Protein AF-A0AAN6XQW2-F1 (afdb_monomer)

Structure (mmCIF, N/CA/C/O backbone):
data_AF-A0AAN6XQW2-F1
#
_entry.id   AF-A0AAN6XQW2-F1
#
loop_
_atom_site.group_PDB
_atom_site.id
_atom_site.type_symbol
_atom_site.label_atom_id
_atom_site.label_alt_id
_atom_site.label_comp_id
_atom_site.label_asym_id
_atom_site.label_entity_id
_atom_site.label_seq_id
_atom_site.pdbx_PDB_ins_code
_atom_site.Cartn_x
_atom_site.Cartn_y
_atom_site.Cartn_z
_atom_site.occupancy
_atom_site.B_iso_or_equiv
_atom_site.auth_seq_id
_atom_site.auth_comp_id
_atom_site.auth_asym_id
_atom_site.auth_atom_id
_atom_site.pdbx_PDB_model_num
ATOM 1 N N . MET A 1 1 ? -15.073 -29.158 8.941 1.00 34.78 1 MET A N 1
ATOM 2 C CA . MET A 1 1 ? -14.786 -29.219 10.394 1.00 34.78 1 MET A CA 1
ATOM 3 C C . MET A 1 1 ? -13.312 -29.558 10.638 1.00 34.78 1 MET A C 1
ATOM 5 O O . MET A 1 1 ? -13.005 -30.690 10.985 1.00 34.78 1 MET A O 1
ATOM 9 N N . ALA A 1 2 ? -12.400 -28.601 10.442 1.00 32.28 2 ALA A N 1
ATOM 10 C CA . ALA A 1 2 ? -10.979 -28.755 10.787 1.00 32.28 2 ALA A CA 1
ATOM 11 C C . ALA A 1 2 ? -10.274 -27.379 10.848 1.00 32.28 2 ALA A C 1
ATOM 13 O O . ALA A 1 2 ? -9.354 -27.121 10.090 1.00 32.28 2 ALA A O 1
ATOM 14 N N . PHE A 1 3 ? -10.740 -26.474 11.717 1.00 32.59 3 PHE A N 1
ATOM 15 C CA . PHE A 1 3 ? -10.042 -25.214 12.055 1.00 32.59 3 PHE A CA 1
ATOM 16 C C . PHE A 1 3 ? -10.128 -24.921 13.562 1.00 32.59 3 PHE A C 1
ATOM 18 O O . PHE A 1 3 ? -10.366 -23.808 14.008 1.00 32.59 3 PHE A O 1
ATOM 25 N N . LEU A 1 4 ? -9.946 -25.961 14.374 1.00 45.00 4 LEU A N 1
ATOM 26 C CA . LEU A 1 4 ? -9.804 -25.845 15.822 1.00 45.00 4 LEU A CA 1
ATOM 27 C C . LEU A 1 4 ? -8.702 -26.806 16.245 1.00 45.00 4 LEU A C 1
ATOM 29 O O . LEU A 1 4 ? -8.979 -27.995 16.379 1.00 45.00 4 LEU A O 1
ATOM 33 N N . ARG A 1 5 ? -7.469 -26.300 16.402 1.00 43.62 5 ARG A N 1
ATOM 34 C CA . ARG A 1 5 ? -6.430 -26.773 17.346 1.00 43.62 5 ARG A CA 1
ATOM 35 C C . ARG A 1 5 ? -5.057 -26.208 16.978 1.00 43.62 5 ARG A C 1
ATOM 37 O O . ARG A 1 5 ? -4.222 -26.901 16.412 1.00 43.62 5 ARG A O 1
ATOM 44 N N . GLN A 1 6 ? -4.799 -24.976 17.407 1.00 38.69 6 GLN A N 1
ATOM 45 C CA . GLN A 1 6 ? -3.446 -24.603 17.832 1.00 38.69 6 GLN A CA 1
ATOM 46 C C . GLN A 1 6 ? -3.437 -23.492 18.893 1.00 38.69 6 GLN A C 1
ATOM 48 O O . GLN A 1 6 ? -2.586 -22.624 18.884 1.00 38.69 6 GLN A O 1
ATOM 53 N N . TRP A 1 7 ? -4.364 -23.547 19.854 1.00 43.41 7 TRP A N 1
ATOM 54 C CA . TRP A 1 7 ? -4.278 -22.787 21.108 1.00 43.41 7 TRP A CA 1
ATOM 55 C C . TRP A 1 7 ? -4.861 -23.632 22.238 1.00 43.41 7 TRP A C 1
ATOM 57 O O . TRP A 1 7 ? -6.001 -23.471 22.656 1.00 43.41 7 TRP A O 1
ATOM 67 N N . ALA A 1 8 ? -4.091 -24.617 22.686 1.00 42.59 8 ALA A N 1
ATOM 68 C CA . ALA A 1 8 ? -4.411 -25.384 23.881 1.00 42.59 8 ALA A CA 1
ATOM 69 C C . ALA A 1 8 ? -3.118 -25.688 24.633 1.00 42.59 8 ALA A C 1
ATOM 71 O O . ALA A 1 8 ? -2.631 -26.812 24.594 1.00 42.59 8 ALA A O 1
ATOM 72 N N . ARG A 1 9 ? -2.551 -24.667 25.287 1.00 39.62 9 ARG A N 1
ATOM 73 C CA . ARG A 1 9 ? -1.617 -24.806 26.414 1.00 39.62 9 ARG A CA 1
ATOM 74 C C . ARG A 1 9 ? -1.717 -23.550 27.294 1.00 39.62 9 ARG A C 1
ATOM 76 O O . ARG A 1 9 ? -1.423 -22.455 26.838 1.00 39.62 9 ARG A O 1
ATOM 83 N N . SER A 1 10 ? -2.125 -23.773 28.550 1.00 41.12 10 SER A N 1
ATOM 84 C CA . SER A 1 10 ? -2.346 -22.822 29.659 1.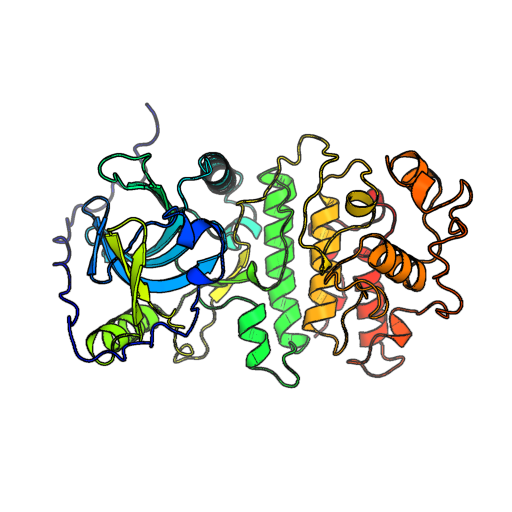00 41.12 10 SER A CA 1
ATOM 85 C C . SER A 1 10 ? -3.706 -22.099 29.702 1.00 41.12 10 SER A C 1
ATOM 87 O O . SER A 1 10 ? -3.847 -20.950 29.297 1.00 41.12 10 SER A O 1
ATOM 89 N N . LEU A 1 11 ? -4.714 -22.767 30.281 1.00 44.28 11 LEU A N 1
ATOM 90 C CA . LEU A 1 11 ? -5.921 -22.126 30.818 1.00 44.28 11 LEU A CA 1
ATOM 91 C C . LEU A 1 11 ? -5.572 -21.415 32.137 1.00 44.28 11 LEU A C 1
ATOM 93 O O . LEU A 1 11 ? -5.848 -21.908 33.225 1.00 44.28 11 LEU A O 1
ATOM 97 N N . SER A 1 12 ? -4.966 -20.238 32.026 1.00 51.72 12 SER A N 1
ATOM 98 C CA . SER A 1 12 ? -5.290 -19.137 32.929 1.00 51.72 12 SER A CA 1
ATOM 99 C C . SER A 1 12 ? -6.232 -18.245 32.136 1.00 51.72 12 SER A C 1
ATOM 101 O O . SER A 1 12 ? -5.792 -17.462 31.295 1.00 51.72 12 SER A O 1
ATOM 103 N N . THR A 1 13 ? -7.543 -18.439 32.295 1.00 62.22 13 THR A N 1
ATOM 104 C CA . THR A 1 13 ? -8.536 -17.569 31.659 1.00 62.22 13 THR A CA 1
ATOM 105 C C . THR A 1 13 ? -8.439 -16.208 32.334 1.00 62.22 13 THR A C 1
ATOM 107 O O . THR A 1 13 ? -9.073 -15.968 33.362 1.00 62.22 13 THR A O 1
ATOM 110 N N . ARG A 1 14 ? -7.579 -15.334 31.804 1.00 79.06 14 ARG A N 1
ATOM 111 C CA . ARG A 1 14 ? -7.539 -13.929 32.203 1.00 79.06 14 ARG A CA 1
ATOM 112 C C . ARG A 1 14 ? -8.953 -13.370 32.095 1.00 79.06 14 ARG A C 1
ATOM 114 O O . ARG A 1 14 ? -9.616 -13.553 31.077 1.00 79.06 14 ARG A O 1
ATOM 121 N N . THR A 1 15 ? -9.411 -12.701 33.148 1.00 90.44 15 THR A N 1
ATOM 122 C CA . THR A 1 15 ? -10.706 -12.022 33.137 1.00 90.44 15 THR A CA 1
ATOM 123 C C . THR A 1 15 ? -10.757 -11.040 31.961 1.00 90.44 15 THR A C 1
ATOM 125 O O . THR A 1 15 ? -9.770 -10.324 31.743 1.00 90.44 15 THR A O 1
ATOM 128 N N . PRO A 1 16 ? -11.873 -10.980 31.210 1.00 93.56 16 PRO A N 1
ATOM 129 C CA . PRO A 1 16 ? -12.051 -9.977 30.172 1.00 93.56 16 PRO A CA 1
ATOM 130 C C . PRO A 1 16 ? -11.813 -8.561 30.703 1.00 93.56 16 PRO A C 1
ATOM 132 O O . PRO A 1 16 ? -12.198 -8.233 31.831 1.00 93.56 16 PRO A O 1
ATOM 135 N N . LEU A 1 17 ? -11.182 -7.713 29.893 1.00 94.88 17 LEU A N 1
ATOM 136 C CA . LEU A 1 17 ? -11.028 -6.299 30.213 1.00 94.88 17 LEU A CA 1
ATOM 137 C C . LEU A 1 17 ? -12.406 -5.644 30.299 1.00 94.88 17 LEU A C 1
ATOM 139 O O . LEU A 1 17 ? -13.274 -5.864 29.455 1.00 94.88 17 LEU A O 1
ATOM 143 N N . LYS A 1 18 ? -12.588 -4.780 31.299 1.00 96.25 18 LYS A N 1
ATOM 144 C CA . LYS A 1 18 ? -13.760 -3.905 31.341 1.00 96.25 18 LYS A CA 1
ATOM 145 C C . LYS A 1 18 ? -13.644 -2.862 30.224 1.00 96.25 18 LYS A C 1
ATOM 147 O O . LYS A 1 18 ? -12.567 -2.262 30.108 1.00 96.25 18 LYS A O 1
ATOM 152 N N . PRO A 1 19 ? -14.707 -2.623 29.435 1.00 97.50 19 PRO A N 1
ATOM 153 C CA . PRO A 1 19 ? -14.743 -1.523 28.480 1.00 97.50 19 PRO A CA 1
ATOM 154 C C . PRO A 1 19 ? -14.381 -0.191 29.151 1.00 97.50 19 PRO A C 1
ATOM 156 O O . PRO A 1 19 ? -14.807 0.078 30.274 1.00 97.50 19 PRO A O 1
ATOM 159 N N . LEU A 1 20 ? -13.555 0.616 28.484 1.00 97.56 20 LEU A N 1
ATOM 160 C CA . LEU A 1 20 ? -13.248 1.982 28.908 1.00 97.56 20 LEU A CA 1
ATOM 161 C C . LEU A 1 20 ? -14.440 2.889 28.608 1.00 97.56 20 LEU A C 1
ATOM 163 O O . LEU A 1 20 ? -15.118 2.696 27.601 1.00 97.56 20 LEU A O 1
ATOM 167 N N . THR A 1 21 ? -14.642 3.903 29.440 1.00 97.25 21 THR A N 1
ATOM 168 C CA . THR A 1 21 ? -15.614 4.968 29.182 1.00 97.25 21 THR A CA 1
ATOM 169 C C . THR A 1 21 ? -14.868 6.184 28.656 1.00 97.25 21 THR A C 1
ATOM 171 O O . THR A 1 21 ? -14.010 6.722 29.355 1.00 97.25 21 THR A O 1
ATOM 174 N N . PHE A 1 22 ? -15.185 6.605 27.433 1.00 97.00 22 PHE A N 1
ATOM 175 C CA . PHE A 1 22 ? -14.580 7.780 26.807 1.00 97.00 22 PHE A CA 1
ATOM 176 C C . PHE A 1 22 ? -15.386 9.053 27.106 1.00 97.00 22 PHE A C 1
ATOM 178 O O . PHE A 1 22 ? -16.598 8.963 27.327 1.00 97.00 22 PHE A O 1
ATOM 185 N N . PRO A 1 23 ? -14.749 10.239 27.121 1.00 95.19 23 PRO A N 1
ATOM 186 C CA . PRO A 1 23 ? -15.453 11.499 27.325 1.00 95.19 23 PRO A CA 1
ATOM 187 C C . PRO A 1 23 ? -16.497 11.766 26.238 1.00 95.19 23 PRO A C 1
ATOM 189 O O . PRO A 1 23 ? -16.240 11.605 25.045 1.00 95.19 23 PRO A O 1
ATOM 192 N N . THR A 1 24 ? -17.667 12.248 26.655 1.00 92.75 24 THR A N 1
ATOM 193 C CA . THR A 1 24 ? -18.743 12.704 25.759 1.00 92.75 24 THR A CA 1
ATOM 194 C C . THR A 1 24 ? -18.716 14.216 25.520 1.00 92.75 24 THR A C 1
ATOM 196 O O . THR A 1 24 ? -19.550 14.732 24.785 1.00 92.75 24 THR A O 1
ATOM 199 N N . THR A 1 25 ? -17.772 14.931 26.136 1.00 92.69 25 THR A N 1
ATOM 200 C CA . THR A 1 25 ? -17.561 16.385 26.031 1.00 92.69 25 THR A CA 1
ATOM 201 C C . THR A 1 25 ? -16.063 16.701 26.086 1.00 92.69 25 THR A C 1
ATOM 203 O O . THR A 1 25 ? -15.275 15.843 26.481 1.00 92.69 25 THR A O 1
ATOM 206 N N . GLY A 1 26 ? -15.668 17.939 25.769 1.00 93.69 26 GLY A N 1
ATOM 207 C CA . GLY A 1 26 ? -14.268 18.386 25.859 1.00 93.69 26 GLY A CA 1
ATOM 208 C C . GLY A 1 26 ? -13.432 18.122 24.603 1.00 93.69 26 GLY A C 1
ATOM 209 O O . GLY A 1 26 ? -12.209 18.167 24.672 1.00 93.69 26 GLY A O 1
ATOM 210 N N . PHE A 1 27 ? -14.091 17.837 23.480 1.00 96.00 27 PHE A N 1
ATOM 211 C CA . PHE A 1 27 ? -13.501 17.815 22.143 1.00 96.00 27 PHE A CA 1
ATOM 212 C C . PHE A 1 27 ? -13.879 19.076 21.370 1.00 96.00 27 PHE A C 1
ATOM 214 O O . PHE A 1 27 ? -14.938 19.663 21.608 1.00 96.00 27 PHE A O 1
ATOM 221 N N . ASP A 1 28 ? -13.048 19.429 20.396 1.00 97.00 28 ASP A N 1
ATOM 222 C CA . ASP A 1 28 ? -13.345 20.502 19.456 1.00 97.00 28 ASP A CA 1
ATOM 223 C C . ASP A 1 28 ? -14.383 20.035 18.428 1.00 97.00 28 ASP A C 1
ATOM 225 O O . ASP A 1 28 ? -14.239 18.979 17.800 1.00 97.00 28 ASP A O 1
ATOM 229 N N . LEU A 1 29 ? -15.446 20.827 18.269 1.00 97.50 29 LEU A N 1
ATOM 230 C CA . LEU A 1 29 ? -16.455 20.617 17.237 1.00 97.50 29 LEU A CA 1
ATOM 231 C C . LEU A 1 29 ? -16.028 21.309 15.949 1.00 97.50 29 LEU A C 1
ATOM 233 O O . LEU A 1 29 ? -15.775 22.514 15.931 1.00 97.50 29 LEU A O 1
ATOM 237 N N . ILE A 1 30 ? -15.992 20.538 14.869 1.00 97.38 30 ILE A N 1
ATOM 238 C CA . ILE A 1 30 ? -15.672 21.050 13.541 1.00 97.38 30 ILE A CA 1
ATOM 239 C C . ILE A 1 30 ? -16.944 21.656 12.932 1.00 97.38 30 ILE A C 1
ATOM 241 O O . ILE A 1 30 ? -17.980 20.983 12.926 1.00 97.38 30 ILE A O 1
ATOM 245 N N . PRO A 1 31 ? -16.897 22.907 12.439 1.00 95.94 31 PRO A N 1
ATOM 246 C CA . PRO A 1 31 ? -18.055 23.552 11.830 1.00 95.94 31 PRO A CA 1
ATOM 247 C C . PRO A 1 31 ? -18.546 22.838 10.558 1.00 95.94 31 PRO A C 1
ATOM 249 O O . PRO A 1 31 ? -17.779 22.195 9.843 1.00 95.94 31 PRO A O 1
ATOM 252 N N . ASN A 1 32 ? -19.846 22.952 10.267 1.00 90.50 32 ASN A N 1
ATOM 253 C CA . ASN A 1 32 ? -20.494 22.174 9.203 1.00 90.50 32 ASN A CA 1
ATOM 254 C C . ASN A 1 32 ? -20.086 22.556 7.774 1.00 90.50 32 ASN A C 1
ATOM 256 O O . ASN A 1 32 ? -20.266 21.749 6.864 1.00 90.50 32 ASN A O 1
ATOM 260 N N . ASP A 1 33 ? -19.561 23.762 7.583 1.00 92.62 33 ASP A N 1
ATOM 261 C CA . ASP A 1 33 ? -19.049 24.294 6.319 1.00 92.62 33 ASP A CA 1
ATOM 262 C C . ASP A 1 33 ? -17.710 23.673 5.896 1.00 92.62 33 ASP A C 1
ATOM 264 O O . ASP A 1 33 ? -17.336 23.776 4.729 1.00 92.62 33 ASP A O 1
ATOM 268 N N . TYR A 1 34 ? -17.020 22.976 6.801 1.00 94.25 34 TYR A N 1
ATOM 269 C CA . TYR A 1 34 ? -15.814 22.222 6.475 1.00 94.25 34 TYR A CA 1
ATOM 270 C C . TYR A 1 34 ? -16.180 20.787 6.108 1.00 94.25 34 TYR A C 1
ATOM 272 O O . TYR A 1 34 ? -16.893 20.105 6.848 1.00 94.25 34 TYR A O 1
ATOM 280 N N . THR A 1 35 ? -15.673 20.334 4.965 1.00 94.06 35 THR A N 1
ATOM 281 C CA . THR A 1 35 ? -15.662 18.913 4.598 1.00 94.06 35 THR A CA 1
ATOM 282 C C . THR A 1 35 ? -14.447 18.275 5.253 1.00 94.06 35 THR A C 1
ATOM 284 O O . THR A 1 35 ? -13.354 18.836 5.164 1.00 94.06 35 THR A O 1
ATOM 287 N N . VAL A 1 36 ? -14.635 17.148 5.939 1.00 96.06 36 VAL A N 1
ATOM 288 C CA . VAL A 1 36 ? -13.536 16.427 6.587 1.00 96.06 36 VAL A CA 1
ATOM 289 C C . VAL A 1 36 ? -13.554 14.937 6.277 1.00 96.06 36 VAL A C 1
ATOM 291 O O . VAL A 1 36 ? -14.578 14.268 6.379 1.00 96.06 36 VAL A O 1
ATOM 294 N N . GLU A 1 37 ? -12.377 14.403 5.983 1.00 95.38 37 GLU A N 1
ATOM 295 C CA . GLU A 1 37 ? -12.116 12.970 5.879 1.00 95.38 37 GLU A CA 1
ATOM 296 C C . GLU A 1 37 ? -13.075 12.218 4.939 1.00 95.38 37 GLU A C 1
ATOM 298 O O . GLU A 1 37 ? -13.154 12.536 3.758 1.00 95.38 37 GLU A O 1
ATOM 303 N N . GLU A 1 38 ? -13.813 11.212 5.416 1.00 95.44 38 GLU A N 1
ATOM 304 C CA . GLU A 1 38 ? -14.727 10.427 4.584 1.00 95.44 38 GLU A CA 1
ATOM 305 C C . GLU A 1 38 ? -15.832 11.263 3.931 1.00 95.44 38 GLU A C 1
ATOM 307 O O . GLU A 1 38 ? -16.383 10.820 2.924 1.00 95.44 38 GLU A O 1
ATOM 312 N N . GLU A 1 39 ? -16.119 12.472 4.430 1.00 95.19 39 GLU A N 1
ATOM 313 C CA . GLU A 1 39 ? -17.057 13.397 3.785 1.00 95.19 39 GLU A CA 1
ATOM 314 C C . GLU A 1 39 ? -16.616 13.813 2.376 1.00 95.19 39 GLU A C 1
ATOM 316 O O . GLU A 1 39 ? -17.458 14.204 1.568 1.00 95.19 39 GLU A O 1
ATOM 321 N N . GLU A 1 40 ? -15.323 13.707 2.062 1.00 94.38 40 GLU A N 1
ATOM 322 C CA . GLU A 1 40 ? -14.776 14.004 0.735 1.00 94.38 40 GLU A CA 1
ATOM 323 C C . GLU A 1 40 ? -15.260 13.009 -0.331 1.00 94.38 40 GLU A C 1
ATOM 325 O O . GLU A 1 40 ? -15.236 13.305 -1.528 1.00 94.38 40 GLU A O 1
ATOM 330 N N . PHE A 1 41 ? -15.734 11.829 0.080 1.00 94.44 41 PHE A N 1
ATOM 331 C CA . PHE A 1 41 ? -16.139 10.776 -0.840 1.00 94.44 41 PHE A CA 1
ATOM 332 C C . PHE A 1 41 ? -17.657 10.695 -0.987 1.00 94.44 41 PHE A C 1
ATOM 334 O O . PHE A 1 41 ? -18.407 10.594 -0.016 1.00 94.44 41 PHE A O 1
ATOM 341 N N . SER A 1 42 ? -18.114 10.602 -2.240 1.00 93.44 42 SER A N 1
ATOM 342 C CA . SER A 1 42 ? -19.529 10.408 -2.591 1.00 93.44 42 SER A CA 1
ATOM 343 C C . SER A 1 42 ? -20.243 9.319 -1.764 1.00 93.44 42 SER A C 1
ATOM 345 O O . SER A 1 42 ? -21.366 9.565 -1.323 1.00 93.44 42 SER A O 1
ATOM 347 N N . PRO A 1 43 ? -19.648 8.146 -1.446 1.00 93.75 43 PRO A N 1
ATOM 348 C CA . PRO A 1 43 ? -20.327 7.144 -0.625 1.00 93.75 43 PRO A CA 1
ATOM 349 C C . PRO A 1 43 ? -20.754 7.621 0.776 1.00 93.75 43 PRO A C 1
ATOM 351 O O . PRO A 1 43 ? -21.716 7.083 1.331 1.00 93.75 43 PRO A O 1
ATOM 354 N N . PHE A 1 44 ? -20.104 8.640 1.348 1.00 93.94 44 PHE A N 1
ATOM 355 C CA . PHE A 1 44 ? -20.488 9.193 2.648 1.00 93.94 44 PHE A CA 1
ATOM 356 C C . PHE A 1 44 ? -21.845 9.882 2.608 1.00 93.94 44 PHE A C 1
ATOM 358 O O . PHE A 1 44 ? -22.710 9.550 3.417 1.00 93.94 44 PHE A O 1
ATOM 365 N N . SER A 1 45 ? -22.084 10.764 1.635 1.00 91.81 45 SER A N 1
ATOM 366 C CA . SER A 1 45 ? -23.367 11.471 1.510 1.00 91.81 45 SER A CA 1
ATOM 367 C C . SER A 1 45 ? -24.540 10.529 1.213 1.00 91.81 45 SER A C 1
ATOM 369 O O . SER A 1 45 ? -25.679 10.831 1.557 1.00 91.81 45 SER A O 1
ATOM 371 N N . HIS A 1 46 ? -24.261 9.345 0.660 1.00 91.81 46 HIS A N 1
ATOM 372 C CA . HIS A 1 46 ? -25.236 8.273 0.447 1.00 91.81 46 HIS A CA 1
ATOM 373 C C . HIS A 1 46 ? -25.449 7.374 1.683 1.00 91.81 46 HIS A C 1
ATOM 375 O O . HIS A 1 46 ? -26.228 6.415 1.633 1.00 91.81 46 HIS A O 1
ATOM 381 N N . GLY A 1 47 ? -24.773 7.650 2.804 1.00 91.75 47 GLY A N 1
ATOM 382 C CA . GLY A 1 47 ? -24.859 6.861 4.035 1.00 91.75 47 GLY A CA 1
ATOM 383 C C . GLY A 1 47 ? -24.345 5.434 3.864 1.00 91.75 47 GLY A C 1
ATOM 384 O O . GLY A 1 47 ? -24.948 4.494 4.383 1.00 91.75 47 GLY A O 1
ATOM 385 N N . LEU A 1 48 ? -23.286 5.250 3.069 1.00 92.69 48 LEU A N 1
ATOM 386 C CA . LEU A 1 48 ? -22.680 3.938 2.829 1.00 92.69 48 LEU A CA 1
ATOM 387 C C . LEU A 1 48 ? -21.586 3.581 3.839 1.00 92.69 48 LEU A C 1
ATOM 389 O O . LEU A 1 48 ? -21.227 2.409 3.921 1.00 92.69 48 LEU A O 1
ATOM 393 N N . PHE A 1 49 ? -21.075 4.548 4.603 1.00 94.31 49 PHE A N 1
ATOM 394 C CA . PHE A 1 49 ? -20.133 4.324 5.703 1.00 94.31 49 PHE A CA 1
ATOM 395 C C . PHE A 1 49 ? -20.862 3.926 6.991 1.00 94.31 49 PHE A C 1
ATOM 397 O O . PHE A 1 49 ? -21.974 4.381 7.255 1.00 94.31 49 PHE A O 1
ATOM 404 N N . TYR A 1 50 ? -20.220 3.094 7.814 1.00 94.06 50 TYR A N 1
ATOM 405 C CA . TYR A 1 50 ? -20.751 2.747 9.131 1.00 94.06 50 TYR A CA 1
ATOM 406 C C . TYR A 1 50 ? -20.432 3.860 10.151 1.00 94.06 50 TYR A C 1
ATOM 408 O O . TYR A 1 50 ? -19.263 4.238 10.269 1.00 94.06 50 TYR A O 1
ATOM 416 N N . PRO A 1 51 ? -21.414 4.364 10.924 1.00 93.31 51 PRO A N 1
ATOM 417 C CA . PRO A 1 51 ? -21.214 5.451 11.885 1.00 93.31 51 PRO A CA 1
ATOM 418 C C . PRO A 1 51 ? -20.581 4.938 13.191 1.00 93.31 51 PRO A C 1
ATOM 420 O O . PRO A 1 51 ? -21.244 4.811 14.222 1.00 93.31 51 PRO A O 1
ATOM 423 N N . VAL A 1 52 ? -19.289 4.610 13.147 1.00 95.88 52 VAL A N 1
ATOM 424 C CA . VAL A 1 52 ? -18.524 4.117 14.307 1.00 95.88 52 VAL A CA 1
ATOM 425 C C . VAL A 1 52 ? -18.482 5.170 15.415 1.00 95.88 52 VAL A C 1
ATOM 427 O O . VAL A 1 52 ? -18.211 6.337 15.142 1.00 95.88 52 VAL A O 1
ATOM 430 N N . ARG A 1 53 ? -18.665 4.765 16.679 1.00 96.44 53 ARG A N 1
ATOM 431 C CA . ARG A 1 53 ? -18.431 5.636 17.841 1.00 96.44 53 ARG A CA 1
ATOM 432 C C . ARG A 1 53 ? -17.236 5.149 18.659 1.00 96.44 53 ARG A C 1
ATOM 434 O O . ARG A 1 53 ? -17.095 3.965 18.961 1.00 96.44 53 ARG A O 1
ATOM 441 N N . ILE A 1 54 ? -16.365 6.081 19.049 1.00 98.12 54 ILE A N 1
ATOM 442 C CA . ILE A 1 54 ? -15.264 5.778 19.975 1.00 98.12 54 ILE A CA 1
ATOM 443 C C . ILE A 1 54 ? -15.846 5.282 21.305 1.00 98.12 54 ILE A C 1
ATOM 445 O O . ILE A 1 54 ? -16.720 5.926 21.883 1.00 98.12 54 ILE A O 1
ATOM 449 N N . GLY A 1 55 ? -15.343 4.145 21.791 1.00 97.75 55 GLY A N 1
ATOM 450 C CA . GLY A 1 55 ? -15.832 3.463 22.989 1.00 97.75 55 GLY A CA 1
ATOM 451 C C . GLY A 1 55 ? -16.778 2.290 22.722 1.00 97.75 55 GLY A C 1
ATOM 452 O O . GLY A 1 55 ? -16.896 1.439 23.610 1.00 97.75 55 GLY A O 1
ATOM 453 N N . ASP A 1 56 ? -17.377 2.193 21.528 1.00 97.50 56 ASP A N 1
ATOM 454 C CA . ASP A 1 56 ? -18.243 1.073 21.140 1.00 97.50 56 ASP A CA 1
ATOM 455 C C . ASP A 1 56 ? -17.504 -0.265 21.191 1.00 97.50 56 ASP A C 1
ATOM 457 O O . ASP A 1 56 ? -16.294 -0.339 20.958 1.00 97.50 56 ASP A O 1
ATOM 461 N N . VAL A 1 57 ? -18.252 -1.339 21.463 1.00 97.94 57 VAL A N 1
ATOM 462 C CA . VAL A 1 57 ? -17.745 -2.715 21.466 1.00 97.94 57 VAL A CA 1
ATOM 463 C C . VAL A 1 57 ? -18.417 -3.519 20.358 1.00 97.94 57 VAL A C 1
ATOM 465 O O . VAL A 1 57 ? -19.623 -3.750 20.399 1.00 97.94 57 VAL A O 1
ATOM 468 N N . TYR A 1 58 ? -17.624 -4.010 19.407 1.00 97.06 58 TYR A N 1
ATOM 469 C CA . TYR A 1 58 ? -18.082 -4.868 18.316 1.00 97.06 58 TYR A CA 1
ATOM 470 C C . TYR A 1 58 ? -17.727 -6.335 18.548 1.00 97.06 58 TYR A C 1
ATOM 472 O O . TYR A 1 58 ? -16.728 -6.667 19.195 1.00 97.06 58 TYR A O 1
ATOM 480 N N . ASN A 1 59 ? -18.575 -7.226 18.023 1.00 95.38 59 ASN A N 1
ATOM 481 C CA . ASN A 1 59 ? -18.449 -8.681 18.157 1.00 95.38 59 ASN A CA 1
ATOM 482 C C . ASN A 1 59 ? -18.223 -9.144 19.617 1.00 95.38 59 ASN A C 1
ATOM 484 O O . ASN A 1 59 ? -17.501 -10.100 19.884 1.00 95.38 59 ASN A O 1
ATOM 488 N N . SER A 1 60 ? -18.778 -8.405 20.588 1.00 95.12 60 SER A N 1
ATOM 489 C CA . SER A 1 60 ? -18.611 -8.619 22.037 1.00 95.12 60 SER A CA 1
ATOM 490 C C . SER A 1 60 ? -17.164 -8.620 22.562 1.00 95.12 60 SER A C 1
ATOM 492 O O . SER A 1 60 ? -16.941 -8.964 23.723 1.00 95.12 60 SER A O 1
ATOM 494 N N . GLN A 1 61 ? -16.173 -8.238 21.750 1.00 96.56 61 GLN A N 1
ATOM 495 C CA . GLN A 1 61 ? -14.764 -8.343 22.132 1.00 96.56 61 GLN A CA 1
ATOM 496 C C . GLN A 1 61 ? -13.887 -7.181 21.671 1.00 96.56 61 GLN A C 1
ATOM 498 O O . GLN A 1 61 ? -12.849 -6.972 22.283 1.00 96.56 61 GLN A O 1
ATOM 503 N N . TYR A 1 62 ? -14.255 -6.414 20.646 1.00 98.25 62 TYR A N 1
ATOM 504 C CA . TYR A 1 62 ? -13.396 -5.361 20.104 1.00 98.25 62 TYR A CA 1
ATOM 505 C C . TYR A 1 62 ? -13.906 -3.983 20.497 1.00 98.25 62 TYR A C 1
ATOM 507 O O . TYR A 1 62 ? -14.897 -3.520 19.945 1.00 98.25 62 TYR A O 1
ATOM 515 N N . GLN A 1 63 ? -13.229 -3.320 21.435 1.00 98.56 63 GLN A N 1
ATOM 516 C CA . GLN A 1 63 ? -13.575 -1.953 21.814 1.00 98.56 63 GLN A CA 1
ATOM 517 C C . GLN A 1 63 ? -12.806 -0.928 20.977 1.00 98.56 63 GLN A C 1
ATOM 519 O O . GLN A 1 63 ? -11.574 -0.960 20.991 1.00 98.56 63 GLN A O 1
ATOM 524 N N . ILE A 1 64 ? -13.511 0.005 20.332 1.00 98.56 64 ILE A N 1
ATOM 525 C CA . ILE A 1 64 ? -12.922 1.124 19.583 1.00 98.56 64 ILE A CA 1
ATOM 526 C C . ILE A 1 64 ? -12.221 2.093 20.536 1.00 98.56 64 ILE A C 1
ATOM 528 O O . ILE A 1 64 ? -12.812 2.562 21.509 1.00 98.56 64 ILE A O 1
ATOM 532 N N . LEU A 1 65 ? -10.967 2.413 20.224 1.00 98.31 65 LEU A N 1
ATOM 533 C CA . LEU A 1 65 ? -10.129 3.346 20.977 1.00 98.31 65 LEU A CA 1
ATOM 534 C C . LEU A 1 65 ? -9.949 4.687 20.271 1.00 98.31 65 LEU A C 1
ATOM 536 O O . LEU A 1 65 ? -9.754 5.689 20.942 1.00 98.31 65 LEU A O 1
ATOM 540 N N . GLY A 1 66 ? -10.004 4.712 18.940 1.00 98.06 66 GLY A N 1
ATOM 541 C CA . GLY A 1 66 ? -9.905 5.935 18.149 1.00 98.06 66 GLY A CA 1
ATOM 542 C C . GLY A 1 66 ? -9.666 5.647 16.675 1.00 98.06 66 GLY A C 1
ATOM 543 O O . GLY A 1 66 ? -9.367 4.513 16.289 1.00 98.06 66 GLY A O 1
ATOM 544 N N . LYS A 1 67 ? -9.827 6.674 15.846 1.00 98.38 67 LYS A N 1
ATOM 545 C CA . LYS A 1 67 ? -9.683 6.567 14.395 1.00 98.38 67 LYS A CA 1
ATOM 546 C C . LYS A 1 67 ? -8.222 6.707 13.976 1.00 98.38 67 LYS A C 1
ATOM 548 O O . LYS A 1 67 ? -7.514 7.567 14.498 1.00 98.38 67 LYS A O 1
ATOM 553 N N . LEU A 1 68 ? -7.787 5.859 13.049 1.00 96.50 68 LEU A N 1
ATOM 554 C CA . LEU A 1 68 ? -6.428 5.846 12.496 1.00 96.50 68 LEU A CA 1
ATOM 555 C C . LEU A 1 68 ? -6.367 6.384 11.065 1.00 96.50 68 LEU A C 1
ATOM 557 O O . LEU A 1 68 ? -5.325 6.886 10.657 1.00 96.50 68 LEU A O 1
ATOM 561 N N . GLY A 1 69 ? -7.450 6.246 10.302 1.00 95.38 69 GLY A N 1
ATOM 562 C CA . GLY A 1 69 ? -7.496 6.668 8.909 1.00 95.38 69 GLY A CA 1
ATOM 563 C C . GLY A 1 69 ? -8.812 6.306 8.234 1.00 95.38 69 GLY A C 1
ATOM 564 O O . GLY A 1 69 ? -9.733 5.768 8.857 1.00 95.38 69 GLY A O 1
ATOM 565 N N . TYR A 1 70 ? -8.886 6.594 6.944 1.00 95.38 70 TYR A N 1
ATOM 566 C CA . TYR A 1 70 ? -10.067 6.408 6.114 1.00 95.38 70 TYR A CA 1
ATOM 567 C C . TYR A 1 70 ? -9.653 6.318 4.640 1.00 95.38 70 TYR A C 1
ATOM 569 O O . TYR A 1 70 ? -8.524 6.641 4.275 1.00 95.38 70 TYR A O 1
ATOM 577 N N . GLY A 1 71 ? -10.572 5.855 3.804 1.00 92.19 71 GLY A N 1
ATOM 578 C CA . GLY A 1 71 ? -10.444 5.854 2.355 1.00 92.19 71 GLY A CA 1
ATOM 579 C C . GLY A 1 71 ? -11.819 5.735 1.713 1.00 92.19 71 GLY A C 1
ATOM 580 O O . GLY A 1 71 ? -12.834 5.638 2.404 1.00 92.19 71 GLY A O 1
ATOM 581 N N . THR A 1 72 ? -11.866 5.689 0.386 1.00 90.62 72 THR A N 1
ATOM 582 C CA . THR A 1 72 ? -13.127 5.705 -0.372 1.00 90.62 72 THR A CA 1
ATOM 583 C C . THR A 1 72 ? -14.078 4.563 -0.003 1.00 90.62 72 THR A C 1
ATOM 585 O O . THR A 1 72 ? -15.292 4.726 -0.084 1.00 90.62 72 THR A O 1
ATOM 588 N N . THR A 1 73 ? -13.541 3.411 0.408 1.00 92.19 73 THR A N 1
ATOM 589 C CA . THR A 1 73 ? -14.323 2.192 0.660 1.00 92.19 73 THR A CA 1
ATOM 590 C C . THR A 1 73 ? -14.339 1.744 2.119 1.00 92.19 73 THR A C 1
ATOM 592 O O . THR A 1 73 ? -15.026 0.768 2.421 1.00 92.19 73 THR A O 1
ATOM 595 N N . SER A 1 74 ? -13.615 2.393 3.038 1.00 95.19 74 SER A N 1
ATOM 596 C CA . SER A 1 74 ? -13.540 1.941 4.437 1.00 95.19 74 SER A CA 1
ATOM 597 C C . SER A 1 74 ? -13.038 3.011 5.411 1.00 95.19 74 SER A C 1
ATOM 599 O O . SER A 1 74 ? -12.435 4.006 5.019 1.00 95.19 74 SER A O 1
ATOM 601 N N . THR A 1 75 ? -13.259 2.778 6.705 1.00 97.56 75 THR A N 1
ATOM 602 C CA . THR A 1 75 ? -12.622 3.522 7.804 1.00 97.56 75 THR A CA 1
ATOM 603 C C . THR A 1 75 ? -11.765 2.591 8.656 1.00 97.56 75 THR A C 1
ATOM 605 O O . THR A 1 75 ? -12.079 1.408 8.816 1.00 97.56 75 THR A O 1
ATOM 608 N N . ILE A 1 76 ? -10.667 3.120 9.196 1.00 97.69 76 ILE A N 1
ATOM 609 C CA . ILE A 1 76 ? -9.636 2.363 9.907 1.00 97.69 76 ILE A CA 1
ATOM 610 C C . ILE A 1 76 ? -9.578 2.817 11.364 1.00 97.69 76 ILE A C 1
ATOM 612 O O . ILE A 1 76 ? -9.373 3.996 11.655 1.00 97.69 76 ILE A O 1
ATOM 616 N N . TRP A 1 77 ? -9.706 1.873 12.293 1.00 98.50 77 TRP A N 1
ATOM 617 C CA . TRP A 1 77 ? -9.843 2.158 13.722 1.00 98.50 77 TRP A CA 1
ATOM 618 C C . TRP A 1 77 ? -8.859 1.354 14.553 1.00 98.50 77 TRP A C 1
ATOM 620 O O . TRP A 1 77 ? -8.680 0.157 14.336 1.00 98.50 77 TRP A O 1
ATOM 630 N N . LEU A 1 78 ? -8.258 1.991 15.554 1.00 98.25 78 LEU A N 1
ATOM 631 C CA . LEU A 1 78 ? -7.575 1.271 16.616 1.00 98.25 78 LEU A CA 1
ATOM 632 C C . LEU A 1 78 ? -8.629 0.702 17.562 1.00 98.25 78 LEU A C 1
ATOM 634 O O . LEU A 1 78 ? -9.513 1.422 18.029 1.00 98.25 78 LEU A O 1
ATOM 638 N N . ALA A 1 79 ? -8.500 -0.576 17.890 1.00 98.38 79 ALA A N 1
ATOM 639 C CA . ALA A 1 79 ? -9.325 -1.235 18.883 1.00 98.38 79 ALA A CA 1
ATOM 640 C C . ALA A 1 79 ? -8.472 -2.088 19.823 1.00 98.38 79 ALA A C 1
ATOM 642 O O . ALA A 1 79 ? -7.322 -2.427 19.537 1.00 98.38 79 ALA A O 1
ATOM 643 N N . ARG A 1 80 ? -9.052 -2.476 20.955 1.00 97.25 80 ARG A N 1
ATOM 644 C CA . ARG A 1 80 ? -8.491 -3.513 21.829 1.00 97.25 80 ARG A CA 1
ATOM 645 C C . ARG A 1 80 ? -9.441 -4.688 21.937 1.00 97.25 80 ARG A C 1
ATOM 647 O O . ARG A 1 80 ? -10.648 -4.509 22.094 1.00 97.25 80 ARG A O 1
ATOM 654 N N . ASN A 1 81 ? -8.881 -5.887 21.889 1.00 97.50 81 ASN A N 1
ATOM 655 C CA . ASN A 1 81 ? -9.594 -7.114 22.174 1.00 97.50 81 ASN A CA 1
ATOM 656 C C . ASN A 1 81 ? -9.688 -7.303 23.698 1.00 97.50 81 ASN A C 1
ATOM 658 O O . ASN A 1 81 ? -8.681 -7.449 24.396 1.00 97.50 81 ASN A O 1
ATOM 662 N N . LEU A 1 82 ? -10.911 -7.301 24.221 1.00 97.38 82 LEU A N 1
ATOM 663 C CA . LEU A 1 82 ? -11.212 -7.418 25.644 1.00 97.38 82 LEU A CA 1
ATOM 664 C C . LEU A 1 82 ? -10.883 -8.810 26.202 1.00 97.38 82 LEU A C 1
ATOM 666 O O . LEU A 1 82 ? -10.641 -8.935 27.400 1.00 97.38 82 LEU A O 1
ATOM 670 N N . LEU A 1 83 ? -10.854 -9.842 25.358 1.00 95.44 83 LEU A N 1
ATOM 671 C CA . LEU A 1 83 ? -10.597 -11.230 25.743 1.00 95.44 83 LEU A CA 1
ATOM 672 C C . LEU A 1 83 ? -9.100 -11.560 25.700 1.00 95.44 83 LEU A C 1
ATOM 674 O O . LEU A 1 83 ? -8.555 -12.061 26.680 1.00 95.44 83 LEU A O 1
ATOM 678 N N . SER A 1 84 ? -8.419 -11.250 24.592 1.00 94.25 84 SER A N 1
ATOM 679 C CA . SER A 1 84 ? -6.989 -11.549 24.409 1.00 94.25 84 SER A CA 1
ATOM 680 C C . SER A 1 84 ? -6.054 -10.493 25.003 1.00 94.25 84 SER A C 1
ATOM 682 O O . SER A 1 84 ? -4.861 -10.752 25.156 1.00 94.25 84 SER A O 1
ATOM 684 N N . HIS A 1 85 ? -6.586 -9.316 25.356 1.00 94.00 85 HIS A N 1
ATOM 685 C CA . HIS A 1 85 ? -5.847 -8.153 25.872 1.00 94.00 85 HIS A CA 1
ATOM 686 C C . HIS A 1 85 ? -4.856 -7.559 24.856 1.00 94.00 85 HIS A C 1
ATOM 688 O O . HIS A 1 85 ? -3.922 -6.856 25.235 1.00 94.00 85 HIS A O 1
ATOM 694 N N . GLN A 1 86 ? -5.047 -7.838 23.565 1.00 93.94 86 GLN A N 1
ATOM 695 C CA . GLN A 1 86 ? -4.221 -7.307 22.480 1.00 93.94 86 GLN A CA 1
ATOM 696 C C . GLN A 1 86 ? -4.892 -6.119 21.790 1.00 93.94 86 GLN A C 1
ATOM 698 O O . GLN A 1 86 ? -6.116 -6.011 21.765 1.00 93.94 86 GLN A O 1
ATOM 703 N N . HIS A 1 87 ? -4.086 -5.253 21.182 1.00 96.31 87 HIS A N 1
ATOM 704 C CA . HIS A 1 87 ? -4.572 -4.212 20.281 1.00 96.31 87 HIS A CA 1
ATOM 705 C C . HIS A 1 87 ? -4.695 -4.762 18.859 1.00 96.31 87 HIS A C 1
ATOM 707 O O . HIS A 1 87 ? -3.903 -5.607 18.444 1.00 96.31 87 HIS A O 1
ATOM 713 N N . VAL A 1 88 ? -5.695 -4.283 18.127 1.00 97.00 88 VAL A N 1
ATOM 714 C CA . VAL A 1 88 ? -5.987 -4.660 16.741 1.00 97.00 88 VAL A CA 1
ATOM 715 C C . VAL A 1 88 ? -6.383 -3.425 15.938 1.00 97.00 88 VAL A C 1
ATOM 717 O O . VAL A 1 88 ? -6.776 -2.406 16.507 1.00 97.00 88 VAL A O 1
ATOM 720 N N . THR A 1 89 ? -6.306 -3.519 14.617 1.00 97.69 89 THR A N 1
ATOM 721 C CA . THR A 1 89 ? -6.889 -2.525 13.715 1.00 97.69 89 THR A CA 1
ATOM 722 C C . THR A 1 89 ? -8.162 -3.088 13.102 1.00 97.69 89 THR A C 1
ATOM 724 O O . THR A 1 89 ? -8.144 -4.198 12.583 1.00 97.69 89 THR A O 1
ATOM 727 N N . LEU A 1 90 ? -9.254 -2.331 13.145 1.00 98.06 90 LEU A N 1
ATOM 728 C CA . LEU A 1 90 ? -10.499 -2.664 12.462 1.00 98.06 90 LEU A CA 1
ATOM 729 C C . LEU A 1 90 ? -10.607 -1.843 11.177 1.00 98.06 90 LEU A C 1
ATOM 731 O O . LEU A 1 90 ? -10.630 -0.615 11.242 1.00 98.06 90 LEU A O 1
ATOM 735 N N . LYS A 1 91 ? -10.672 -2.519 10.029 1.00 97.12 91 LYS A N 1
ATOM 736 C CA . LYS A 1 91 ? -11.032 -1.937 8.730 1.00 97.12 91 LYS A CA 1
ATOM 737 C C . LYS A 1 91 ? -12.515 -2.219 8.508 1.00 97.12 91 LYS A C 1
ATOM 739 O O . LYS A 1 91 ? -12.898 -3.364 8.273 1.00 97.12 91 LYS A O 1
ATOM 744 N N . ILE A 1 92 ? -13.346 -1.191 8.673 1.00 96.50 92 ILE A N 1
ATOM 745 C CA . ILE A 1 92 ? -14.805 -1.285 8.548 1.00 96.50 92 ILE A CA 1
ATOM 746 C C . ILE A 1 92 ? -15.192 -0.744 7.181 1.00 96.50 92 ILE A C 1
ATOM 748 O O . ILE A 1 92 ? -14.982 0.436 6.889 1.00 96.50 92 ILE A O 1
ATOM 752 N N . TYR A 1 93 ? -15.737 -1.618 6.345 1.00 94.75 93 TYR A N 1
ATOM 753 C CA . TYR A 1 93 ? -16.021 -1.306 4.955 1.00 94.75 93 TYR A CA 1
ATOM 754 C C . TYR A 1 93 ? -17.354 -0.591 4.768 1.00 94.75 93 TYR A C 1
ATOM 756 O O . TYR A 1 93 ? -18.290 -0.726 5.556 1.00 94.75 93 TYR A O 1
ATOM 764 N N . THR A 1 94 ? -17.437 0.145 3.671 1.00 93.06 94 THR A N 1
ATOM 765 C CA . THR A 1 94 ? -18.680 0.631 3.073 1.00 93.06 94 THR A CA 1
ATOM 766 C C . THR A 1 94 ? -19.527 -0.534 2.550 1.00 93.06 94 THR A C 1
ATOM 768 O O . THR A 1 94 ? -19.012 -1.607 2.230 1.00 93.06 94 THR A O 1
ATOM 771 N N . ARG A 1 95 ? -20.849 -0.345 2.496 1.00 89.38 95 ARG A N 1
ATOM 772 C CA . ARG A 1 95 ? -21.820 -1.420 2.198 1.00 89.38 95 ARG A CA 1
ATOM 773 C C . ARG A 1 95 ? -22.169 -1.610 0.715 1.00 89.38 95 ARG A C 1
ATOM 775 O O . ARG A 1 95 ? -22.957 -2.498 0.389 1.00 89.38 95 ARG A O 1
ATOM 782 N N . ASP A 1 96 ? -21.646 -0.773 -0.175 1.00 85.38 96 ASP A N 1
ATOM 783 C CA . ASP A 1 96 ? -21.923 -0.791 -1.621 1.00 85.38 96 ASP A CA 1
ATOM 784 C C . ASP A 1 96 ? -21.176 -1.891 -2.380 1.00 85.38 96 ASP A C 1
ATOM 786 O O . ASP A 1 96 ? -21.535 -2.200 -3.516 1.00 85.38 96 ASP A O 1
ATOM 790 N N . ARG A 1 97 ? -20.179 -2.522 -1.754 1.00 81.31 97 ARG A N 1
ATOM 791 C CA . ARG A 1 97 ? -19.376 -3.589 -2.361 1.00 81.31 97 ARG A CA 1
ATOM 792 C C . ARG A 1 97 ? -19.335 -4.825 -1.473 1.00 81.31 97 ARG A C 1
ATOM 794 O O . ARG A 1 97 ? -19.605 -4.761 -0.275 1.00 81.31 97 ARG A O 1
ATOM 801 N N . ASP A 1 98 ? -19.056 -5.966 -2.090 1.00 80.12 98 ASP A N 1
ATOM 802 C CA . ASP A 1 98 ? -18.680 -7.175 -1.365 1.00 80.12 98 ASP A CA 1
ATOM 803 C C . ASP A 1 98 ? -17.156 -7.212 -1.257 1.00 80.12 98 ASP A C 1
ATOM 805 O O . ASP A 1 98 ? -16.464 -7.202 -2.269 1.00 80.12 98 ASP A O 1
ATOM 809 N N . HIS A 1 99 ? -16.647 -7.222 -0.029 1.00 80.56 99 HIS A N 1
ATOM 810 C CA . HIS A 1 99 ? -15.217 -7.249 0.285 1.00 80.56 99 HIS A CA 1
ATOM 811 C C . HIS A 1 99 ? -14.779 -8.628 0.799 1.00 80.56 99 HIS A C 1
ATOM 813 O O . HIS A 1 99 ? -13.699 -8.773 1.373 1.00 80.56 99 HIS A O 1
ATOM 819 N N . SER A 1 100 ? -15.609 -9.665 0.619 1.00 76.69 100 SER A N 1
ATOM 820 C CA . SER A 1 100 ? -15.267 -11.042 1.004 1.00 76.69 100 SER A CA 1
ATOM 821 C C . SER A 1 100 ? -14.066 -11.594 0.229 1.00 76.69 100 SER A C 1
ATOM 823 O O . SER A 1 100 ? -13.309 -12.401 0.777 1.00 76.69 100 SER A O 1
ATOM 825 N N . ASP A 1 101 ? -13.838 -11.108 -0.992 1.00 82.12 101 ASP A N 1
ATOM 826 C CA . ASP A 1 101 ? -12.667 -11.453 -1.796 1.00 82.12 101 ASP A CA 1
ATOM 827 C C . ASP A 1 101 ? -11.363 -11.034 -1.105 1.00 82.12 101 ASP A C 1
ATOM 829 O O . ASP A 1 101 ? -10.480 -11.874 -0.937 1.00 82.12 101 ASP A O 1
ATOM 833 N N . GLU A 1 102 ? -11.266 -9.806 -0.576 1.00 86.56 102 GLU A N 1
ATOM 834 C CA . GLU A 1 102 ? -10.070 -9.337 0.149 1.00 86.56 102 GLU A CA 1
ATOM 835 C C . GLU A 1 102 ? -9.752 -10.235 1.355 1.00 86.56 102 GLU A C 1
ATOM 837 O O . GLU A 1 102 ? -8.598 -10.590 1.606 1.00 86.56 102 GLU A O 1
ATOM 842 N N . PHE A 1 103 ? -10.774 -10.686 2.086 1.00 82.00 103 PHE A N 1
ATOM 843 C CA . PHE A 1 103 ? -10.562 -11.620 3.190 1.00 82.00 103 PHE A CA 1
ATOM 844 C C . PHE A 1 103 ? -10.018 -12.974 2.724 1.00 82.00 103 PHE A C 1
ATOM 846 O O . PHE A 1 103 ? -9.115 -13.533 3.356 1.00 82.00 103 PHE A O 1
ATOM 853 N N . ASN A 1 104 ? -10.555 -13.520 1.632 1.00 88.38 104 ASN A N 1
ATOM 854 C CA . ASN A 1 104 ? -10.071 -14.781 1.078 1.00 88.38 104 ASN A CA 1
ATOM 855 C C . ASN A 1 104 ? -8.594 -14.670 0.673 1.00 88.38 104 ASN A C 1
ATOM 857 O O . ASN A 1 104 ? -7.824 -15.597 0.945 1.00 88.38 104 ASN A O 1
ATOM 861 N N . LEU A 1 105 ? -8.182 -13.515 0.140 1.00 92.06 105 LEU A N 1
ATOM 862 C CA . LEU A 1 105 ? -6.785 -13.209 -0.175 1.00 92.06 105 LEU A CA 1
ATOM 863 C C . LEU A 1 105 ? -5.913 -13.198 1.087 1.00 92.06 105 LEU A C 1
ATOM 865 O O . LEU A 1 105 ? -4.897 -13.890 1.135 1.00 92.06 105 LEU A O 1
ATOM 869 N N . TYR A 1 106 ? -6.338 -12.532 2.164 1.00 91.69 106 TYR A N 1
ATOM 870 C CA . TYR A 1 106 ? -5.629 -12.604 3.449 1.00 91.69 106 TYR A CA 1
ATOM 871 C C . TYR A 1 106 ? -5.549 -14.033 4.011 1.00 91.69 106 TYR A C 1
ATOM 873 O O . TYR A 1 106 ? -4.527 -14.428 4.577 1.00 91.69 106 TYR A O 1
ATOM 881 N N . SER A 1 107 ? -6.605 -14.838 3.852 1.00 89.81 107 SER A N 1
ATOM 882 C CA . SER A 1 107 ? -6.599 -16.248 4.259 1.00 89.81 107 SER A CA 1
ATOM 883 C C . SER A 1 107 ? -5.564 -17.055 3.475 1.00 89.81 107 SER A C 1
ATOM 885 O O . SER A 1 107 ? -4.875 -17.888 4.062 1.00 89.81 107 SER A O 1
ATOM 887 N N . GLN A 1 108 ? -5.443 -16.802 2.171 1.00 92.75 108 GLN A N 1
ATOM 888 C CA . GLN A 1 108 ? -4.450 -17.416 1.291 1.00 92.75 108 GLN A CA 1
ATOM 889 C C . GLN A 1 108 ? -3.027 -17.006 1.685 1.00 92.75 108 GLN A C 1
ATOM 891 O O . GLN A 1 108 ? -2.183 -17.880 1.879 1.00 92.75 108 GLN A O 1
ATO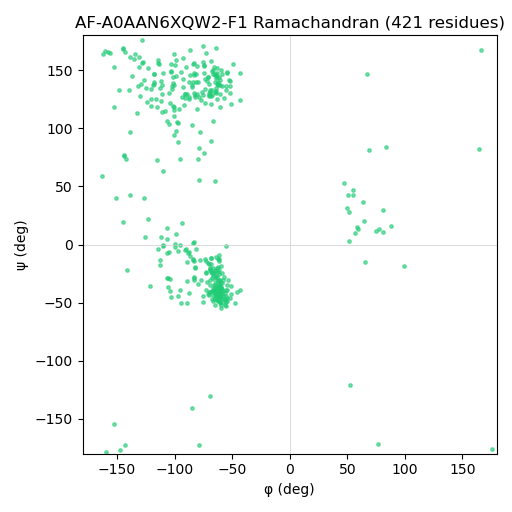M 896 N N . ILE A 1 109 ? -2.791 -15.712 1.925 1.00 94.44 109 ILE A N 1
ATOM 897 C CA . ILE A 1 109 ? -1.498 -15.178 2.384 1.00 94.44 109 ILE A CA 1
ATOM 898 C C . ILE A 1 109 ? -1.070 -15.824 3.708 1.00 94.44 109 ILE A C 1
ATOM 900 O O . ILE A 1 109 ? 0.074 -16.254 3.849 1.00 94.44 109 ILE A O 1
ATOM 904 N N . ASN A 1 110 ? -1.989 -15.957 4.667 1.00 91.25 110 ASN A N 1
ATOM 905 C CA . ASN A 1 110 ? -1.708 -16.567 5.970 1.00 91.25 110 ASN A CA 1
ATOM 906 C C . ASN A 1 110 ? -1.454 -18.091 5.900 1.00 91.25 110 ASN A C 1
ATOM 908 O O . ASN A 1 110 ? -0.876 -18.648 6.834 1.00 91.25 110 ASN A O 1
ATOM 912 N N . LYS A 1 111 ? -1.926 -18.783 4.851 1.00 91.50 111 LYS A N 1
ATOM 913 C CA . LYS A 1 111 ? -1.894 -20.256 4.719 1.00 91.50 111 LYS A CA 1
ATOM 914 C C . LYS A 1 111 ? -0.842 -20.797 3.755 1.00 91.50 111 LYS A C 1
ATOM 916 O O . LYS A 1 111 ? -0.742 -22.018 3.669 1.00 91.50 111 LYS A O 1
ATOM 921 N N . ALA A 1 112 ? -0.139 -19.939 3.015 1.00 93.25 112 ALA A N 1
ATOM 922 C CA . ALA A 1 112 ? 0.879 -20.360 2.055 1.00 93.25 112 ALA A CA 1
ATOM 923 C C . ALA A 1 112 ? 2.117 -20.941 2.779 1.00 93.25 112 ALA A C 1
ATOM 925 O O . ALA A 1 112 ? 1.984 -21.821 3.628 1.00 93.25 112 ALA A O 1
ATOM 926 N N . ASN A 1 113 ? 3.336 -20.509 2.464 1.00 95.12 113 ASN A N 1
ATOM 927 C CA . ASN A 1 113 ? 4.541 -21.051 3.095 1.00 95.12 113 ASN A CA 1
ATOM 928 C C . ASN A 1 113 ? 5.062 -20.150 4.237 1.00 95.12 113 ASN A C 1
ATOM 930 O O . ASN A 1 113 ? 5.832 -19.223 3.981 1.00 95.12 113 ASN A O 1
ATOM 934 N N . PRO A 1 114 ? 4.747 -20.428 5.517 1.00 93.44 114 PRO A N 1
ATOM 935 C CA . PRO A 1 114 ? 5.222 -19.605 6.632 1.00 93.44 114 PRO A CA 1
ATOM 936 C C . PRO A 1 114 ? 6.739 -19.701 6.865 1.00 93.44 114 PRO A C 1
ATOM 938 O O . PRO A 1 114 ? 7.283 -18.933 7.654 1.00 93.44 114 PRO A O 1
ATOM 941 N N . SER A 1 115 ? 7.436 -20.656 6.238 1.00 96.50 115 SER A N 1
ATOM 942 C CA . SER A 1 115 ? 8.899 -20.755 6.311 1.00 96.50 115 SER A CA 1
ATOM 943 C C . SER A 1 115 ? 9.607 -19.833 5.319 1.00 96.50 115 SER A C 1
ATOM 945 O O . SER A 1 115 ? 10.806 -19.602 5.474 1.00 96.50 115 SER A O 1
ATOM 947 N N . HIS A 1 116 ? 8.889 -19.279 4.339 1.00 97.44 116 HIS A N 1
ATOM 948 C CA . HIS A 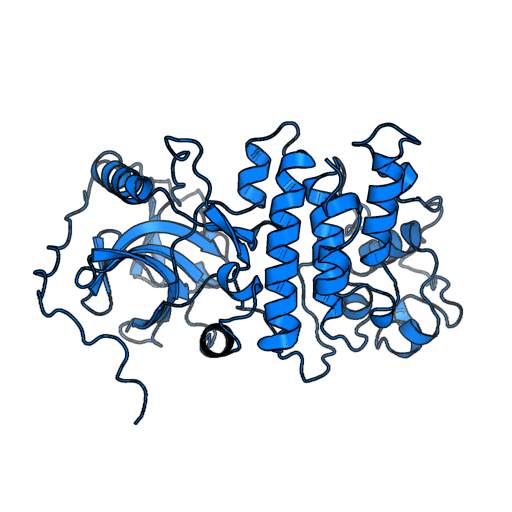1 116 ? 9.444 -18.293 3.425 1.00 97.44 116 HIS A CA 1
ATOM 949 C C . HIS A 1 116 ? 9.837 -17.017 4.194 1.00 97.44 116 HIS A C 1
ATOM 951 O O . HIS A 1 116 ? 9.020 -16.507 4.976 1.00 97.44 116 HIS A O 1
ATOM 957 N N . PRO A 1 117 ? 11.045 -16.455 3.988 1.00 96.19 117 PRO A N 1
ATOM 958 C CA . PRO A 1 117 ? 11.535 -15.307 4.759 1.00 96.19 117 PRO A CA 1
ATOM 959 C C . PRO A 1 117 ? 10.651 -14.062 4.616 1.00 96.19 117 PRO A C 1
ATOM 961 O O . PRO A 1 117 ? 10.516 -13.300 5.573 1.00 96.19 117 PRO A O 1
ATOM 964 N N . GLY A 1 118 ? 10.004 -13.906 3.459 1.00 97.25 118 GLY A N 1
ATOM 965 C CA . GLY A 1 118 ? 9.061 -12.827 3.165 1.00 97.25 118 GLY A CA 1
ATOM 966 C C . GLY A 1 118 ? 7.752 -12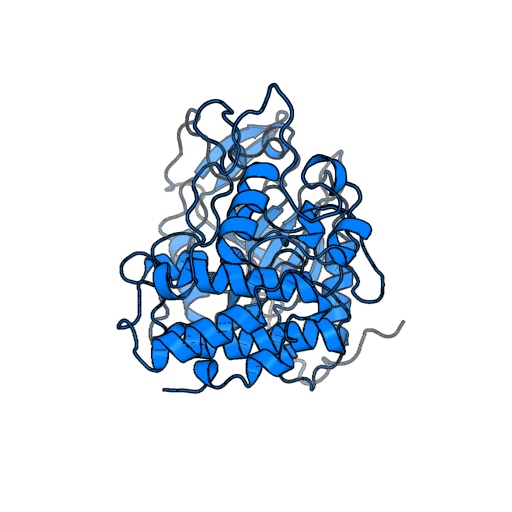.841 3.947 1.00 97.25 118 GLY A C 1
ATOM 967 O O . GLY A 1 118 ? 7.148 -11.790 4.140 1.00 97.25 118 GLY A O 1
ATOM 968 N N . SER A 1 119 ? 7.322 -13.999 4.459 1.00 96.62 119 SER A N 1
ATOM 969 C CA . SER A 1 119 ? 6.015 -14.140 5.121 1.00 96.62 119 SER A CA 1
ATOM 970 C C . SER A 1 119 ? 5.847 -13.208 6.332 1.00 96.62 119 SER A C 1
ATOM 972 O O . SER A 1 119 ? 4.762 -12.685 6.579 1.00 96.62 119 SER A O 1
ATOM 974 N N . LYS A 1 120 ? 6.934 -12.928 7.063 1.00 95.69 120 LYS A N 1
ATOM 975 C CA . LYS A 1 120 ? 6.944 -12.034 8.238 1.00 95.69 120 LYS A CA 1
ATOM 976 C C . LYS A 1 120 ? 6.826 -10.542 7.895 1.00 95.69 120 LYS A C 1
ATOM 978 O O . LYS A 1 120 ? 6.629 -9.738 8.805 1.00 95.69 120 LYS A O 1
ATOM 983 N N . PHE A 1 121 ? 6.985 -10.186 6.620 1.00 97.50 121 PHE A N 1
ATOM 984 C CA . PHE A 1 121 ? 6.850 -8.826 6.091 1.00 97.50 121 PHE A CA 1
ATOM 985 C C . PHE A 1 121 ? 5.484 -8.589 5.441 1.00 97.50 121 PHE A C 1
ATOM 987 O O . PHE A 1 121 ? 5.246 -7.547 4.839 1.00 97.50 121 PHE A O 1
ATOM 994 N N . MET A 1 122 ? 4.559 -9.536 5.588 1.00 96.62 122 MET A N 1
ATOM 995 C CA . MET A 1 122 ? 3.163 -9.355 5.218 1.00 96.62 122 MET A CA 1
ATOM 996 C C . MET A 1 122 ? 2.373 -8.873 6.426 1.00 96.62 122 MET A C 1
ATOM 998 O O . MET A 1 122 ? 2.487 -9.423 7.528 1.00 96.62 122 MET A O 1
ATOM 1002 N N . ARG A 1 123 ? 1.509 -7.875 6.235 1.00 95.00 123 ARG A N 1
ATOM 1003 C CA . ARG A 1 123 ? 0.502 -7.565 7.247 1.00 95.00 123 ARG A CA 1
ATOM 1004 C C . ARG A 1 123 ? -0.530 -8.689 7.283 1.00 95.00 123 ARG A C 1
ATOM 1006 O O . ARG A 1 123 ? -1.073 -9.069 6.252 1.00 95.00 123 ARG A O 1
ATOM 1013 N N . THR A 1 124 ? -0.833 -9.199 8.471 1.00 88.50 124 THR A N 1
ATOM 1014 C CA . THR A 1 124 ? -1.735 -10.345 8.637 1.00 88.50 124 THR A CA 1
ATOM 1015 C C . THR A 1 124 ? -3.137 -9.929 9.079 1.00 88.50 124 THR A C 1
ATOM 1017 O O . THR A 1 124 ? -3.315 -9.009 9.890 1.00 88.50 124 THR A O 1
ATOM 1020 N N . ALA A 1 125 ? -4.138 -10.653 8.571 1.00 92.00 125 ALA A N 1
ATOM 1021 C CA . ALA A 1 125 ? -5.494 -10.634 9.111 1.00 92.00 125 ALA A CA 1
ATOM 1022 C C . ALA A 1 125 ? -5.620 -11.602 10.291 1.00 92.00 125 ALA A C 1
ATOM 1024 O O . ALA A 1 125 ? -5.077 -12.709 10.264 1.00 92.00 125 ALA A O 1
ATOM 1025 N N . ILE A 1 126 ? -6.341 -11.163 11.318 1.00 91.06 126 ILE A N 1
ATOM 1026 C CA . ILE A 1 126 ? -6.551 -11.856 12.590 1.00 91.06 126 ILE A CA 1
ATOM 1027 C C . ILE A 1 126 ? -7.943 -12.490 12.632 1.00 91.06 126 ILE A C 1
ATOM 1029 O O . ILE A 1 126 ? -8.078 -13.632 13.063 1.00 91.06 126 ILE A O 1
ATOM 1033 N N . ASP A 1 127 ? -8.970 -11.747 12.220 1.00 90.81 127 ASP A N 1
ATOM 1034 C CA . ASP A 1 127 ? -10.376 -12.148 12.317 1.00 90.81 127 ASP A CA 1
ATOM 1035 C C . ASP A 1 127 ? -11.226 -11.399 11.273 1.00 90.81 127 ASP A C 1
ATOM 1037 O O . ASP A 1 127 ? -10.786 -10.397 10.701 1.00 90.81 127 ASP A O 1
ATOM 1041 N N . LEU A 1 128 ? -12.444 -11.882 11.037 1.00 92.12 128 LEU A N 1
ATOM 1042 C CA . LEU A 1 128 ? -13.455 -11.260 10.186 1.00 92.12 128 LEU A CA 1
ATOM 1043 C C . LEU A 1 128 ? -14.820 -11.402 10.853 1.00 92.12 128 LEU A C 1
ATOM 1045 O O . LEU A 1 128 ? -15.219 -12.493 11.256 1.00 92.12 128 LEU A O 1
ATOM 1049 N N . PHE A 1 129 ? -15.574 -10.310 10.895 1.00 93.38 129 PHE A N 1
ATOM 1050 C CA . PHE A 1 129 ? -16.967 -10.340 11.322 1.00 93.38 129 PHE A CA 1
ATOM 1051 C C . PHE A 1 129 ? -17.803 -9.328 10.544 1.00 93.38 129 PHE A C 1
ATOM 1053 O O . PHE A 1 129 ? -17.276 -8.476 9.828 1.00 93.38 129 PHE A O 1
ATOM 1060 N N . THR A 1 130 ? -19.120 -9.421 10.690 1.00 93.38 130 THR A N 1
ATOM 1061 C CA . THR A 1 130 ? -20.058 -8.443 10.149 1.00 93.38 130 THR A CA 1
ATOM 1062 C C . THR A 1 130 ? -20.696 -7.631 11.270 1.00 93.38 130 THR A C 1
ATOM 1064 O O . THR A 1 130 ? -20.864 -8.101 12.398 1.00 93.38 130 THR A O 1
ATOM 1067 N N . ILE A 1 131 ? -21.008 -6.372 10.972 1.00 93.44 131 ILE A N 1
ATOM 1068 C CA . ILE A 1 131 ? -21.701 -5.457 11.872 1.00 93.44 131 ILE A CA 1
ATOM 1069 C C . ILE A 1 131 ? -23.119 -5.260 11.328 1.00 93.44 131 ILE A C 1
ATOM 1071 O O . ILE A 1 131 ? -23.275 -4.720 10.226 1.00 93.44 131 ILE A O 1
ATOM 1075 N N . PRO A 1 132 ? -24.158 -5.695 12.063 1.00 88.56 132 PRO A N 1
ATOM 1076 C CA . PRO A 1 132 ? -25.533 -5.533 11.622 1.00 88.56 132 PRO A CA 1
ATOM 1077 C C . PRO A 1 132 ? -25.956 -4.065 11.719 1.00 88.56 132 PRO A C 1
ATOM 1079 O O . PRO A 1 132 ? -25.647 -3.381 12.695 1.00 88.56 132 PRO A O 1
ATOM 1082 N N . GLN A 1 133 ? -26.720 -3.595 10.733 1.00 79.88 133 GLN A N 1
ATOM 1083 C CA . GLN A 1 133 ? -27.349 -2.275 10.756 1.00 79.88 133 GLN A CA 1
ATOM 1084 C C . GLN A 1 133 ? -28.865 -2.424 10.551 1.00 79.88 133 GLN A C 1
ATOM 1086 O O . GLN A 1 133 ? -29.288 -3.172 9.664 1.00 79.88 133 GLN A O 1
ATOM 1091 N N . PRO A 1 134 ? -29.708 -1.732 11.339 1.00 70.06 134 PRO A N 1
ATOM 1092 C CA . PRO A 1 134 ? -31.153 -1.776 11.146 1.00 70.06 134 PRO A CA 1
ATOM 1093 C C . PRO A 1 134 ? -31.554 -1.343 9.727 1.00 70.06 134 PRO A C 1
ATOM 1095 O O . PRO A 1 134 ? -31.194 -0.258 9.281 1.00 70.06 134 PRO A O 1
ATOM 1098 N N . GLY A 1 135 ? -32.320 -2.185 9.025 1.00 65.19 135 GLY A N 1
ATOM 1099 C CA . GLY A 1 135 ? -32.918 -1.844 7.727 1.00 65.19 135 GLY A CA 1
ATOM 1100 C C . GLY A 1 135 ? -31.979 -1.886 6.514 1.00 65.19 135 GLY A C 1
ATOM 1101 O O . GLY A 1 135 ? -32.366 -1.393 5.457 1.00 65.19 135 GLY A O 1
ATOM 1102 N N . GLY A 1 136 ? -30.778 -2.467 6.627 1.00 69.62 136 GLY A N 1
ATOM 1103 C CA . GLY A 1 136 ? -29.803 -2.510 5.533 1.00 69.62 136 GLY A CA 1
ATOM 1104 C C . GLY A 1 136 ? -28.920 -3.760 5.505 1.00 69.62 136 GLY A C 1
ATOM 1105 O O . GLY A 1 136 ? -29.082 -4.682 6.303 1.00 69.62 136 GLY A O 1
ATOM 1106 N N . LYS A 1 137 ? -27.987 -3.783 4.546 1.00 79.38 137 LYS A N 1
ATOM 1107 C CA . LYS A 1 137 ? -26.938 -4.806 4.426 1.00 79.38 137 LYS A CA 1
ATOM 1108 C C . LYS A 1 137 ? -25.912 -4.620 5.550 1.00 79.38 137 LYS A C 1
ATOM 1110 O O . LYS A 1 137 ? -25.623 -3.490 5.936 1.00 79.38 137 LYS A O 1
ATOM 1115 N N . GLU A 1 138 ? -25.377 -5.720 6.069 1.00 89.88 138 GLU A N 1
ATOM 1116 C CA . GLU A 1 138 ? -24.345 -5.684 7.108 1.00 89.88 138 GLU A CA 1
ATOM 1117 C C . GLU A 1 138 ? -23.038 -5.084 6.572 1.00 89.88 138 GLU A C 1
ATOM 1119 O O . GLU A 1 138 ? -22.707 -5.240 5.395 1.00 89.88 138 GLU A O 1
ATOM 1124 N N . HIS A 1 139 ? -22.271 -4.440 7.450 1.00 92.75 139 HIS A N 1
ATOM 1125 C CA . HIS A 1 139 ? -20.925 -3.976 7.126 1.00 92.75 139 HIS A CA 1
ATOM 1126 C C . HIS A 1 139 ? -19.909 -5.068 7.436 1.00 92.75 139 HIS A C 1
ATOM 1128 O O . HIS A 1 139 ? -19.889 -5.601 8.545 1.00 92.75 139 HIS A O 1
ATOM 1134 N N . GLN A 1 140 ? -19.036 -5.388 6.487 1.00 93.25 140 GLN A N 1
ATOM 1135 C CA . GLN A 1 140 ? -17.897 -6.264 6.752 1.00 93.25 140 GLN A CA 1
ATOM 1136 C C . GLN A 1 140 ? -16.845 -5.511 7.578 1.00 93.25 140 GLN A C 1
ATOM 1138 O O . GLN A 1 140 ? -16.619 -4.313 7.390 1.00 93.25 140 GLN A O 1
ATOM 1143 N N . CYS A 1 141 ? -16.206 -6.217 8.507 1.00 95.38 141 CYS A N 1
ATOM 1144 C CA . CYS A 1 141 ? -15.143 -5.692 9.349 1.00 95.38 141 CYS A CA 1
ATOM 1145 C C . CYS A 1 141 ? -13.969 -6.669 9.380 1.00 95.38 141 CYS A C 1
ATOM 1147 O O . CYS A 1 141 ? -14.076 -7.774 9.921 1.00 95.38 141 CYS A O 1
ATOM 1149 N N . LEU A 1 142 ? -12.845 -6.240 8.811 1.00 95.19 142 LEU A N 1
ATOM 1150 C CA . LEU A 1 142 ? -11.601 -6.995 8.806 1.00 95.19 142 LEU A CA 1
ATOM 1151 C C . LEU A 1 142 ? -10.730 -6.576 9.991 1.00 95.19 142 LEU A C 1
ATOM 1153 O O . LEU A 1 142 ? -10.429 -5.395 10.179 1.00 95.19 142 LEU A O 1
ATOM 1157 N N . VAL A 1 143 ? -10.301 -7.557 10.782 1.00 96.19 143 VAL A N 1
ATOM 1158 C CA . VAL A 1 143 ? -9.414 -7.346 11.926 1.00 96.19 143 VAL A CA 1
ATOM 1159 C C . VAL A 1 143 ? -7.983 -7.614 11.491 1.00 96.19 143 VAL A C 1
ATOM 1161 O O . VAL A 1 143 ? -7.633 -8.735 11.134 1.00 96.19 143 VAL A O 1
ATOM 1164 N N . LEU A 1 144 ? -7.140 -6.593 11.544 1.00 95.56 144 LEU A N 1
ATOM 1165 C CA . LEU A 1 144 ? -5.749 -6.630 11.109 1.00 95.56 144 LEU A CA 1
ATOM 1166 C C . LEU A 1 144 ? -4.803 -6.462 12.297 1.00 95.56 144 LEU A C 1
ATOM 1168 O O . LEU A 1 144 ? -5.132 -5.817 13.301 1.00 95.56 144 LEU A O 1
ATOM 1172 N N . LYS A 1 145 ? -3.577 -6.973 12.148 1.00 93.81 145 LYS A N 1
ATOM 1173 C CA . LYS A 1 145 ? -2.469 -6.580 13.025 1.00 93.81 145 LYS A CA 1
ATOM 1174 C C . LYS A 1 145 ? -2.308 -5.047 12.986 1.00 93.81 145 LYS A C 1
ATOM 1176 O O . LYS A 1 145 ? -2.327 -4.473 11.886 1.00 93.81 145 LYS A O 1
ATOM 1181 N N . PRO A 1 146 ? -2.168 -4.364 14.139 1.00 93.75 146 PRO A N 1
ATOM 1182 C CA . PRO A 1 146 ? -1.866 -2.942 14.144 1.00 93.75 146 PRO A CA 1
ATOM 1183 C C . PRO A 1 146 ? -0.531 -2.668 13.472 1.00 93.75 146 PRO A C 1
ATOM 1185 O O . PRO A 1 146 ? 0.419 -3.433 13.625 1.00 93.75 146 PRO A O 1
ATOM 1188 N N . ALA A 1 147 ? -0.471 -1.552 12.768 1.00 94.12 147 ALA A N 1
ATOM 1189 C CA . ALA A 1 147 ? 0.756 -1.029 12.209 1.00 94.12 147 ALA A CA 1
ATOM 1190 C C . ALA A 1 147 ? 0.864 0.454 12.564 1.00 94.12 147 ALA A C 1
ATOM 1192 O O . ALA A 1 147 ? -0.119 1.089 12.961 1.00 94.12 147 ALA A O 1
ATOM 1193 N N . TRP A 1 148 ? 2.077 0.972 12.470 1.00 93.12 148 TRP A N 1
ATOM 1194 C CA . TRP A 1 148 ? 2.378 2.376 12.650 1.00 93.12 148 TRP A CA 1
ATOM 1195 C C . TRP A 1 148 ? 2.155 3.134 11.329 1.00 93.12 148 TRP A C 1
ATOM 1197 O O . TRP A 1 148 ? 1.174 2.890 10.630 1.00 93.12 148 TRP A O 1
ATOM 1207 N N . ARG A 1 149 ? 3.027 4.090 11.010 1.00 91.50 149 ARG A N 1
ATOM 1208 C CA . ARG A 1 149 ? 2.940 4.935 9.817 1.00 91.50 149 ARG A CA 1
ATOM 1209 C C . ARG A 1 149 ? 3.320 4.185 8.548 1.00 91.50 149 ARG A C 1
ATOM 1211 O O . ARG A 1 149 ? 4.112 3.240 8.597 1.00 91.50 149 ARG A O 1
ATOM 1218 N N . ASN A 1 150 ? 2.775 4.650 7.427 1.00 94.06 150 ASN A N 1
ATOM 1219 C CA . ASN A 1 150 ? 3.198 4.219 6.098 1.00 94.06 150 ASN A CA 1
ATOM 1220 C C . ASN A 1 150 ? 4.387 5.043 5.582 1.00 94.06 150 ASN A C 1
ATOM 1222 O O . ASN A 1 150 ? 4.730 6.080 6.154 1.00 94.06 150 ASN A O 1
ATOM 1226 N N . TRP A 1 151 ? 5.030 4.591 4.507 1.00 94.44 151 TRP A N 1
ATOM 1227 C CA . TRP A 1 151 ? 6.188 5.275 3.927 1.00 94.44 151 TRP A CA 1
ATOM 1228 C C . TRP A 1 151 ? 5.874 6.695 3.468 1.00 94.44 151 TRP A C 1
ATOM 1230 O O . TRP A 1 151 ? 6.701 7.580 3.682 1.00 94.44 151 TRP A O 1
ATOM 1240 N N . ASN A 1 152 ? 4.673 6.937 2.935 1.00 91.62 152 ASN A N 1
ATOM 1241 C CA . ASN A 1 152 ? 4.227 8.281 2.567 1.00 91.62 152 ASN A CA 1
ATOM 1242 C C . ASN A 1 152 ? 4.318 9.241 3.769 1.00 91.62 152 ASN A C 1
ATOM 1244 O O . ASN A 1 152 ? 5.012 10.252 3.731 1.00 91.62 152 ASN A O 1
ATOM 1248 N N . GLN A 1 153 ? 3.720 8.866 4.900 1.00 91.56 153 GLN A N 1
ATOM 1249 C CA . GLN A 1 153 ? 3.767 9.639 6.145 1.00 91.56 153 GLN A CA 1
ATOM 1250 C C . GLN A 1 153 ? 5.176 9.750 6.741 1.00 91.56 153 GLN A C 1
ATOM 1252 O O . GLN A 1 153 ? 5.475 10.727 7.429 1.00 91.56 153 GLN A O 1
ATOM 1257 N N . LEU A 1 154 ? 6.036 8.750 6.533 1.00 90.31 154 LEU A N 1
ATOM 1258 C CA . LEU A 1 154 ? 7.410 8.772 7.035 1.00 90.31 154 LEU A CA 1
ATOM 1259 C C . LEU A 1 154 ? 8.293 9.757 6.281 1.00 90.31 154 LEU A C 1
ATOM 1261 O O . LEU A 1 154 ? 9.176 10.350 6.898 1.00 90.31 154 LEU A O 1
ATOM 1265 N N . THR A 1 155 ? 8.041 9.968 4.987 1.00 89.81 155 THR A N 1
ATOM 1266 C CA . THR A 1 155 ? 8.816 10.922 4.184 1.00 89.81 155 THR A CA 1
ATOM 1267 C C . THR A 1 155 ? 8.839 12.317 4.809 1.00 89.81 155 THR A C 1
ATOM 1269 O O . THR A 1 155 ? 9.887 12.954 4.817 1.00 89.81 155 THR A O 1
ATOM 1272 N N . ALA A 1 156 ? 7.742 12.734 5.451 1.00 88.62 156 ALA A N 1
ATOM 1273 C CA . ALA A 1 156 ? 7.605 14.027 6.121 1.00 88.62 156 ALA A CA 1
ATOM 1274 C C . ALA A 1 156 ? 8.575 14.257 7.301 1.00 88.62 156 ALA A C 1
ATOM 1276 O O . ALA A 1 156 ? 8.691 15.379 7.790 1.00 88.62 156 ALA A O 1
ATOM 1277 N N . PHE A 1 157 ? 9.266 13.217 7.788 1.00 86.19 157 PHE A N 1
ATOM 1278 C CA . PHE A 1 157 ? 10.297 13.342 8.830 1.00 86.19 157 PHE A CA 1
ATOM 1279 C C . PHE A 1 157 ? 11.690 13.641 8.277 1.00 86.19 157 PHE A C 1
ATOM 1281 O O . PHE A 1 157 ? 12.617 13.878 9.054 1.00 86.19 157 PHE A O 1
ATOM 1288 N N . PHE A 1 158 ? 11.852 13.624 6.957 1.00 86.88 158 PHE A N 1
ATOM 1289 C CA . PHE A 1 158 ? 13.136 13.785 6.298 1.00 86.88 158 PHE A CA 1
ATOM 1290 C C . PHE A 1 158 ? 13.192 15.082 5.484 1.00 86.88 158 PHE A C 1
ATOM 1292 O O . PHE A 1 158 ? 12.152 15.600 5.068 1.00 86.88 158 PHE A O 1
ATOM 1299 N N . PRO A 1 159 ? 14.402 15.621 5.234 1.00 85.19 159 PRO A N 1
ATOM 1300 C CA . PRO A 1 159 ? 14.575 16.769 4.351 1.00 85.19 159 PRO A CA 1
ATOM 1301 C C . PRO A 1 159 ? 13.898 16.548 2.995 1.00 85.19 159 PRO A C 1
ATOM 1303 O O . PRO A 1 159 ? 13.922 15.441 2.455 1.00 85.19 159 PRO A O 1
ATOM 1306 N N . ASP A 1 160 ? 13.285 17.609 2.468 1.00 85.19 160 ASP A N 1
ATOM 1307 C CA . ASP A 1 160 ? 12.579 17.631 1.179 1.00 85.19 160 ASP A CA 1
ATOM 1308 C C . ASP A 1 160 ? 11.415 16.630 1.058 1.00 85.19 160 ASP A C 1
ATOM 1310 O O . ASP A 1 160 ? 10.913 16.382 -0.038 1.00 85.19 160 ASP A O 1
ATOM 1314 N N . ASN A 1 161 ? 10.956 16.066 2.181 1.00 86.88 161 ASN A N 1
ATOM 1315 C CA . ASN A 1 161 ? 9.994 14.969 2.231 1.00 86.88 161 ASN A CA 1
ATOM 1316 C C . ASN A 1 161 ? 10.459 13.757 1.403 1.00 86.88 161 ASN A C 1
ATOM 1318 O O . ASN A 1 161 ? 9.698 13.233 0.587 1.00 86.88 161 ASN A O 1
ATOM 1322 N N . ARG A 1 162 ? 11.726 13.344 1.548 1.00 87.94 162 ARG A N 1
ATOM 1323 C CA . ARG A 1 162 ? 12.325 12.211 0.814 1.00 87.94 162 ARG A CA 1
ATOM 1324 C C . ARG A 1 162 ? 13.181 11.336 1.714 1.00 87.94 162 ARG A C 1
ATOM 1326 O O . ARG A 1 162 ? 13.878 11.829 2.596 1.00 87.94 162 ARG A O 1
ATOM 1333 N N . PHE A 1 163 ? 13.177 10.030 1.465 1.00 87.69 163 PHE A N 1
ATOM 1334 C CA . PHE A 1 163 ? 14.031 9.110 2.208 1.00 87.69 163 PHE A CA 1
ATOM 1335 C C . PHE A 1 163 ? 15.512 9.357 1.915 1.00 87.69 163 PHE A C 1
ATOM 1337 O O . PHE A 1 163 ? 15.923 9.687 0.802 1.00 87.69 163 PHE A O 1
ATOM 1344 N N . ALA A 1 164 ? 16.343 9.137 2.931 1.00 86.94 164 ALA A N 1
ATOM 1345 C CA . ALA A 1 164 ? 17.765 8.944 2.707 1.00 86.94 164 ALA A CA 1
ATOM 1346 C C . ALA A 1 164 ? 18.023 7.495 2.242 1.00 86.94 164 ALA A C 1
ATOM 1348 O O . ALA A 1 164 ? 17.426 6.577 2.816 1.00 86.94 164 ALA A O 1
ATOM 1349 N N . PRO A 1 165 ? 18.925 7.261 1.268 1.00 86.50 165 PRO A N 1
ATOM 1350 C CA . PRO A 1 165 ? 19.204 5.923 0.738 1.00 86.50 165 PRO A CA 1
ATOM 1351 C C . PRO A 1 165 ? 19.501 4.874 1.820 1.00 86.50 165 PRO A C 1
ATOM 1353 O O . PRO A 1 165 ? 18.919 3.791 1.795 1.00 86.50 165 PRO A O 1
ATOM 1356 N N . TYR A 1 166 ? 20.301 5.228 2.833 1.00 86.19 166 TYR A N 1
ATOM 1357 C CA . TYR A 1 166 ? 20.670 4.326 3.934 1.00 86.19 166 TYR A CA 1
ATOM 1358 C C . TYR A 1 166 ? 19.478 3.840 4.784 1.00 86.19 166 TYR A C 1
ATOM 1360 O O . TYR A 1 166 ? 19.562 2.791 5.418 1.00 86.19 166 TYR A O 1
ATOM 1368 N N . LEU A 1 167 ? 18.358 4.574 4.805 1.00 87.06 167 LEU A N 1
ATOM 1369 C CA . LEU A 1 167 ? 17.120 4.140 5.469 1.00 87.06 167 LEU A CA 1
ATOM 1370 C C . LEU A 1 167 ? 16.212 3.347 4.533 1.00 87.06 167 LEU A C 1
ATOM 1372 O O . LEU A 1 167 ? 15.481 2.468 4.987 1.00 87.06 167 LEU A O 1
ATOM 1376 N N . LEU A 1 168 ? 16.254 3.659 3.238 1.00 91.75 168 LEU A N 1
ATOM 1377 C CA . LEU A 1 168 ? 15.403 3.023 2.246 1.00 91.75 168 LEU A CA 1
ATOM 1378 C C . LEU A 1 168 ? 15.870 1.603 1.910 1.00 91.75 168 LEU A C 1
ATOM 1380 O O . LEU A 1 168 ? 15.041 0.696 1.863 1.00 91.75 168 LEU A O 1
ATOM 1384 N N . LYS A 1 169 ? 17.178 1.387 1.708 1.00 94.44 169 LYS A N 1
ATOM 1385 C CA . LYS A 1 169 ? 17.726 0.092 1.262 1.00 94.44 169 LYS A CA 1
ATOM 1386 C C . LYS A 1 169 ? 17.302 -1.087 2.162 1.00 94.44 169 LYS A C 1
ATOM 1388 O O . LYS A 1 169 ? 16.754 -2.049 1.620 1.00 94.44 169 LYS A O 1
ATOM 1393 N N . PRO A 1 170 ? 17.408 -1.028 3.511 1.00 93.62 170 PRO A N 1
ATOM 1394 C CA . PRO A 1 170 ? 16.918 -2.111 4.370 1.00 93.62 170 PRO A CA 1
ATOM 1395 C C . PRO A 1 170 ? 15.405 -2.330 4.257 1.00 93.62 170 PRO A C 1
ATOM 1397 O O . PRO A 1 170 ? 14.928 -3.458 4.356 1.00 93.62 170 PRO A O 1
ATOM 1400 N N . GLY A 1 171 ? 14.633 -1.262 4.036 1.00 95.12 171 GLY A N 1
ATOM 1401 C CA . GLY A 1 171 ? 13.194 -1.363 3.809 1.00 95.12 171 GLY A CA 1
ATOM 1402 C C . GLY A 1 171 ? 12.852 -2.055 2.493 1.00 95.12 171 GLY A C 1
ATOM 1403 O O . GLY A 1 171 ? 11.962 -2.904 2.463 1.00 95.12 171 GLY A O 1
ATOM 1404 N N . LEU A 1 172 ? 13.606 -1.767 1.431 1.00 97.12 172 LEU A N 1
ATOM 1405 C CA . LEU A 1 172 ? 13.458 -2.426 0.135 1.00 97.12 172 LEU A CA 1
ATOM 1406 C C . LEU A 1 172 ? 13.817 -3.909 0.192 1.00 97.12 172 LEU A C 1
ATOM 1408 O O . LEU A 1 172 ? 13.089 -4.713 -0.376 1.00 97.12 172 LEU A O 1
ATOM 1412 N N . GLN A 1 173 ? 14.854 -4.303 0.938 1.00 96.94 173 GLN A N 1
ATOM 1413 C CA . GLN A 1 173 ? 15.161 -5.725 1.162 1.00 96.94 173 GLN A CA 1
ATOM 1414 C C . GLN A 1 173 ? 13.958 -6.482 1.737 1.00 96.94 173 GLN A C 1
ATOM 1416 O O . GLN A 1 173 ? 13.632 -7.585 1.298 1.00 96.94 173 GLN A O 1
ATOM 1421 N N . GLN A 1 174 ? 13.280 -5.881 2.718 1.00 97.44 174 GLN A N 1
ATOM 1422 C CA . GLN A 1 174 ? 12.098 -6.472 3.344 1.00 97.44 174 GLN A CA 1
ATOM 1423 C C . GLN A 1 174 ? 10.912 -6.505 2.377 1.00 97.44 174 GLN A C 1
ATOM 1425 O O . GLN A 1 174 ? 10.212 -7.514 2.307 1.00 97.44 174 GLN A O 1
ATOM 1430 N N . LEU A 1 175 ? 10.721 -5.437 1.596 1.00 98.19 175 LEU A N 1
ATOM 1431 C CA . LEU A 1 175 ? 9.670 -5.354 0.588 1.00 98.19 175 LEU A CA 1
ATOM 1432 C C . LEU A 1 175 ? 9.853 -6.385 -0.532 1.00 98.19 175 LEU A C 1
ATOM 1434 O O . LEU A 1 175 ? 8.888 -7.052 -0.890 1.00 98.19 175 LEU A O 1
ATOM 1438 N N . PHE A 1 176 ? 11.068 -6.568 -1.050 1.00 98.62 176 PHE A N 1
ATOM 1439 C CA . PHE A 1 176 ? 11.342 -7.574 -2.077 1.00 98.62 176 PHE A CA 1
ATOM 1440 C C . PHE A 1 176 ? 11.116 -8.990 -1.558 1.00 98.62 176 PHE A C 1
ATOM 1442 O O . PHE A 1 176 ? 10.485 -9.786 -2.241 1.00 98.62 176 PHE A O 1
ATOM 1449 N N . GLN A 1 177 ? 11.513 -9.290 -0.318 1.00 98.44 177 GLN A N 1
ATOM 1450 C CA . GLN A 1 177 ? 11.181 -10.578 0.297 1.00 98.44 177 GLN A CA 1
ATOM 1451 C C . GLN A 1 177 ? 9.661 -10.760 0.445 1.00 98.44 177 GLN A C 1
ATOM 1453 O O . GLN A 1 177 ? 9.149 -11.847 0.178 1.00 98.44 177 GLN A O 1
ATOM 1458 N N . ALA A 1 178 ? 8.931 -9.718 0.858 1.00 98.50 178 ALA A N 1
ATOM 1459 C CA . ALA A 1 178 ? 7.470 -9.748 0.968 1.00 98.50 178 ALA A CA 1
ATOM 1460 C C . ALA A 1 178 ? 6.794 -9.996 -0.390 1.00 98.50 178 ALA A C 1
ATOM 1462 O O . ALA A 1 178 ? 5.877 -10.810 -0.486 1.00 98.50 178 ALA A O 1
ATOM 1463 N N . LEU A 1 179 ? 7.257 -9.308 -1.436 1.00 98.62 179 LEU A N 1
ATOM 1464 C CA . LEU A 1 179 ? 6.693 -9.422 -2.774 1.00 98.62 179 LEU A CA 1
ATOM 1465 C C . LEU A 1 179 ? 7.010 -10.775 -3.406 1.00 98.62 179 LEU A C 1
ATOM 1467 O O . LEU A 1 179 ? 6.121 -11.394 -3.978 1.00 98.62 179 LEU A O 1
ATOM 1471 N N . ASP A 1 180 ? 8.235 -11.267 -3.231 1.00 98.62 180 ASP A N 1
ATOM 1472 C CA . ASP A 1 180 ? 8.624 -12.609 -3.652 1.00 98.62 180 ASP A CA 1
ATOM 1473 C C . ASP A 1 180 ? 7.711 -13.664 -3.012 1.00 98.62 180 ASP A C 1
ATOM 1475 O O . ASP A 1 180 ? 7.095 -14.454 -3.719 1.00 98.62 180 ASP A O 1
ATOM 1479 N N . TYR A 1 181 ? 7.475 -13.585 -1.697 1.00 98.56 181 TYR A N 1
ATOM 1480 C CA . TYR A 1 181 ? 6.500 -14.446 -1.018 1.00 98.56 181 TYR A CA 1
ATOM 1481 C C . TYR A 1 181 ? 5.093 -14.357 -1.631 1.00 98.56 181 TYR A C 1
ATOM 1483 O O . TYR A 1 181 ? 4.445 -15.379 -1.876 1.00 98.56 181 TYR A O 1
ATOM 1491 N N . LEU A 1 182 ? 4.605 -13.139 -1.881 1.00 98.31 182 LEU A N 1
ATOM 1492 C CA . LEU A 1 182 ? 3.282 -12.913 -2.459 1.00 98.31 182 LEU A CA 1
ATOM 1493 C C . LEU A 1 182 ? 3.171 -13.533 -3.865 1.00 98.31 182 LEU A C 1
ATOM 1495 O O . LEU A 1 182 ? 2.169 -14.177 -4.191 1.00 98.31 182 LEU A O 1
ATOM 1499 N N . HIS A 1 183 ? 4.215 -13.387 -4.678 1.00 98.25 183 HIS A N 1
ATOM 1500 C CA . HIS A 1 183 ? 4.259 -13.861 -6.058 1.00 98.25 183 HIS A CA 1
ATOM 1501 C C . HIS A 1 183 ? 4.443 -15.379 -6.141 1.00 98.25 183 HIS A C 1
ATOM 1503 O O . HIS A 1 183 ? 3.678 -16.064 -6.827 1.00 98.25 183 HIS A O 1
ATOM 1509 N N . THR A 1 184 ? 5.422 -15.930 -5.423 1.00 97.56 184 THR A N 1
ATOM 1510 C CA . THR A 1 184 ? 5.855 -17.326 -5.571 1.00 97.56 184 THR A CA 1
ATOM 1511 C C . THR A 1 184 ? 5.057 -18.292 -4.705 1.00 97.56 184 THR A C 1
ATOM 1513 O O . THR A 1 184 ? 4.653 -19.342 -5.211 1.00 97.56 184 THR A O 1
ATOM 1516 N N . GLU A 1 185 ? 4.760 -17.934 -3.457 1.00 97.38 185 GLU A N 1
ATOM 1517 C CA . GLU A 1 185 ? 4.081 -18.810 -2.495 1.00 97.38 185 GLU A CA 1
ATOM 1518 C C . GLU A 1 185 ? 2.579 -18.531 -2.439 1.00 97.38 185 GLU A C 1
ATOM 1520 O O . GLU A 1 185 ? 1.768 -19.459 -2.447 1.00 97.38 185 GLU A O 1
ATOM 1525 N N . CYS A 1 186 ? 2.178 -17.255 -2.411 1.00 96.94 186 CYS A N 1
ATOM 1526 C CA . CYS A 1 186 ? 0.758 -16.905 -2.375 1.00 96.94 186 CYS A CA 1
ATOM 1527 C C . CYS A 1 186 ? 0.104 -16.930 -3.755 1.00 96.94 186 CYS A C 1
ATOM 1529 O O . CYS A 1 186 ? -1.111 -17.058 -3.810 1.00 96.94 186 CYS A O 1
ATOM 1531 N N . LYS A 1 187 ? 0.861 -16.841 -4.855 1.00 97.38 187 LYS A N 1
ATOM 1532 C CA . LYS A 1 187 ? 0.328 -16.729 -6.226 1.00 97.38 187 LYS A CA 1
ATOM 1533 C C . LYS A 1 187 ? -0.637 -15.551 -6.399 1.00 97.38 187 LYS A C 1
ATOM 1535 O O . LYS A 1 187 ? -1.683 -15.686 -7.033 1.00 97.38 187 LYS A O 1
ATOM 1540 N N . LEU A 1 188 ? -0.288 -14.402 -5.832 1.00 97.62 188 LEU A N 1
ATOM 1541 C CA . LEU A 1 188 ? -1.070 -13.169 -5.915 1.00 97.62 188 LEU A CA 1
ATOM 1542 C C . LEU A 1 188 ? -0.232 -12.037 -6.510 1.00 97.62 188 LEU A C 1
ATOM 1544 O O . LEU A 1 188 ? 0.985 -12.018 -6.358 1.00 97.62 188 LEU A O 1
ATOM 1548 N N . ILE A 1 189 ? -0.907 -11.100 -7.163 1.00 98.25 189 ILE A N 1
ATOM 1549 C CA . ILE A 1 189 ? -0.361 -9.838 -7.666 1.00 98.25 189 ILE A CA 1
ATOM 1550 C C . ILE A 1 189 ? -0.984 -8.738 -6.807 1.00 98.25 189 ILE A C 1
ATOM 1552 O O . ILE A 1 189 ? -2.200 -8.730 -6.624 1.00 98.25 189 ILE A O 1
ATOM 1556 N N . HIS A 1 190 ? -0.189 -7.833 -6.248 1.00 98.06 190 HIS A N 1
ATOM 1557 C CA . HIS A 1 190 ? -0.681 -6.794 -5.348 1.00 98.06 190 HIS A CA 1
ATOM 1558 C C . HIS A 1 190 ? -1.522 -5.746 -6.089 1.00 98.06 190 HIS A C 1
ATOM 1560 O O . HIS A 1 190 ? -2.581 -5.347 -5.610 1.00 98.06 190 HIS A O 1
ATOM 1566 N N . THR A 1 191 ? -1.064 -5.314 -7.265 1.00 97.69 191 THR A N 1
ATOM 1567 C CA . THR A 1 191 ? -1.670 -4.314 -8.165 1.00 97.69 191 THR A CA 1
ATOM 1568 C C . THR A 1 191 ? -1.753 -2.882 -7.626 1.00 97.69 191 THR A C 1
ATOM 1570 O O . THR A 1 191 ? -1.986 -1.971 -8.405 1.00 97.69 191 THR A O 1
ATOM 1573 N N . ASP A 1 192 ? -1.573 -2.656 -6.323 1.00 96.75 192 ASP A N 1
ATOM 1574 C CA . ASP A 1 192 ? -1.655 -1.324 -5.696 1.00 96.75 192 ASP A CA 1
ATOM 1575 C C . ASP A 1 192 ? -0.405 -0.976 -4.862 1.00 96.75 192 ASP A C 1
ATOM 1577 O O . ASP A 1 192 ? -0.511 -0.476 -3.745 1.00 96.75 192 ASP A O 1
ATOM 1581 N N . ILE A 1 193 ? 0.805 -1.318 -5.324 1.00 97.44 193 ILE A N 1
ATOM 1582 C CA . ILE A 1 193 ? 2.022 -0.985 -4.560 1.00 97.44 193 ILE A CA 1
ATOM 1583 C C . ILE A 1 193 ? 2.313 0.514 -4.678 1.00 97.44 193 ILE A C 1
ATOM 1585 O O . ILE A 1 193 ? 2.498 1.045 -5.770 1.00 97.44 193 ILE A O 1
ATOM 1589 N N . LYS A 1 194 ? 2.364 1.186 -3.528 1.00 95.31 194 LYS A N 1
ATOM 1590 C CA . LYS A 1 194 ? 2.660 2.616 -3.370 1.00 95.31 194 LYS A CA 1
ATOM 1591 C C . LYS A 1 194 ? 3.105 2.901 -1.929 1.00 95.31 194 LYS A C 1
ATOM 1593 O O . LYS A 1 194 ? 2.869 2.054 -1.057 1.00 95.31 194 LYS A O 1
ATOM 1598 N N . PRO A 1 195 ? 3.676 4.084 -1.629 1.00 94.88 195 PRO A N 1
ATOM 1599 C CA . PRO A 1 195 ? 4.171 4.398 -0.288 1.00 94.88 195 PRO A CA 1
ATOM 1600 C C . PRO A 1 195 ? 3.110 4.284 0.817 1.00 94.88 195 PRO A C 1
ATOM 1602 O O . PRO A 1 195 ? 3.446 3.989 1.962 1.00 94.88 195 PRO A O 1
ATOM 1605 N N . ASP A 1 196 ? 1.829 4.485 0.499 1.00 94.00 196 ASP A N 1
ATOM 1606 C CA . ASP A 1 196 ? 0.728 4.379 1.463 1.00 94.00 196 ASP A CA 1
ATOM 1607 C C . ASP A 1 196 ? 0.480 2.953 1.974 1.00 94.00 196 ASP A C 1
ATOM 1609 O O . ASP A 1 196 ? -0.021 2.780 3.089 1.00 94.00 196 ASP A O 1
ATOM 1613 N N . ASN A 1 197 ? 0.882 1.951 1.188 1.00 96.56 197 ASN A N 1
ATOM 1614 C CA . ASN A 1 197 ? 0.622 0.532 1.434 1.00 96.56 197 ASN A CA 1
ATOM 1615 C C . ASN A 1 197 ? 1.820 -0.206 2.056 1.00 96.56 197 ASN A C 1
ATOM 1617 O O . ASN A 1 197 ? 1.725 -1.398 2.357 1.00 96.56 197 ASN A O 1
ATOM 1621 N N . ILE A 1 198 ? 2.930 0.500 2.314 1.00 97.31 198 ILE A N 1
ATOM 1622 C CA . ILE A 1 198 ? 4.087 -0.027 3.050 1.00 97.31 198 ILE A CA 1
ATOM 1623 C C . ILE A 1 198 ? 4.096 0.566 4.458 1.00 97.31 198 ILE A C 1
ATOM 1625 O O . ILE A 1 198 ? 4.436 1.731 4.651 1.00 97.31 198 ILE A O 1
ATOM 1629 N N . LEU A 1 199 ? 3.699 -0.231 5.449 1.00 96.12 199 LEU A N 1
ATOM 1630 C CA . LEU A 1 199 ? 3.531 0.192 6.842 1.00 96.12 199 LEU A CA 1
ATOM 1631 C C . LEU A 1 199 ? 4.687 -0.286 7.719 1.00 96.12 199 LEU A C 1
ATOM 1633 O O . LEU A 1 199 ? 5.204 -1.375 7.514 1.00 96.12 199 LEU A O 1
ATOM 1637 N N . LEU A 1 200 ? 5.047 0.460 8.760 1.00 94.69 200 LEU A N 1
ATOM 1638 C CA . LEU A 1 200 ? 5.964 -0.047 9.785 1.00 94.69 200 LEU A CA 1
ATOM 1639 C C . LEU A 1 200 ? 5.223 -0.849 10.858 1.00 94.69 200 LEU A C 1
ATOM 1641 O O . LEU A 1 200 ? 4.190 -0.425 11.372 1.00 94.69 200 LEU A O 1
ATOM 1645 N N . ASP A 1 201 ? 5.776 -1.993 11.244 1.00 92.81 201 ASP A N 1
ATOM 1646 C CA . ASP A 1 201 ? 5.278 -2.796 12.353 1.00 92.81 201 ASP A CA 1
ATOM 1647 C C . ASP A 1 201 ? 5.417 -2.038 13.680 1.00 92.81 201 ASP A C 1
ATOM 1649 O O . ASP A 1 201 ? 6.420 -1.369 13.952 1.00 92.81 201 ASP A O 1
ATOM 1653 N N . LEU A 1 202 ? 4.399 -2.158 14.530 1.00 89.38 202 LEU A N 1
ATOM 1654 C CA . LEU A 1 202 ? 4.323 -1.439 15.793 1.00 89.38 202 LEU A CA 1
ATOM 1655 C C . LEU A 1 202 ? 4.817 -2.336 16.932 1.00 89.38 202 LEU A C 1
ATOM 1657 O O . LEU A 1 202 ? 4.047 -3.046 17.581 1.00 89.38 202 LEU A O 1
ATOM 1661 N N . VAL A 1 203 ? 6.130 -2.295 17.166 1.00 87.44 203 VAL A N 1
ATOM 1662 C CA . VAL A 1 203 ? 6.802 -3.077 18.220 1.00 87.44 203 VAL A CA 1
ATOM 1663 C C . VAL A 1 203 ? 6.736 -2.405 19.597 1.00 87.44 203 VAL A C 1
ATOM 1665 O O . VAL A 1 203 ? 6.650 -3.092 20.616 1.00 87.44 203 VAL A O 1
ATOM 1668 N N . ASP A 1 204 ? 6.707 -1.068 19.644 1.00 88.25 204 ASP A N 1
ATOM 1669 C CA . ASP A 1 204 ? 6.552 -0.301 20.884 1.00 88.25 204 ASP A CA 1
ATOM 1670 C C . ASP A 1 204 ? 5.082 -0.270 21.324 1.00 88.25 204 ASP A C 1
ATOM 1672 O O . ASP A 1 204 ? 4.331 0.672 21.070 1.00 88.25 204 ASP A O 1
ATOM 1676 N N . THR A 1 205 ? 4.659 -1.326 22.018 1.00 87.56 205 THR A N 1
ATOM 1677 C CA . THR A 1 205 ? 3.274 -1.460 22.500 1.00 87.56 205 THR A CA 1
ATOM 1678 C C . THR A 1 205 ? 2.845 -0.360 23.481 1.00 87.56 205 THR A C 1
ATOM 1680 O O . THR A 1 205 ? 1.643 -0.190 23.706 1.00 87.56 205 THR A O 1
ATOM 1683 N N . SER A 1 206 ? 3.779 0.424 24.041 1.00 91.25 206 SER A N 1
ATOM 1684 C CA . SER A 1 206 ? 3.439 1.563 24.903 1.00 91.25 206 SER A CA 1
ATOM 1685 C C . SER A 1 206 ? 2.685 2.657 24.142 1.00 91.25 206 SER A C 1
ATOM 1687 O O . SER A 1 206 ? 1.839 3.335 24.729 1.00 91.25 206 SER A O 1
ATOM 1689 N N . LEU A 1 207 ? 2.886 2.757 22.822 1.00 93.06 207 LEU A N 1
ATOM 1690 C CA . LEU A 1 207 ? 2.201 3.723 21.963 1.00 93.06 207 LEU A CA 1
ATOM 1691 C C . LEU A 1 207 ? 0.684 3.522 21.946 1.00 93.06 207 LEU A C 1
ATOM 1693 O O . LEU A 1 207 ? -0.051 4.502 21.841 1.00 93.06 207 LEU A O 1
ATOM 1697 N N . PHE A 1 208 ? 0.191 2.290 22.109 1.00 94.88 208 PHE A N 1
ATOM 1698 C CA . PHE A 1 208 ? -1.248 2.044 22.233 1.00 94.88 208 PHE A CA 1
ATOM 1699 C C . PHE A 1 208 ? -1.825 2.658 23.510 1.00 94.88 208 PHE A C 1
ATOM 1701 O O . PHE A 1 208 ? -2.917 3.231 23.493 1.00 94.88 208 PHE A O 1
ATOM 1708 N N . ASN A 1 209 ? -1.079 2.574 24.616 1.00 93.19 209 ASN A N 1
ATOM 1709 C CA . ASN A 1 209 ? -1.483 3.180 25.880 1.00 93.19 209 ASN A CA 1
ATOM 1710 C C . ASN A 1 209 ? -1.459 4.703 25.764 1.00 93.19 209 ASN A C 1
ATOM 1712 O O . ASN A 1 209 ? -2.443 5.338 26.129 1.00 93.19 209 ASN A O 1
ATOM 1716 N N . THR A 1 210 ? -0.391 5.277 25.203 1.00 94.88 210 THR A N 1
ATOM 1717 C CA . THR A 1 210 ? -0.289 6.724 24.964 1.00 94.88 210 THR A CA 1
ATOM 1718 C C . THR A 1 210 ? -1.435 7.218 24.087 1.00 94.88 210 THR A C 1
ATOM 1720 O O . THR A 1 210 ? -2.135 8.142 24.485 1.00 94.88 210 THR A O 1
ATOM 1723 N N . PHE A 1 211 ? -1.703 6.551 22.959 1.00 96.44 211 PHE A N 1
ATOM 1724 C CA . PHE A 1 211 ? -2.826 6.872 22.075 1.00 96.44 211 PHE A CA 1
ATOM 1725 C C . PHE A 1 211 ? -4.160 6.861 22.832 1.00 96.44 211 PHE A C 1
ATOM 1727 O O . PHE A 1 211 ? -4.927 7.819 22.763 1.00 96.44 211 PHE A O 1
ATOM 1734 N N . THR A 1 212 ? -4.418 5.796 23.597 1.00 96.69 212 THR A N 1
ATOM 1735 C CA . THR A 1 212 ? -5.660 5.646 24.368 1.00 96.69 212 THR A CA 1
ATOM 1736 C C . THR A 1 212 ? -5.798 6.737 25.428 1.00 96.69 212 THR A C 1
ATOM 1738 O O . THR A 1 212 ? -6.869 7.316 25.582 1.00 96.69 212 THR A O 1
ATOM 1741 N N . GLN A 1 213 ? -4.720 7.043 26.157 1.00 96.69 213 GLN A N 1
ATOM 1742 C CA . GLN A 1 213 ? -4.725 8.099 27.170 1.00 96.69 213 GLN A CA 1
ATOM 1743 C C . GLN A 1 213 ? -4.928 9.478 26.548 1.00 96.69 213 GLN A C 1
ATOM 1745 O O . GLN A 1 213 ? -5.667 10.287 27.106 1.00 96.69 213 GLN A O 1
ATOM 1750 N N . SER A 1 214 ? -4.332 9.749 25.386 1.00 96.50 214 SER A N 1
ATOM 1751 C CA . SER A 1 214 ? -4.590 10.984 24.651 1.00 96.50 214 SER A CA 1
ATOM 1752 C C . SER A 1 214 ? -6.061 11.102 24.270 1.00 96.50 214 SER A C 1
ATOM 1754 O O . SER A 1 214 ? -6.645 12.149 24.504 1.00 96.50 214 SER A O 1
ATOM 1756 N N . GLU A 1 215 ? -6.692 10.036 23.777 1.00 96.81 215 GLU A N 1
ATOM 1757 C CA . GLU A 1 215 ? -8.116 10.086 23.427 1.00 96.81 215 GLU A CA 1
ATOM 1758 C C . GLU A 1 215 ? -9.034 10.244 24.656 1.00 96.81 215 GLU A C 1
ATOM 1760 O O . GLU A 1 215 ? -10.095 10.855 24.565 1.00 96.81 215 GLU A O 1
ATOM 1765 N N . LEU A 1 216 ? -8.617 9.751 25.827 1.00 97.00 216 LEU A N 1
ATOM 1766 C CA . LEU A 1 216 ? -9.345 9.935 27.089 1.00 97.00 216 LEU A CA 1
ATOM 1767 C C . LEU A 1 216 ? -9.180 11.335 27.702 1.00 97.00 216 LEU A C 1
ATOM 1769 O O . LEU A 1 216 ? -10.069 11.788 28.417 1.00 97.00 216 LEU A O 1
ATOM 1773 N N . THR A 1 217 ? -8.042 11.995 27.486 1.00 97.00 217 THR A N 1
ATOM 1774 C CA . THR A 1 217 ? -7.695 13.263 28.161 1.00 97.00 217 THR A CA 1
ATOM 1775 C C . THR A 1 217 ? -7.847 14.487 27.264 1.00 97.00 217 THR A C 1
ATOM 1777 O O . THR A 1 217 ? -8.148 15.572 27.751 1.00 97.00 217 THR A O 1
ATOM 1780 N N . SER A 1 218 ? -7.668 14.312 25.958 1.00 96.62 218 SER A N 1
ATOM 1781 C CA . SER A 1 218 ? -7.788 15.333 24.921 1.00 96.62 218 SER A CA 1
ATOM 1782 C C . SER A 1 218 ? -8.382 14.669 23.672 1.00 96.62 218 SER A C 1
ATOM 1784 O O . SER A 1 218 ? -7.639 14.307 22.751 1.00 96.62 218 SER A O 1
ATOM 1786 N N . PRO A 1 219 ? -9.705 14.410 23.665 1.00 96.88 219 PRO A N 1
ATOM 1787 C CA . PRO A 1 219 ? -10.341 13.622 22.615 1.00 96.88 219 PRO A CA 1
ATOM 1788 C C . PRO A 1 219 ? -10.220 14.300 21.248 1.00 96.88 219 PRO A C 1
ATOM 1790 O O . PRO A 1 219 ? -10.216 15.528 21.156 1.00 96.88 219 PRO A O 1
ATOM 1793 N N . ALA A 1 220 ? -10.126 13.500 20.184 1.00 96.62 220 ALA A N 1
ATOM 1794 C CA . ALA A 1 220 ? -9.915 14.016 18.837 1.00 96.62 220 ALA A CA 1
ATOM 1795 C C . ALA A 1 220 ? -11.064 14.952 18.409 1.00 96.62 220 ALA A C 1
ATOM 1797 O O . ALA A 1 220 ? -12.233 14.639 18.713 1.00 96.62 220 ALA A O 1
ATOM 1798 N N . PRO A 1 221 ? -10.760 16.052 17.686 1.00 97.56 221 PRO A N 1
ATOM 1799 C CA . PRO A 1 221 ? -11.776 16.894 17.074 1.00 97.56 221 PRO A CA 1
ATOM 1800 C C . PRO A 1 221 ? -12.708 16.072 16.189 1.00 97.56 221 PRO A C 1
ATOM 1802 O O . PRO A 1 221 ? -12.308 15.062 15.601 1.00 97.56 221 PRO A O 1
ATOM 1805 N N . ARG A 1 222 ? -13.967 16.489 16.112 1.00 97.56 222 ARG A N 1
ATOM 1806 C CA . ARG A 1 222 ? -14.982 15.761 15.349 1.00 97.56 222 ARG A CA 1
ATOM 1807 C C . ARG A 1 222 ? -16.087 16.673 14.854 1.00 97.56 222 ARG A C 1
ATOM 1809 O O . ARG A 1 222 ? -16.411 17.678 15.484 1.00 97.56 222 ARG A O 1
ATOM 1816 N N . LYS A 1 223 ? -16.703 16.274 13.753 1.00 96.94 223 LYS A N 1
ATOM 1817 C CA . LYS A 1 223 ? -17.920 16.872 13.217 1.00 96.94 223 LYS A CA 1
ATOM 1818 C C . LYS A 1 223 ? -19.114 16.000 13.578 1.00 96.94 223 LYS A C 1
ATOM 1820 O O . LYS A 1 223 ? -19.027 14.777 13.501 1.00 96.94 223 LYS A O 1
ATOM 1825 N N . ILE A 1 224 ? -20.221 16.627 13.957 1.00 95.75 224 ILE A N 1
ATOM 1826 C CA . ILE A 1 224 ? -21.507 15.951 14.146 1.00 95.75 224 ILE A CA 1
ATOM 1827 C C . ILE A 1 224 ? -22.421 16.433 13.026 1.00 95.75 224 ILE A C 1
ATOM 1829 O O . ILE A 1 224 ? -22.751 17.614 12.955 1.00 95.75 224 ILE A O 1
ATOM 1833 N N . THR A 1 225 ? -22.798 15.518 12.143 1.00 93.81 225 THR A N 1
ATOM 1834 C CA . THR A 1 225 ? -23.624 15.793 10.966 1.00 93.81 225 THR A CA 1
ATOM 1835 C C . THR A 1 225 ? -24.808 14.833 10.910 1.00 93.81 225 THR A C 1
ATOM 1837 O O . THR A 1 225 ? -24.954 13.949 11.752 1.00 93.81 225 THR A O 1
ATOM 1840 N N . THR A 1 226 ? -25.699 15.019 9.943 1.00 93.12 226 THR A N 1
ATOM 1841 C CA . THR A 1 226 ? -26.825 14.116 9.696 1.00 93.12 226 THR A CA 1
ATOM 1842 C C . THR A 1 226 ? -26.725 13.575 8.280 1.00 93.12 226 THR A C 1
ATOM 1844 O O . THR A 1 226 ? -26.663 14.343 7.325 1.00 93.12 226 THR A O 1
ATOM 1847 N N . VAL A 1 227 ? -26.725 12.251 8.152 1.00 90.50 227 VAL A N 1
ATOM 1848 C CA . VAL A 1 227 ? -26.720 11.542 6.870 1.00 90.50 227 VAL A CA 1
ATOM 1849 C C . VAL A 1 227 ? -27.918 10.605 6.866 1.00 90.50 227 VAL A C 1
ATOM 1851 O O . VAL A 1 227 ? -28.043 9.779 7.767 1.00 90.50 227 VAL A O 1
ATOM 1854 N N . ASN A 1 228 ? -28.814 10.741 5.883 1.00 87.69 228 ASN A N 1
ATOM 1855 C CA . ASN A 1 228 ? -30.060 9.964 5.797 1.00 87.69 228 ASN A CA 1
ATOM 1856 C C . ASN A 1 228 ? -30.832 9.930 7.135 1.00 87.69 228 ASN A C 1
ATOM 1858 O O . ASN A 1 228 ? -31.103 8.859 7.679 1.00 87.69 228 ASN A O 1
ATOM 1862 N N . ASP A 1 229 ? -31.096 11.110 7.707 1.00 87.50 229 ASP A N 1
ATOM 1863 C CA . ASP A 1 229 ? -31.793 11.298 8.992 1.00 87.50 229 ASP A CA 1
ATOM 1864 C C . ASP A 1 229 ? -31.122 10.638 10.214 1.00 87.50 229 ASP A C 1
ATOM 1866 O O . ASP A 1 229 ? -31.711 10.550 11.292 1.00 87.50 229 ASP A O 1
ATOM 1870 N N . THR A 1 230 ? -29.868 10.199 10.075 1.00 87.06 230 THR A N 1
ATOM 1871 C CA . THR A 1 230 ? -29.082 9.586 11.148 1.00 87.06 230 THR A CA 1
ATOM 1872 C C . THR A 1 230 ? -27.935 10.504 11.557 1.00 87.06 230 THR A C 1
ATOM 1874 O O . THR A 1 230 ? -27.089 10.865 10.734 1.00 87.06 230 THR A O 1
ATOM 1877 N N . GLU A 1 231 ? -27.878 10.858 12.843 1.00 92.56 231 GLU A N 1
ATOM 1878 C CA . GLU A 1 231 ? -26.737 11.578 13.414 1.00 92.56 231 GLU A CA 1
ATOM 1879 C C . GLU A 1 231 ? -25.464 10.735 13.257 1.00 92.56 231 GLU A C 1
ATOM 1881 O O . GLU A 1 231 ? -25.352 9.628 13.793 1.00 92.56 231 GLU A O 1
ATOM 1886 N N . THR A 1 232 ? -24.503 11.279 12.522 1.00 93.81 232 THR A N 1
ATOM 1887 C CA . THR A 1 232 ? -23.221 10.651 12.216 1.00 93.81 232 THR A CA 1
ATOM 1888 C C . THR A 1 232 ? -22.098 11.534 12.735 1.00 93.81 232 THR A C 1
ATOM 1890 O O . THR A 1 232 ? -22.092 12.746 12.517 1.00 93.81 232 THR A O 1
ATOM 1893 N N . THR A 1 233 ? -21.129 10.920 13.409 1.00 96.44 233 THR A N 1
ATOM 1894 C CA . THR A 1 233 ? -19.937 11.614 13.898 1.00 96.44 233 THR A CA 1
ATOM 1895 C C . THR A 1 233 ? -18.751 11.272 13.011 1.00 96.44 233 THR A C 1
ATOM 1897 O O . THR A 1 233 ? -18.382 10.104 12.913 1.00 96.44 233 THR A O 1
ATOM 1900 N N . VAL A 1 234 ? -18.125 12.287 12.420 1.00 97.62 234 VAL A N 1
ATOM 1901 C CA . VAL A 1 234 ? -16.869 12.151 11.675 1.00 97.62 234 VAL A CA 1
ATOM 1902 C C . VAL A 1 234 ? -15.734 12.610 12.577 1.00 97.62 234 VAL A C 1
ATOM 1904 O O . VAL A 1 234 ? -15.635 13.784 12.930 1.00 97.62 234 VAL A O 1
ATOM 1907 N N . TYR A 1 235 ? -14.907 11.666 13.011 1.00 97.88 235 TYR A N 1
ATOM 1908 C CA . TYR A 1 235 ? -13.746 11.931 13.859 1.00 97.88 235 TYR A CA 1
ATOM 1909 C C . TYR A 1 235 ? -12.545 12.255 12.983 1.00 97.88 235 TYR A C 1
ATOM 1911 O O . TYR A 1 235 ? -12.347 11.549 11.999 1.00 97.88 235 TYR A O 1
ATOM 1919 N N . LEU A 1 236 ? -11.716 13.230 13.368 1.00 97.75 236 LEU A N 1
ATOM 1920 C CA . LEU A 1 236 ? -10.395 13.359 12.757 1.00 97.75 236 LEU A CA 1
ATOM 1921 C C . LEU A 1 236 ? -9.490 12.211 13.202 1.00 97.75 236 LEU A C 1
ATOM 1923 O O . LEU A 1 236 ? -9.453 11.828 14.377 1.00 97.75 236 LEU A O 1
ATOM 1927 N N . SER A 1 237 ? -8.744 11.680 12.247 1.00 96.69 237 SER A N 1
ATOM 1928 C CA . SER A 1 237 ? -7.805 10.588 12.421 1.00 96.69 237 SER A CA 1
ATOM 1929 C C . SER A 1 237 ? -6.626 11.033 13.280 1.00 96.69 237 SER A C 1
ATOM 1931 O O . SER A 1 237 ? -6.018 12.085 13.071 1.00 96.69 237 SER A O 1
ATOM 1933 N N . ARG A 1 238 ? -6.276 10.209 14.267 1.00 94.25 238 ARG A N 1
ATOM 1934 C CA . ARG A 1 238 ? -5.141 10.457 15.154 1.00 94.25 238 ARG A CA 1
ATOM 1935 C C . ARG A 1 238 ? -3.951 9.623 14.703 1.00 94.25 238 ARG A C 1
ATOM 1937 O O . ARG A 1 238 ? -4.075 8.430 14.435 1.00 94.25 238 ARG A O 1
ATOM 1944 N N . THR A 1 239 ? -2.768 10.233 14.699 1.00 90.62 239 THR A N 1
ATOM 1945 C CA . THR A 1 239 ? -1.513 9.508 14.472 1.00 90.62 239 THR A CA 1
ATOM 1946 C C . THR A 1 239 ? -0.869 9.105 15.794 1.00 90.62 239 THR A C 1
ATOM 1948 O O . THR A 1 239 ? -0.992 9.790 16.811 1.00 90.62 239 THR A O 1
ATOM 1951 N N . PHE A 1 240 ? -0.164 7.977 15.790 1.00 91.50 240 PHE A N 1
ATOM 1952 C CA . PHE A 1 240 ? 0.698 7.604 16.906 1.00 91.50 240 PHE A CA 1
ATOM 1953 C C . PHE A 1 240 ? 1.860 8.596 17.046 1.00 91.50 240 PHE A C 1
ATOM 1955 O O . PHE A 1 240 ? 2.395 9.093 16.051 1.00 91.50 240 PHE A O 1
ATOM 1962 N N . SER A 1 241 ? 2.294 8.827 18.286 1.00 89.81 241 SER A N 1
ATOM 1963 C CA . SER A 1 241 ? 3.548 9.525 18.569 1.00 89.81 241 SER A CA 1
ATOM 1964 C C . SER A 1 241 ? 4.757 8.734 18.052 1.00 89.81 241 SER A C 1
ATOM 1966 O O . SER A 1 241 ? 4.641 7.569 17.661 1.00 89.81 241 SER A O 1
ATOM 1968 N N . LEU A 1 242 ? 5.931 9.370 18.053 1.00 87.62 242 LEU A N 1
ATOM 1969 C CA . LEU A 1 242 ? 7.185 8.679 17.757 1.00 87.62 242 LEU A CA 1
ATOM 1970 C C . LEU A 1 242 ? 7.468 7.594 18.819 1.00 87.62 242 LEU A C 1
ATOM 1972 O O . LEU A 1 242 ? 7.164 7.823 19.995 1.00 87.62 242 LEU A O 1
ATOM 1976 N N . PRO A 1 243 ? 8.047 6.440 18.435 1.00 85.31 243 PRO A N 1
ATOM 1977 C CA . PRO A 1 243 ? 8.502 5.424 19.383 1.00 85.31 243 PRO A CA 1
ATOM 1978 C C . PRO A 1 243 ? 9.544 5.986 20.354 1.00 85.31 243 PRO A C 1
ATOM 1980 O O . PRO A 1 243 ? 10.486 6.661 19.941 1.00 85.31 243 PRO A O 1
ATOM 1983 N N . SER A 1 244 ? 9.420 5.666 21.643 1.00 77.62 244 SER A N 1
ATOM 1984 C CA . SER A 1 244 ? 10.201 6.335 22.704 1.00 77.62 244 SER A CA 1
ATOM 1985 C C . SER A 1 244 ? 11.702 5.998 22.677 1.00 77.62 244 SER A C 1
ATOM 1987 O O . SER A 1 244 ? 12.512 6.740 23.224 1.00 77.62 244 SER A O 1
ATOM 1989 N N . ASN A 1 245 ? 12.074 4.888 22.029 1.00 75.94 245 ASN A N 1
ATOM 1990 C CA . ASN A 1 245 ? 13.435 4.339 22.007 1.00 75.94 245 ASN A CA 1
ATOM 1991 C C . ASN A 1 245 ? 14.003 4.172 20.585 1.00 75.94 245 ASN A C 1
ATOM 1993 O O . ASN A 1 245 ? 14.867 3.321 20.383 1.00 75.94 245 ASN A O 1
ATOM 1997 N N . ASN A 1 246 ? 13.480 4.896 19.584 1.00 75.50 246 ASN A N 1
ATOM 1998 C CA . ASN A 1 246 ? 13.813 4.679 18.163 1.00 75.50 246 ASN A CA 1
ATOM 1999 C C . ASN A 1 246 ? 13.668 3.207 17.719 1.00 75.50 246 ASN A C 1
ATOM 2001 O O . ASN A 1 246 ? 14.363 2.740 16.819 1.00 75.50 246 ASN A O 1
ATOM 2005 N N . GLN A 1 247 ? 12.777 2.457 18.374 1.00 78.69 247 GLN A N 1
ATOM 2006 C CA . GLN A 1 247 ? 12.470 1.080 18.010 1.00 78.69 247 GLN A CA 1
ATOM 2007 C C . GLN A 1 247 ? 11.410 1.089 16.918 1.00 78.69 247 GLN A C 1
ATOM 2009 O O . GLN A 1 247 ? 10.227 1.305 17.183 1.00 78.69 247 GLN A O 1
ATOM 2014 N N . TYR A 1 248 ? 11.857 0.851 15.693 1.00 84.75 248 TYR A N 1
ATOM 2015 C CA . TYR A 1 248 ? 10.998 0.667 14.534 1.00 84.75 248 TYR A CA 1
ATOM 2016 C C . TYR A 1 248 ? 10.905 -0.823 14.222 1.00 84.75 248 TYR A C 1
ATOM 2018 O O . TYR A 1 248 ? 11.897 -1.549 14.310 1.00 84.75 248 TYR A O 1
ATOM 2026 N N . GLY A 1 249 ? 9.695 -1.291 13.924 1.00 90.44 249 GLY A N 1
ATOM 2027 C CA . GLY A 1 249 ? 9.482 -2.662 13.491 1.00 90.44 249 GLY A CA 1
ATOM 2028 C C . GLY A 1 249 ? 9.835 -2.866 12.018 1.00 90.44 249 GLY A C 1
ATOM 2029 O O . GLY A 1 249 ? 10.366 -1.980 11.352 1.00 90.44 249 GLY A O 1
ATOM 2030 N N . ASN A 1 250 ? 9.518 -4.052 11.507 1.00 94.69 250 ASN A N 1
ATOM 2031 C CA . ASN A 1 250 ? 9.705 -4.366 10.094 1.00 94.69 250 ASN A CA 1
ATOM 2032 C C . ASN A 1 250 ? 8.752 -3.562 9.201 1.00 94.69 250 ASN A C 1
ATOM 2034 O O . ASN A 1 250 ? 7.672 -3.171 9.631 1.00 94.69 250 ASN A O 1
ATOM 2038 N N . ASN A 1 251 ? 9.110 -3.408 7.934 1.00 96.00 251 ASN A N 1
ATOM 2039 C CA . ASN A 1 251 ? 8.212 -2.951 6.887 1.00 96.00 251 ASN A CA 1
ATOM 2040 C C . ASN A 1 251 ? 7.242 -4.079 6.530 1.00 96.00 251 ASN A C 1
ATOM 2042 O O . ASN A 1 251 ? 7.634 -5.239 6.390 1.00 96.00 251 ASN A O 1
ATOM 2046 N N . LEU A 1 252 ? 5.968 -3.727 6.431 1.00 97.38 252 LEU A N 1
ATOM 2047 C CA . LEU A 1 252 ? 4.851 -4.617 6.188 1.00 97.38 252 LEU A CA 1
ATOM 2048 C C . LEU A 1 252 ? 4.146 -4.186 4.905 1.00 97.38 252 LEU A C 1
ATOM 2050 O O . LEU A 1 252 ? 3.594 -3.085 4.849 1.00 97.38 252 LEU A O 1
ATOM 2054 N N . LEU A 1 253 ? 4.112 -5.070 3.911 1.00 97.94 253 LEU A N 1
ATOM 2055 C CA . LEU A 1 253 ? 3.228 -4.918 2.760 1.00 97.94 253 LEU A CA 1
ATOM 2056 C C . LEU A 1 253 ? 1.777 -5.134 3.215 1.00 97.94 253 LEU A C 1
ATOM 2058 O O . LEU A 1 253 ? 1.473 -6.088 3.942 1.00 97.94 253 LEU A O 1
ATOM 2062 N N . SER A 1 254 ? 0.888 -4.222 2.834 1.00 95.75 254 SER A N 1
ATOM 2063 C CA . SER A 1 254 ? -0.490 -4.155 3.317 1.00 95.75 254 SER A CA 1
ATOM 2064 C C . SER A 1 254 ? -1.452 -3.727 2.212 1.00 95.75 254 SER A C 1
ATOM 2066 O O . SER A 1 254 ? -1.044 -3.136 1.229 1.00 95.75 254 SER A O 1
ATOM 2068 N N . ASP A 1 255 ? -2.743 -3.934 2.480 1.00 93.31 255 ASP A N 1
ATOM 2069 C CA . ASP A 1 255 ? -3.880 -3.560 1.634 1.00 93.31 255 ASP A CA 1
ATOM 2070 C C . ASP A 1 255 ? -3.988 -4.373 0.338 1.00 93.31 255 ASP A C 1
ATOM 2072 O O . ASP A 1 255 ? -3.626 -3.945 -0.752 1.00 93.31 255 ASP A O 1
ATOM 2076 N N . PHE A 1 256 ? -4.556 -5.572 0.476 1.00 94.25 256 PHE A N 1
ATOM 2077 C CA . PHE A 1 256 ? -4.780 -6.497 -0.637 1.00 94.25 256 PHE A CA 1
ATOM 2078 C C . PHE A 1 256 ? -6.182 -6.346 -1.244 1.00 94.25 256 PHE A C 1
ATOM 2080 O O . PHE A 1 256 ? -6.645 -7.248 -1.937 1.00 94.25 256 PHE A O 1
ATOM 2087 N N . GLY A 1 257 ? -6.871 -5.225 -0.996 1.00 91.06 257 GLY A N 1
ATOM 2088 C CA . GLY A 1 257 ? -8.232 -4.983 -1.493 1.00 91.06 257 GLY A CA 1
ATOM 2089 C C . GLY A 1 257 ? -8.355 -4.926 -3.018 1.00 91.06 257 GLY A C 1
ATOM 2090 O O . GLY A 1 257 ? -9.443 -5.138 -3.545 1.00 91.06 257 GLY A O 1
ATOM 2091 N N . HIS A 1 258 ? -7.246 -4.685 -3.723 1.00 92.25 258 HIS A N 1
ATOM 2092 C CA . HIS A 1 258 ? -7.172 -4.698 -5.189 1.00 92.25 258 HIS A CA 1
ATOM 2093 C C . HIS A 1 258 ? -6.376 -5.887 -5.743 1.00 92.25 258 HIS A C 1
ATOM 2095 O O . HIS A 1 258 ? -6.240 -6.016 -6.957 1.00 92.25 258 HIS A O 1
ATOM 2101 N N . ALA A 1 259 ? -5.832 -6.749 -4.878 1.00 95.38 259 ALA A N 1
ATOM 2102 C CA . ALA A 1 259 ? -4.937 -7.806 -5.317 1.00 95.38 259 ALA A CA 1
ATOM 2103 C C . ALA A 1 259 ? -5.650 -8.814 -6.232 1.00 95.38 259 ALA A C 1
ATOM 2105 O O . ALA A 1 259 ? -6.818 -9.158 -6.050 1.00 95.38 259 ALA A O 1
ATOM 2106 N N . ALA A 1 260 ? -4.910 -9.299 -7.222 1.00 95.56 260 ALA A N 1
ATOM 2107 C CA . ALA A 1 260 ? -5.392 -10.199 -8.252 1.00 95.56 260 ALA A CA 1
ATOM 2108 C C . ALA A 1 260 ? -4.717 -11.567 -8.136 1.00 95.56 260 ALA A C 1
ATOM 2110 O O . ALA A 1 260 ? -3.634 -11.723 -7.568 1.00 95.56 260 ALA A O 1
ATOM 2111 N N . ARG A 1 261 ? -5.356 -12.588 -8.700 1.00 95.50 261 ARG A N 1
ATOM 2112 C CA . ARG A 1 261 ? -4.766 -13.924 -8.806 1.00 95.50 261 ARG A CA 1
ATOM 2113 C C . ARG A 1 261 ? -3.618 -13.917 -9.808 1.00 95.50 261 ARG A C 1
ATOM 2115 O O . ARG A 1 261 ? -3.818 -13.502 -10.935 1.00 95.50 261 ARG A O 1
ATOM 2122 N N . GLY A 1 262 ? -2.444 -14.411 -9.443 1.00 94.25 262 GLY A N 1
ATOM 2123 C CA . GLY A 1 262 ? -1.298 -14.430 -10.355 1.00 94.25 262 GLY A CA 1
ATOM 2124 C C . GLY A 1 262 ? -1.213 -15.656 -11.269 1.00 94.25 262 GLY A C 1
ATOM 2125 O O . GLY A 1 262 ? -0.412 -15.680 -12.195 1.00 94.25 262 GLY A O 1
ATOM 2126 N N . ASP A 1 263 ? -2.046 -16.672 -11.036 1.00 90.06 263 ASP A N 1
ATOM 2127 C CA . ASP A 1 263 ? -2.103 -17.891 -11.853 1.00 90.06 263 ASP A CA 1
ATOM 2128 C C . ASP A 1 263 ? -2.968 -17.754 -13.117 1.00 90.06 263 ASP A C 1
ATOM 2130 O O . ASP A 1 263 ? -3.119 -18.716 -13.872 1.00 90.06 263 ASP A O 1
ATOM 2134 N N . VAL A 1 264 ? -3.52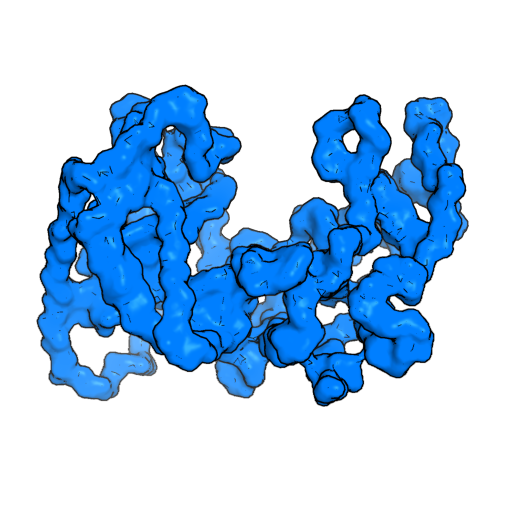6 -16.566 -13.351 1.00 93.38 264 VAL A N 1
ATOM 2135 C CA . VAL A 1 264 ? -4.290 -16.214 -14.546 1.00 93.38 264 VAL A CA 1
ATOM 2136 C C . VAL A 1 264 ? -3.788 -14.889 -15.109 1.00 93.38 264 VAL A C 1
ATOM 2138 O O . VAL A 1 264 ? -3.255 -14.050 -14.384 1.00 93.38 264 VAL A O 1
ATOM 2141 N N . GLU A 1 265 ? -3.953 -14.726 -16.414 1.00 91.38 265 GLU A N 1
ATOM 2142 C CA . GLU A 1 265 ? -3.660 -13.480 -17.115 1.00 91.38 265 GLU A CA 1
ATOM 2143 C C . GLU A 1 265 ? -4.843 -12.512 -16.991 1.00 91.38 265 GLU A C 1
ATOM 2145 O O . GLU A 1 265 ? -6.001 -12.939 -16.975 1.00 91.38 265 GLU A O 1
ATOM 2150 N N . HIS A 1 266 ? -4.545 -11.215 -16.914 1.00 96.25 266 HIS A N 1
ATOM 2151 C CA . HIS A 1 266 ? -5.538 -10.148 -16.796 1.00 96.25 266 HIS A CA 1
ATOM 2152 C C . HIS A 1 266 ? -5.310 -9.077 -17.855 1.00 96.25 266 HIS A C 1
ATOM 2154 O O . HIS A 1 266 ? -4.198 -8.902 -18.336 1.00 96.25 266 HIS A O 1
ATOM 2160 N N . ASP A 1 267 ? -6.358 -8.336 -18.197 1.00 92.31 267 ASP A N 1
ATOM 2161 C CA . ASP A 1 267 ? -6.324 -7.306 -19.240 1.00 92.31 267 ASP A CA 1
ATOM 2162 C C . ASP A 1 267 ? -7.222 -6.095 -18.916 1.00 92.31 267 ASP A C 1
ATOM 2164 O O . ASP A 1 267 ? -7.614 -5.342 -19.811 1.00 92.31 267 ASP A O 1
ATOM 2168 N N . TYR A 1 268 ? -7.571 -5.924 -17.636 1.00 92.81 268 TYR A N 1
ATOM 2169 C CA . TYR A 1 268 ? -8.381 -4.816 -17.129 1.00 92.81 268 TYR A CA 1
ATOM 2170 C C . TYR A 1 268 ? -7.518 -3.733 -16.470 1.00 92.81 268 TYR A C 1
ATOM 2172 O O . TYR A 1 268 ? -6.357 -3.957 -16.129 1.00 92.81 268 TYR A O 1
ATOM 2180 N N . SER A 1 269 ? -8.099 -2.549 -16.266 1.00 93.62 269 SER A N 1
ATOM 2181 C CA . SER A 1 269 ? -7.416 -1.429 -15.613 1.00 93.62 269 SER A CA 1
ATOM 2182 C C . SER A 1 269 ? -7.191 -1.685 -14.120 1.00 93.62 269 SER A C 1
ATOM 2184 O O . SER A 1 269 ? -8.127 -1.976 -13.374 1.00 93.62 269 SER A O 1
ATOM 2186 N N . CYS A 1 270 ? -5.948 -1.528 -13.680 1.00 95.06 270 CYS A N 1
ATOM 2187 C CA . CYS A 1 270 ? -5.533 -1.588 -12.283 1.00 95.06 270 CYS A CA 1
ATOM 2188 C C . CYS A 1 270 ? -4.429 -0.550 -12.022 1.00 95.06 270 CYS A C 1
ATOM 2190 O O . CYS A 1 270 ? -4.097 0.249 -12.902 1.00 95.06 270 CYS A O 1
ATOM 2192 N N . GLN A 1 271 ? -3.833 -0.594 -10.829 1.00 96.06 271 GLN A N 1
ATOM 2193 C CA . GLN A 1 271 ? -2.780 0.313 -10.368 1.00 96.06 271 GLN A CA 1
ATOM 2194 C C . GLN A 1 271 ? -3.234 1.765 -10.172 1.00 96.06 271 GLN A C 1
ATOM 2196 O O . GLN A 1 271 ? -4.085 2.275 -10.911 1.00 96.06 271 GLN A O 1
ATOM 2201 N N . PRO A 1 272 ? -2.650 2.473 -9.191 1.00 92.06 272 PRO A N 1
ATOM 2202 C CA . PRO A 1 272 ? -2.793 3.915 -9.110 1.00 92.06 272 PRO A CA 1
ATOM 2203 C C . PRO A 1 272 ? -2.278 4.574 -10.379 1.00 92.06 272 PRO A C 1
ATOM 2205 O O . PRO A 1 272 ? -1.280 4.145 -10.957 1.00 92.06 272 PRO A O 1
ATOM 2208 N N . ASP A 1 273 ? -2.911 5.676 -10.742 1.00 90.38 273 ASP A N 1
ATOM 2209 C CA . ASP A 1 273 ? -2.633 6.441 -11.952 1.00 90.38 273 ASP A CA 1
ATOM 2210 C C . ASP A 1 273 ? -1.140 6.733 -12.185 1.00 90.38 273 ASP A C 1
ATOM 2212 O O . ASP A 1 273 ? -0.609 6.426 -13.256 1.00 90.38 273 ASP A O 1
ATOM 2216 N N . TYR A 1 274 ? -0.442 7.253 -11.171 1.00 88.94 274 TYR A N 1
ATOM 2217 C CA . TYR A 1 274 ? 0.983 7.611 -11.249 1.00 88.94 274 TYR A CA 1
ATOM 2218 C C . TYR A 1 274 ? 1.929 6.407 -11.275 1.00 88.94 274 TYR A C 1
ATOM 2220 O O . TYR A 1 274 ? 3.033 6.507 -11.798 1.00 88.94 274 TYR A O 1
ATOM 2228 N N . TYR A 1 275 ? 1.495 5.261 -10.750 1.00 94.75 275 TYR A N 1
ATOM 2229 C CA . TYR A 1 275 ? 2.308 4.049 -10.665 1.00 94.75 275 TYR A CA 1
ATOM 2230 C C . TYR A 1 275 ? 1.983 3.051 -11.784 1.00 94.75 275 TYR A C 1
ATOM 2232 O O . TYR A 1 275 ? 2.612 1.999 -11.854 1.00 94.75 275 TYR A O 1
ATOM 2240 N N . ARG A 1 276 ? 1.010 3.346 -12.655 1.00 96.25 276 ARG A N 1
ATOM 2241 C CA . ARG A 1 276 ? 0.509 2.419 -13.677 1.00 96.25 276 ARG A CA 1
ATOM 2242 C C . ARG A 1 276 ? 1.580 2.058 -14.712 1.00 96.25 276 ARG A C 1
ATOM 2244 O O . ARG A 1 276 ? 2.291 2.922 -15.217 1.00 96.25 276 ARG A O 1
ATOM 2251 N N . SER A 1 277 ? 1.678 0.769 -15.016 1.00 97.81 277 SER A N 1
ATOM 2252 C CA . SER A 1 277 ? 2.639 0.180 -15.958 1.00 97.81 277 SER A CA 1
ATOM 2253 C C . SER A 1 277 ? 2.196 0.329 -17.420 1.00 97.81 277 SER A C 1
ATOM 2255 O O . SER A 1 277 ? 0.993 0.426 -17.682 1.00 97.81 277 SER A O 1
ATOM 2257 N N . PRO A 1 278 ? 3.127 0.355 -18.395 1.00 97.00 278 PRO A N 1
ATOM 2258 C CA . PRO A 1 278 ? 2.792 0.593 -19.799 1.00 97.00 278 PRO A CA 1
ATOM 2259 C C . PRO A 1 278 ? 1.824 -0.446 -20.374 1.00 97.00 278 PRO A C 1
ATOM 2261 O O . PRO A 1 278 ? 0.917 -0.077 -21.114 1.00 97.00 278 PRO A O 1
ATOM 2264 N N . GLU A 1 279 ? 1.962 -1.721 -20.016 1.00 97.69 279 GLU A N 1
ATOM 2265 C CA . GLU A 1 279 ? 1.052 -2.787 -20.440 1.00 97.69 279 GLU A CA 1
ATOM 2266 C C . GLU A 1 279 ? -0.375 -2.577 -19.919 1.00 97.69 279 GLU A C 1
ATOM 2268 O O . GLU A 1 279 ? -1.325 -2.798 -20.665 1.00 97.69 279 GLU A O 1
ATOM 2273 N N . VAL A 1 280 ? -0.544 -2.054 -18.699 1.00 97.50 280 VAL A N 1
ATOM 2274 C CA . VAL A 1 280 ? -1.871 -1.733 -18.154 1.00 97.50 280 VAL A CA 1
ATOM 2275 C C . VAL A 1 280 ? -2.453 -0.499 -18.847 1.00 97.50 280 VAL A C 1
ATOM 2277 O O . VAL A 1 280 ? -3.639 -0.490 -19.164 1.00 97.50 280 VAL A O 1
ATOM 2280 N N . ILE A 1 281 ? -1.642 0.527 -19.145 1.00 95.44 281 ILE A N 1
ATOM 2281 C CA . ILE A 1 281 ? -2.116 1.719 -19.876 1.00 95.44 281 ILE A CA 1
ATOM 2282 C C . ILE A 1 281 ? -2.548 1.364 -21.310 1.00 95.44 281 ILE A C 1
ATOM 2284 O O . ILE A 1 281 ? -3.524 1.912 -21.818 1.00 95.44 281 ILE A O 1
ATOM 2288 N N . LEU A 1 282 ? -1.831 0.448 -21.967 1.00 94.75 282 LEU A N 1
ATOM 2289 C CA . LEU A 1 282 ? -2.121 -0.004 -23.332 1.00 94.75 282 LEU A CA 1
ATOM 2290 C C . LEU A 1 282 ? -3.224 -1.073 -23.410 1.00 94.75 282 LEU A C 1
ATOM 2292 O O . LEU A 1 282 ? -3.590 -1.480 -24.518 1.00 94.75 282 LEU A O 1
ATOM 2296 N N . GLU A 1 283 ? -3.734 -1.531 -22.261 1.00 95.44 283 GLU A N 1
ATOM 2297 C CA . GLU A 1 283 ? -4.622 -2.694 -22.135 1.00 95.44 283 GLU A CA 1
ATOM 2298 C C . GLU A 1 283 ? -4.064 -3.936 -22.849 1.00 95.44 283 GLU A C 1
ATOM 2300 O O . GLU A 1 283 ? -4.768 -4.650 -23.569 1.00 95.44 283 GLU A O 1
ATOM 2305 N N . ALA A 1 284 ? -2.761 -4.159 -22.692 1.00 96.75 284 ALA A N 1
ATOM 2306 C CA . ALA A 1 284 ? -2.118 -5.420 -23.014 1.00 96.75 284 ALA A CA 1
ATOM 2307 C C . ALA A 1 284 ? -2.284 -6.396 -21.837 1.00 96.75 284 ALA A C 1
ATOM 2309 O O . ALA A 1 284 ? -2.458 -5.957 -20.694 1.00 96.75 284 ALA A O 1
ATOM 2310 N N . PRO A 1 285 ? -2.210 -7.715 -22.082 1.00 97.31 285 PRO A N 1
ATOM 2311 C CA . PRO A 1 285 ? -2.281 -8.674 -21.000 1.00 97.31 285 PRO A CA 1
ATOM 2312 C C . PRO A 1 285 ? -1.120 -8.511 -20.017 1.00 97.31 285 PRO A C 1
ATOM 2314 O O . PRO A 1 285 ? 0.025 -8.274 -20.416 1.00 97.31 285 PRO A O 1
ATOM 2317 N N . TRP A 1 286 ? -1.422 -8.636 -18.729 1.00 97.81 286 TRP A N 1
ATOM 2318 C CA . TRP A 1 286 ? -0.494 -8.376 -17.640 1.00 97.81 286 TRP A CA 1
ATOM 2319 C C . TRP A 1 286 ? -0.545 -9.454 -16.549 1.00 97.81 286 TRP A C 1
ATOM 2321 O O . TRP A 1 286 ? -1.497 -10.228 -16.424 1.00 97.81 286 TRP A O 1
ATOM 2331 N N . SER A 1 287 ? 0.534 -9.517 -15.762 1.00 97.81 287 SER A N 1
ATOM 2332 C CA . SER A 1 287 ? 0.738 -10.471 -14.663 1.00 97.81 287 SER A CA 1
ATOM 2333 C C . SER A 1 287 ? 1.675 -9.863 -13.598 1.00 97.81 287 SER A C 1
ATOM 2335 O O . SER A 1 287 ? 1.770 -8.645 -13.489 1.00 97.81 287 SER A O 1
ATOM 2337 N N . TYR A 1 288 ? 2.392 -10.680 -12.821 1.00 98.44 288 TYR A N 1
ATOM 2338 C CA . TYR A 1 288 ? 3.283 -10.280 -11.719 1.00 98.44 288 TYR A CA 1
ATOM 2339 C C . TYR A 1 288 ? 4.206 -9.064 -11.962 1.00 98.44 288 TYR A C 1
ATOM 2341 O O . TYR A 1 288 ? 4.351 -8.261 -11.035 1.00 98.44 288 TYR A O 1
ATOM 2349 N N . PRO A 1 289 ? 4.818 -8.855 -13.152 1.00 98.62 289 PRO A N 1
ATOM 2350 C CA . PRO A 1 289 ? 5.770 -7.757 -13.353 1.00 98.62 289 PRO A CA 1
ATOM 2351 C C . PRO A 1 289 ? 5.187 -6.341 -13.223 1.00 98.62 289 PRO A C 1
ATOM 2353 O O . PRO A 1 289 ? 5.958 -5.377 -13.169 1.00 98.62 289 PRO A O 1
ATOM 2356 N N . ILE A 1 290 ? 3.860 -6.178 -13.157 1.00 98.62 290 ILE A N 1
ATOM 2357 C CA . ILE A 1 290 ? 3.248 -4.866 -12.902 1.00 98.62 290 ILE A CA 1
ATOM 2358 C C . ILE A 1 290 ? 3.601 -4.337 -11.504 1.00 98.62 290 ILE A C 1
ATOM 2360 O O . ILE A 1 290 ? 3.807 -3.135 -11.337 1.00 98.62 290 ILE A O 1
ATOM 2364 N N . ASP A 1 291 ? 3.747 -5.227 -10.516 1.00 98.81 291 ASP A N 1
ATOM 2365 C CA . ASP A 1 291 ? 4.133 -4.860 -9.149 1.00 98.81 291 ASP A CA 1
ATOM 2366 C C . ASP A 1 291 ? 5.592 -4.392 -9.098 1.00 98.81 291 ASP A C 1
ATOM 2368 O O . ASP A 1 291 ? 5.938 -3.472 -8.359 1.00 98.81 291 ASP A O 1
ATOM 2372 N N . ILE A 1 292 ? 6.451 -4.992 -9.928 1.00 98.81 292 ILE A N 1
ATOM 2373 C CA . ILE A 1 292 ? 7.854 -4.590 -10.064 1.00 98.81 292 ILE A CA 1
ATOM 2374 C C . ILE A 1 292 ? 7.950 -3.177 -10.643 1.00 98.81 292 ILE A C 1
ATOM 2376 O O . ILE A 1 292 ? 8.715 -2.353 -10.141 1.00 98.81 292 ILE A O 1
ATOM 2380 N N . TRP A 1 293 ? 7.129 -2.865 -11.650 1.00 98.81 293 TRP A N 1
ATOM 2381 C CA . TRP A 1 293 ? 7.028 -1.506 -12.176 1.00 98.81 293 TRP A CA 1
ATOM 2382 C C . TRP A 1 293 ? 6.558 -0.519 -11.103 1.00 98.81 293 TRP A C 1
ATOM 2384 O O . TRP A 1 293 ? 7.177 0.532 -10.935 1.00 98.81 293 TRP A O 1
ATOM 2394 N N . ASN A 1 294 ? 5.513 -0.867 -10.335 1.00 98.31 294 ASN A N 1
ATOM 2395 C CA . ASN A 1 294 ? 5.048 -0.031 -9.227 1.00 98.31 294 ASN A CA 1
ATOM 2396 C C . ASN A 1 294 ? 6.178 0.280 -8.237 1.00 98.31 294 ASN A C 1
ATOM 2398 O O . ASN A 1 294 ? 6.353 1.441 -7.870 1.00 98.31 294 ASN A O 1
ATOM 2402 N N . ILE A 1 295 ? 6.968 -0.728 -7.842 1.00 98.31 295 ILE A N 1
ATOM 2403 C CA . ILE A 1 295 ? 8.122 -0.535 -6.954 1.00 98.31 295 ILE A CA 1
ATOM 2404 C C . ILE A 1 295 ? 9.164 0.388 -7.591 1.00 98.31 295 ILE A C 1
ATOM 2406 O O . ILE A 1 295 ? 9.642 1.292 -6.911 1.00 98.31 295 ILE A O 1
ATOM 2410 N N . GLY A 1 296 ? 9.494 0.207 -8.872 1.00 98.19 296 GLY A N 1
ATOM 2411 C CA . GLY A 1 296 ? 10.444 1.071 -9.575 1.00 98.19 296 GLY A CA 1
ATOM 2412 C C . GLY A 1 296 ? 10.027 2.541 -9.523 1.00 98.19 296 GLY A C 1
ATOM 2413 O O . GLY A 1 296 ? 10.792 3.390 -9.071 1.00 98.19 296 GLY A O 1
ATOM 2414 N N . VAL A 1 297 ? 8.786 2.847 -9.902 1.00 97.69 297 VAL A N 1
ATOM 2415 C CA . VAL A 1 297 ? 8.268 4.224 -9.850 1.00 97.69 297 VAL A CA 1
ATOM 2416 C C . VAL A 1 297 ? 8.200 4.744 -8.407 1.00 97.69 297 VAL A C 1
ATOM 2418 O O . VAL A 1 297 ? 8.616 5.868 -8.136 1.00 97.69 297 VAL A O 1
ATOM 2421 N N . MET A 1 298 ? 7.769 3.910 -7.455 1.00 96.38 298 MET A N 1
ATOM 2422 C CA . MET A 1 298 ? 7.723 4.261 -6.034 1.00 96.38 298 MET A CA 1
ATOM 2423 C C . MET A 1 298 ? 9.101 4.635 -5.477 1.00 96.38 298 MET A C 1
ATOM 2425 O O . MET A 1 298 ? 9.215 5.644 -4.785 1.00 96.38 298 MET A O 1
ATOM 2429 N N . ILE A 1 299 ? 10.139 3.839 -5.758 1.00 96.62 299 ILE A N 1
ATOM 2430 C CA . ILE A 1 299 ? 11.515 4.090 -5.304 1.00 96.62 299 ILE A CA 1
ATOM 2431 C C . ILE A 1 299 ? 12.009 5.436 -5.820 1.00 96.62 299 ILE A C 1
ATOM 2433 O O . ILE A 1 299 ? 12.620 6.190 -5.062 1.00 96.62 299 ILE A O 1
ATOM 2437 N N . TRP A 1 300 ? 11.728 5.744 -7.088 1.00 95.56 300 TRP A N 1
ATOM 2438 C CA . TRP A 1 300 ? 12.075 7.038 -7.653 1.00 95.56 300 TRP A CA 1
ATOM 2439 C C . TRP A 1 300 ? 11.399 8.173 -6.884 1.00 95.56 300 TRP A C 1
ATOM 2441 O O . TRP A 1 300 ? 12.087 9.052 -6.373 1.00 95.56 300 TRP A O 1
ATOM 2451 N N . ASP A 1 301 ? 10.076 8.129 -6.735 1.00 91.50 301 ASP A N 1
ATOM 2452 C CA . ASP A 1 301 ? 9.303 9.222 -6.136 1.00 91.50 301 ASP A CA 1
ATOM 2453 C C . ASP A 1 301 ? 9.690 9.514 -4.683 1.00 91.50 301 ASP A C 1
ATOM 2455 O O . ASP A 1 301 ? 9.696 10.670 -4.259 1.00 91.50 301 ASP A O 1
ATOM 2459 N N . ILE A 1 302 ? 10.039 8.483 -3.910 1.00 92.38 302 ILE A N 1
ATOM 2460 C CA . ILE A 1 302 ? 10.412 8.652 -2.499 1.00 92.38 302 ILE A CA 1
ATOM 2461 C C . ILE A 1 302 ? 11.881 9.046 -2.293 1.00 92.38 302 ILE A C 1
ATOM 2463 O O . ILE A 1 302 ? 12.236 9.447 -1.181 1.00 92.38 302 ILE A O 1
ATOM 2467 N N . LEU A 1 303 ? 12.727 8.960 -3.325 1.00 91.88 303 LEU A N 1
ATOM 2468 C CA . LEU A 1 303 ? 14.138 9.373 -3.285 1.00 91.88 303 LEU A CA 1
ATOM 2469 C C . LEU A 1 303 ? 14.400 10.700 -3.999 1.00 91.88 303 LEU A C 1
ATOM 2471 O O . LEU A 1 303 ? 15.210 11.501 -3.534 1.00 91.88 303 LEU A O 1
ATOM 2475 N N . GLN A 1 304 ? 13.753 10.911 -5.141 1.00 89.75 304 GLN A N 1
ATOM 2476 C CA . GLN A 1 304 ? 14.083 11.967 -6.087 1.00 89.75 304 GLN A CA 1
ATOM 2477 C C . GLN A 1 304 ? 13.161 13.177 -5.906 1.00 89.75 304 GLN A C 1
ATOM 2479 O O . GLN A 1 304 ? 11.979 13.033 -5.584 1.00 89.75 304 GLN A O 1
ATOM 2484 N N . PRO A 1 305 ? 13.670 14.403 -6.110 1.00 81.25 305 PRO A N 1
ATOM 2485 C CA . PRO A 1 305 ? 12.905 15.622 -5.851 1.00 81.25 305 PRO A CA 1
ATOM 2486 C C . PRO A 1 305 ? 11.713 15.787 -6.801 1.00 81.25 305 PRO A C 1
ATOM 2488 O O . PRO A 1 305 ? 10.711 16.402 -6.439 1.00 81.25 305 PRO A O 1
ATOM 2491 N N . THR A 1 306 ? 11.803 15.217 -8.001 1.00 84.44 306 THR A N 1
ATOM 2492 C CA . THR A 1 306 ? 10.788 15.318 -9.048 1.00 84.44 306 THR A CA 1
ATOM 2493 C C . THR A 1 306 ? 10.226 13.941 -9.393 1.00 84.44 306 THR A C 1
ATOM 2495 O O . THR A 1 306 ? 11.023 13.005 -9.521 1.00 84.44 306 THR A O 1
ATOM 2498 N N . PRO A 1 307 ? 8.904 13.821 -9.615 1.00 87.81 307 PRO A N 1
ATOM 2499 C CA . PRO A 1 307 ? 8.292 12.572 -10.055 1.00 87.81 307 PRO A CA 1
ATOM 2500 C C . PRO A 1 307 ? 8.940 12.033 -11.330 1.00 87.81 307 PRO A C 1
ATOM 2502 O O . PRO A 1 307 ? 9.382 12.815 -12.178 1.00 87.81 307 PRO A O 1
ATOM 2505 N N . LEU A 1 308 ? 8.972 10.707 -11.478 1.00 91.12 308 LEU A N 1
ATOM 2506 C CA . LEU A 1 308 ? 9.579 10.076 -12.655 1.00 91.12 308 LEU A CA 1
ATOM 2507 C C . LEU A 1 308 ? 8.796 10.381 -13.936 1.00 91.12 308 LEU A C 1
ATOM 2509 O O . LEU A 1 308 ? 9.381 10.678 -14.980 1.00 91.12 308 LEU A O 1
ATOM 2513 N N . PHE A 1 309 ? 7.467 10.304 -13.844 1.00 90.06 309 PHE A N 1
ATOM 2514 C CA . PHE A 1 309 ? 6.566 10.473 -14.974 1.00 90.06 309 PHE A CA 1
ATOM 2515 C C . PHE A 1 309 ? 5.627 11.655 -14.773 1.00 90.06 309 PHE A C 1
ATOM 2517 O O . PHE A 1 309 ? 5.052 11.854 -13.704 1.00 90.06 309 PHE A O 1
ATOM 2524 N N . SER A 1 310 ? 5.443 12.427 -15.841 1.00 81.44 310 SER A N 1
ATOM 2525 C CA . SER A 1 310 ? 4.372 13.413 -15.918 1.00 81.44 310 SER A CA 1
ATOM 2526 C C . SER A 1 310 ? 3.116 12.740 -16.461 1.00 81.44 310 SER A C 1
ATOM 2528 O O . SER A 1 310 ? 3.153 12.109 -17.515 1.00 81.44 310 SER A O 1
ATOM 2530 N N . THR A 1 311 ? 2.005 12.869 -15.743 1.00 76.88 311 THR A N 1
ATOM 2531 C CA . THR A 1 311 ? 0.728 12.233 -16.097 1.00 76.88 311 T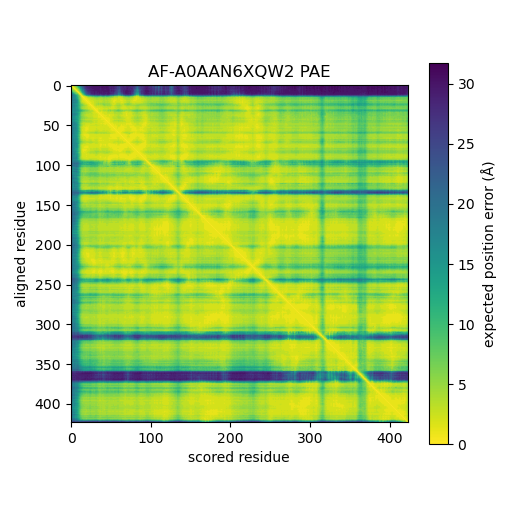HR A CA 1
ATOM 2532 C C . THR A 1 311 ? -0.336 13.222 -16.559 1.00 76.88 311 THR A C 1
ATOM 2534 O O . THR A 1 311 ? -1.447 12.820 -16.902 1.00 76.88 311 THR A O 1
ATOM 2537 N N . GLN A 1 312 ? -0.007 14.510 -16.588 1.00 73.25 312 GLN A N 1
ATOM 2538 C CA . GLN A 1 312 ? -0.942 15.578 -16.903 1.00 73.25 312 GLN A CA 1
ATOM 2539 C C . GLN A 1 312 ? -0.607 16.207 -18.240 1.00 73.25 312 GLN A C 1
ATOM 2541 O O . GLN A 1 312 ? 0.549 16.502 -18.550 1.00 73.25 312 GLN A O 1
ATOM 2546 N N . ASP A 1 313 ? -1.657 16.460 -19.006 1.00 67.19 313 ASP A N 1
ATOM 2547 C CA . ASP A 1 313 ? -1.553 17.316 -20.167 1.00 67.19 313 ASP A CA 1
ATOM 2548 C C . ASP A 1 313 ? -1.474 18.793 -19.754 1.00 67.19 313 ASP A C 1
ATOM 2550 O O . ASP A 1 313 ? -1.921 19.166 -18.666 1.00 67.19 313 ASP A O 1
ATOM 2554 N N . PRO A 1 314 ? -0.921 19.674 -20.612 1.00 60.75 314 PRO A N 1
ATOM 2555 C CA . PRO A 1 314 ? -0.934 21.111 -20.375 1.00 60.75 314 PRO A CA 1
ATOM 2556 C C . PRO A 1 314 ? -2.340 21.614 -20.000 1.00 60.75 314 PRO A C 1
ATOM 2558 O O . PRO A 1 314 ? -3.322 21.025 -20.452 1.00 60.75 314 PRO A O 1
ATOM 2561 N N . PRO A 1 315 ? -2.463 22.750 -19.279 1.00 55.78 315 PRO A N 1
ATOM 2562 C CA . PRO A 1 315 ? -3.641 23.153 -18.483 1.00 55.78 315 PRO A CA 1
ATOM 2563 C C . PRO A 1 315 ? -5.020 23.221 -19.169 1.00 55.78 315 PRO A C 1
ATOM 2565 O O . PRO A 1 315 ? -6.005 23.578 -18.531 1.00 55.78 315 PRO A O 1
ATOM 2568 N N . ARG A 1 316 ? -5.118 22.945 -20.470 1.00 51.75 316 ARG A N 1
ATOM 2569 C CA . ARG A 1 316 ? -6.352 23.005 -21.257 1.00 51.75 316 ARG A CA 1
ATOM 2570 C C . ARG A 1 316 ? -7.360 21.895 -20.932 1.00 51.75 316 ARG A C 1
ATOM 2572 O O . ARG A 1 316 ? -8.506 22.062 -21.330 1.00 51.75 316 ARG A O 1
ATOM 2579 N N . LEU A 1 317 ? -6.971 20.810 -20.250 1.00 53.75 317 LEU A N 1
ATOM 2580 C CA . LEU A 1 317 ? -7.829 19.624 -20.087 1.00 53.75 317 LEU A CA 1
ATOM 2581 C C . LEU A 1 317 ? -8.444 19.405 -18.692 1.00 53.75 317 LEU A C 1
ATOM 2583 O O . LEU A 1 317 ? -9.318 18.561 -18.594 1.00 53.75 317 LEU A O 1
ATOM 2587 N N . GLN A 1 318 ? -8.088 20.165 -17.644 1.00 54.22 318 GLN A N 1
ATOM 2588 C CA . GLN A 1 318 ? -8.639 20.034 -16.267 1.00 54.22 318 GLN A CA 1
ATOM 2589 C C . GLN A 1 318 ? -8.624 18.616 -15.639 1.00 54.22 318 GLN A C 1
ATOM 2591 O O . GLN A 1 318 ? -9.094 18.460 -14.516 1.00 54.22 318 GLN A O 1
ATOM 2596 N N . GLU A 1 319 ? -8.081 17.599 -16.311 1.00 59.28 319 GLU A N 1
ATOM 2597 C CA . GLU A 1 319 ? -7.961 16.236 -15.796 1.00 59.28 319 GLU A CA 1
ATOM 2598 C C . GLU A 1 319 ? -6.624 16.046 -15.073 1.00 59.28 319 GLU A C 1
ATOM 2600 O O . GLU A 1 319 ? -5.556 16.336 -15.619 1.00 59.28 319 GLU A O 1
ATOM 2605 N N . ASP A 1 320 ? -6.689 15.513 -13.851 1.00 69.56 320 ASP A N 1
ATOM 2606 C CA . ASP A 1 320 ? -5.515 15.266 -13.007 1.00 69.56 320 ASP A CA 1
ATOM 2607 C C . ASP A 1 320 ? -4.627 14.116 -13.520 1.00 69.56 320 ASP A C 1
ATOM 2609 O O . ASP A 1 320 ? -3.468 14.010 -13.115 1.00 69.56 320 ASP A O 1
ATOM 2613 N N . TYR A 1 321 ? -5.141 13.269 -14.421 1.00 84.88 321 TYR A N 1
ATOM 2614 C CA . TYR A 1 321 ? -4.423 12.157 -15.041 1.00 84.88 321 TYR A CA 1
ATOM 2615 C C . TYR A 1 321 ? -4.914 11.902 -16.469 1.00 84.88 321 TYR A C 1
ATOM 2617 O O . TYR A 1 321 ? -6.110 11.753 -16.697 1.00 84.88 321 TYR A O 1
ATOM 2625 N N . THR A 1 322 ? -3.986 11.743 -17.417 1.00 85.81 322 THR A N 1
ATOM 2626 C CA . THR A 1 322 ? -4.283 11.291 -18.782 1.00 85.81 322 THR A CA 1
ATOM 2627 C C . THR A 1 322 ? -3.350 10.134 -19.186 1.00 85.81 322 THR A C 1
ATOM 2629 O O . THR A 1 322 ? -2.121 10.278 -19.128 1.00 85.81 322 THR A O 1
ATOM 2632 N N . PRO A 1 323 ? -3.886 8.987 -19.661 1.00 87.38 323 PRO A N 1
ATOM 2633 C CA . PRO A 1 323 ? -3.085 7.878 -20.199 1.00 87.38 323 PRO A CA 1
ATOM 2634 C C . PRO A 1 323 ? -2.072 8.321 -21.260 1.00 87.38 323 PRO A C 1
ATOM 2636 O O . PRO A 1 323 ? -0.949 7.823 -21.328 1.00 87.38 323 PRO A O 1
ATOM 2639 N N . ARG A 1 324 ? -2.472 9.306 -22.068 1.00 85.44 324 ARG A N 1
ATOM 2640 C CA . ARG A 1 324 ? -1.687 9.874 -23.158 1.00 85.44 324 ARG A CA 1
ATOM 2641 C C . ARG A 1 324 ? -0.427 10.591 -22.665 1.00 85.44 324 ARG A C 1
ATOM 2643 O O . ARG A 1 324 ? 0.656 10.282 -23.158 1.00 85.44 324 ARG A O 1
ATOM 2650 N N . ALA A 1 325 ? -0.548 11.519 -21.708 1.00 84.00 325 ALA A N 1
ATOM 2651 C CA . ALA A 1 325 ? 0.614 12.212 -21.147 1.00 84.00 325 ALA A CA 1
ATOM 2652 C C . ALA A 1 325 ? 1.552 11.231 -20.437 1.00 84.00 325 ALA A C 1
ATOM 2654 O O . ALA A 1 325 ? 2.768 11.302 -20.623 1.00 84.00 325 ALA A O 1
ATOM 2655 N N . HIS A 1 326 ? 0.985 10.262 -19.707 1.00 90.56 326 HIS A N 1
ATOM 2656 C CA . HIS A 1 326 ? 1.771 9.236 -19.027 1.00 90.56 326 HIS A CA 1
ATOM 2657 C C . HIS A 1 326 ? 2.594 8.408 -20.034 1.00 90.56 326 HIS A C 1
ATOM 2659 O O . HIS A 1 326 ? 3.815 8.321 -19.901 1.00 90.56 326 HIS A O 1
ATOM 2665 N N . LEU A 1 327 ? 1.976 7.885 -21.102 1.00 91.31 327 LEU A N 1
ATOM 2666 C CA . LEU A 1 327 ? 2.697 7.159 -22.158 1.00 91.31 327 LEU A CA 1
ATOM 2667 C C . LEU A 1 327 ? 3.768 8.017 -22.836 1.00 91.31 327 LEU A C 1
ATOM 2669 O O . LEU A 1 327 ? 4.870 7.528 -23.076 1.00 91.31 327 LEU A O 1
ATOM 2673 N N . ALA A 1 328 ? 3.489 9.294 -23.110 1.00 87.06 328 ALA A N 1
ATOM 2674 C CA . ALA A 1 328 ? 4.485 10.203 -23.672 1.00 87.06 328 ALA A CA 1
ATOM 2675 C C . ALA A 1 328 ? 5.697 10.373 -22.737 1.00 87.06 328 ALA A C 1
ATOM 2677 O O . ALA A 1 328 ? 6.838 10.360 -23.200 1.00 87.06 328 ALA A O 1
ATOM 2678 N N . SER A 1 329 ? 5.467 10.459 -21.422 1.00 88.56 329 SER A N 1
ATOM 2679 C CA . SER A 1 329 ? 6.540 10.526 -20.428 1.00 88.56 329 SER A CA 1
ATOM 2680 C C . SER A 1 329 ? 7.356 9.230 -20.357 1.00 88.56 329 SER A C 1
ATOM 2682 O O . SER A 1 329 ? 8.575 9.300 -20.205 1.00 88.56 329 SER A O 1
ATOM 2684 N N . ILE A 1 330 ? 6.720 8.061 -20.505 1.00 93.31 330 ILE A N 1
ATOM 2685 C CA . ILE A 1 330 ? 7.419 6.767 -20.582 1.00 93.31 330 ILE A CA 1
ATOM 2686 C C . ILE A 1 330 ? 8.286 6.709 -21.848 1.00 93.31 330 ILE A C 1
ATOM 2688 O O . ILE A 1 330 ? 9.462 6.359 -21.765 1.00 93.31 330 ILE A O 1
ATOM 2692 N N . VAL A 1 331 ? 7.753 7.120 -23.004 1.00 91.19 331 VAL A N 1
ATOM 2693 C CA . VAL A 1 331 ? 8.501 7.184 -24.276 1.00 91.19 331 VAL A CA 1
ATOM 2694 C C . VAL A 1 331 ? 9.694 8.135 -24.183 1.00 91.19 331 VAL A C 1
ATOM 2696 O O . VAL A 1 331 ? 10.772 7.819 -24.681 1.00 91.19 331 VAL A O 1
ATOM 2699 N N . SER A 1 332 ? 9.538 9.279 -23.511 1.00 88.06 332 SER A N 1
ATOM 2700 C CA . SER A 1 332 ? 10.638 10.226 -23.300 1.00 88.06 332 SER A CA 1
ATOM 2701 C C . SER A 1 332 ? 11.798 9.633 -22.496 1.00 88.06 332 SER A C 1
ATOM 2703 O O . SER A 1 332 ? 12.913 10.136 -22.629 1.00 88.06 332 SER A O 1
ATOM 2705 N N . LEU A 1 333 ? 11.544 8.627 -21.656 1.00 91.69 333 LEU A N 1
ATOM 2706 C CA . LEU A 1 333 ? 12.552 7.976 -20.820 1.00 91.69 333 LEU A CA 1
ATOM 2707 C C . LEU A 1 333 ? 13.129 6.722 -21.492 1.00 91.69 333 LEU A C 1
ATOM 2709 O O . LEU A 1 333 ? 14.343 6.553 -21.580 1.00 91.69 333 LEU A O 1
ATOM 2713 N N . LEU A 1 334 ? 12.255 5.836 -21.970 1.00 93.25 334 LEU A N 1
ATOM 2714 C CA . LEU A 1 334 ? 12.615 4.497 -22.448 1.00 93.25 334 LEU A CA 1
ATOM 2715 C C . LEU A 1 334 ? 12.782 4.413 -23.973 1.00 93.25 334 LEU A C 1
ATOM 2717 O O . LEU A 1 334 ? 13.186 3.373 -24.489 1.00 93.25 334 LEU A O 1
ATOM 2721 N N . GLY A 1 335 ? 12.476 5.484 -24.707 1.00 91.19 335 GLY A N 1
ATOM 2722 C CA . GLY A 1 335 ? 12.366 5.447 -26.163 1.00 91.19 335 GLY A CA 1
ATOM 2723 C C . GLY A 1 335 ? 11.052 4.804 -26.633 1.00 91.19 335 GLY A C 1
ATOM 2724 O O . GLY A 1 335 ? 10.157 4.555 -25.822 1.00 91.19 335 GLY A O 1
ATOM 2725 N N . PRO A 1 336 ? 10.896 4.556 -27.946 1.00 91.06 336 PRO A N 1
ATOM 2726 C CA . PRO A 1 336 ? 9.652 4.031 -28.506 1.00 91.06 336 PRO A CA 1
ATOM 2727 C C . PRO A 1 336 ? 9.324 2.622 -27.977 1.00 91.06 336 PRO A C 1
ATOM 2729 O O . PRO A 1 336 ? 10.240 1.822 -27.757 1.00 91.06 336 PRO A O 1
ATOM 2732 N N . PRO A 1 337 ? 8.032 2.291 -27.800 1.00 94.19 337 PRO A N 1
ATOM 2733 C CA . PRO A 1 337 ? 7.611 0.967 -27.367 1.00 94.19 337 PRO A CA 1
ATOM 2734 C C . PRO A 1 337 ? 7.947 -0.105 -28.415 1.00 94.19 337 PRO A C 1
ATOM 2736 O O . PRO A 1 337 ? 7.859 0.148 -29.620 1.00 94.19 337 PRO A O 1
ATOM 2739 N N . PRO A 1 338 ? 8.287 -1.330 -27.985 1.00 95.62 338 PRO A N 1
ATOM 2740 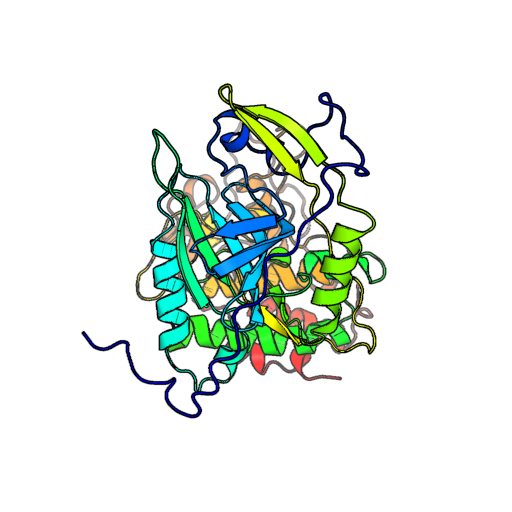C CA . PRO A 1 338 ? 8.571 -2.424 -28.898 1.00 95.62 338 PRO A CA 1
ATOM 2741 C C . PRO A 1 338 ? 7.297 -2.925 -29.598 1.00 95.62 338 PRO A C 1
ATOM 2743 O O . PRO A 1 338 ? 6.222 -3.004 -29.000 1.00 95.62 338 PRO A O 1
ATOM 2746 N N . ALA A 1 339 ? 7.426 -3.317 -30.869 1.00 94.75 339 ALA A N 1
ATOM 2747 C CA . ALA A 1 339 ? 6.292 -3.691 -31.720 1.00 94.75 339 ALA A CA 1
ATOM 2748 C C . ALA A 1 339 ? 5.477 -4.886 -31.188 1.00 94.75 339 ALA A C 1
ATOM 2750 O O . ALA A 1 339 ? 4.261 -4.928 -31.356 1.00 94.75 339 ALA A O 1
ATOM 2751 N N . ASP A 1 340 ? 6.120 -5.846 -30.520 1.00 95.12 340 ASP A N 1
ATOM 2752 C CA . ASP A 1 340 ? 5.437 -6.994 -29.917 1.00 95.12 340 ASP A CA 1
ATOM 2753 C C . ASP A 1 340 ? 4.563 -6.608 -28.713 1.00 95.12 340 ASP A C 1
ATOM 2755 O O . ASP A 1 340 ? 3.528 -7.231 -28.493 1.00 95.12 340 ASP A O 1
ATOM 2759 N N . LEU A 1 341 ? 4.924 -5.570 -27.950 1.00 95.50 341 LEU A N 1
ATOM 2760 C CA . LEU A 1 341 ? 4.064 -5.038 -26.890 1.00 95.50 341 LEU A CA 1
ATOM 2761 C C . LEU A 1 341 ? 2.858 -4.313 -27.491 1.00 95.50 341 LEU A C 1
ATOM 2763 O O . LEU A 1 341 ? 1.731 -4.519 -27.051 1.00 95.50 341 LEU A O 1
ATOM 2767 N N . LEU A 1 342 ? 3.078 -3.519 -28.541 1.00 94.94 342 LEU A N 1
ATOM 2768 C CA . LEU A 1 342 ? 1.992 -2.829 -29.241 1.00 94.94 342 LEU A CA 1
ATOM 2769 C C . LEU A 1 342 ? 0.994 -3.802 -29.875 1.00 94.94 342 LEU A C 1
ATOM 2771 O O . LEU A 1 342 ? -0.203 -3.545 -29.866 1.00 94.94 342 LEU A O 1
ATOM 2775 N N . ALA A 1 343 ? 1.468 -4.935 -30.395 1.00 94.81 343 ALA A N 1
ATOM 2776 C CA . ALA A 1 343 ? 0.600 -5.971 -30.948 1.00 94.81 343 ALA A CA 1
ATOM 2777 C C . ALA A 1 343 ? -0.295 -6.640 -29.886 1.00 94.81 343 ALA A C 1
ATOM 2779 O O . ALA A 1 343 ? -1.343 -7.183 -30.233 1.00 94.81 343 ALA A O 1
ATOM 2780 N N . ARG A 1 344 ? 0.115 -6.611 -28.609 1.00 95.06 344 ARG A N 1
ATOM 2781 C CA . ARG A 1 344 ? -0.644 -7.145 -27.468 1.00 95.06 344 ARG A CA 1
ATOM 2782 C C . ARG A 1 344 ? -1.702 -6.163 -26.945 1.00 95.06 344 ARG A C 1
ATOM 2784 O O . ARG A 1 344 ? -2.705 -6.610 -26.397 1.00 95.06 344 ARG A O 1
ATOM 2791 N N . GLY A 1 345 ? -1.482 -4.854 -27.082 1.00 94.50 345 GLY A N 1
ATOM 2792 C CA . GLY A 1 345 ? -2.337 -3.820 -26.495 1.00 94.50 345 GLY A CA 1
ATOM 2793 C C . GLY A 1 345 ? -3.583 -3.509 -27.321 1.00 94.50 345 GLY A C 1
ATOM 2794 O O . GLY A 1 345 ? -3.498 -3.146 -28.497 1.00 94.50 345 GLY A O 1
ATOM 2795 N N . LYS A 1 346 ? -4.762 -3.574 -26.692 1.00 93.31 346 LYS A N 1
ATOM 2796 C CA . LYS A 1 346 ? -6.047 -3.272 -27.352 1.00 93.31 346 LYS A CA 1
ATOM 2797 C C . LYS A 1 346 ? -6.107 -1.839 -27.880 1.00 93.31 346 LYS A C 1
ATOM 2799 O O . LYS A 1 346 ? -6.674 -1.600 -28.945 1.00 93.31 346 LYS A O 1
ATOM 2804 N N . HIS A 1 347 ? -5.486 -0.898 -27.169 1.00 87.38 347 HIS A N 1
ATOM 2805 C CA . HIS A 1 347 ? -5.525 0.533 -27.487 1.00 87.38 347 HIS A CA 1
ATOM 2806 C C . HIS A 1 347 ? -4.224 1.078 -28.081 1.00 87.38 347 HIS A C 1
ATOM 2808 O O . HIS A 1 347 ? -4.135 2.269 -28.376 1.00 87.38 347 HIS A O 1
ATOM 2814 N N . SER A 1 348 ? -3.231 0.224 -28.342 1.00 90.44 348 SER A N 1
ATOM 2815 C CA . SER A 1 348 ? -1.948 0.648 -28.910 1.00 90.44 348 SER A CA 1
ATOM 2816 C C . SER A 1 348 ? -2.100 1.400 -30.234 1.00 90.44 348 SER A C 1
ATOM 2818 O O . SER A 1 348 ? -1.478 2.441 -30.412 1.00 90.44 348 SER A O 1
ATOM 2820 N N . HIS A 1 349 ? -2.990 0.938 -31.116 1.00 87.62 349 HIS A N 1
ATOM 2821 C CA . HIS A 1 349 ? -3.250 1.537 -32.431 1.00 87.62 349 HIS A CA 1
ATOM 2822 C C . HIS A 1 349 ? -3.924 2.921 -32.388 1.00 87.62 349 HIS A C 1
ATOM 2824 O O . HIS A 1 349 ? -4.013 3.579 -33.421 1.00 87.62 349 HIS A O 1
ATOM 2830 N N . LEU A 1 350 ? -4.426 3.355 -31.225 1.00 84.94 350 LEU A N 1
ATOM 2831 C CA . LEU A 1 350 ? -4.978 4.701 -31.036 1.00 84.94 350 LEU A CA 1
ATOM 2832 C C . LEU A 1 350 ? -3.879 5.738 -30.772 1.00 84.94 350 LEU A C 1
ATOM 2834 O O . LEU A 1 350 ? -4.113 6.934 -30.919 1.00 84.94 350 LEU A O 1
ATOM 2838 N N . VAL A 1 351 ? -2.694 5.283 -30.352 1.00 84.88 351 VAL A N 1
ATOM 2839 C CA . VAL A 1 351 ? -1.608 6.142 -29.860 1.00 84.88 351 VAL A CA 1
ATOM 2840 C C . VAL A 1 351 ? -0.334 5.978 -30.689 1.00 84.88 351 VAL A C 1
ATOM 2842 O O . VAL A 1 351 ? 0.375 6.955 -30.928 1.00 84.88 351 VAL A O 1
ATOM 2845 N N . PHE A 1 352 ? -0.051 4.763 -31.158 1.00 88.81 352 PHE A N 1
ATOM 2846 C CA . PHE A 1 352 ? 1.175 4.406 -31.862 1.00 88.81 352 PHE A CA 1
ATOM 2847 C C . PHE A 1 352 ? 0.886 3.736 -33.200 1.00 88.81 352 PHE A C 1
ATOM 2849 O O . PHE A 1 352 ? -0.019 2.910 -33.326 1.00 88.81 352 PHE A O 1
ATOM 2856 N N . ASP A 1 353 ? 1.699 4.068 -34.197 1.00 86.31 353 ASP A N 1
ATOM 2857 C CA . ASP A 1 353 ? 1.734 3.351 -35.460 1.00 86.31 353 ASP A CA 1
ATOM 2858 C C . ASP A 1 353 ? 2.459 1.995 -35.290 1.00 86.31 353 ASP A C 1
ATOM 2860 O O . ASP A 1 353 ? 3.081 1.738 -34.253 1.00 86.31 353 ASP A O 1
ATOM 2864 N N . PRO A 1 354 ? 2.429 1.100 -36.297 1.00 82.94 354 PRO A N 1
ATOM 2865 C CA . PRO A 1 354 ? 3.093 -0.203 -36.201 1.00 82.94 354 PRO A CA 1
ATOM 2866 C C . PRO A 1 354 ? 4.619 -0.153 -36.006 1.00 82.94 354 PRO A C 1
ATOM 2868 O O . PRO A 1 354 ? 5.221 -1.184 -35.712 1.00 82.94 354 PRO A O 1
ATOM 2871 N N . THR A 1 355 ? 5.259 1.006 -36.194 1.00 82.62 355 THR A N 1
ATOM 2872 C CA . THR A 1 355 ? 6.696 1.210 -35.950 1.00 82.62 355 THR A CA 1
ATOM 2873 C C . THR A 1 355 ? 6.992 1.679 -34.523 1.00 82.62 355 THR A C 1
ATOM 2875 O O . THR A 1 355 ? 8.159 1.798 -34.157 1.00 82.62 355 THR A O 1
ATOM 2878 N N . GLY A 1 356 ? 5.955 1.934 -33.718 1.00 81.44 356 GLY A N 1
ATOM 2879 C CA . GLY A 1 356 ? 6.063 2.524 -32.385 1.00 81.44 356 GLY A CA 1
ATOM 2880 C C . GLY A 1 356 ? 6.203 4.043 -32.391 1.00 81.44 356 GLY A C 1
ATOM 2881 O O . GLY A 1 356 ? 6.479 4.635 -31.347 1.00 81.44 356 GLY A O 1
ATOM 2882 N N . SER A 1 357 ? 5.992 4.685 -33.542 1.00 85.38 357 SER A N 1
ATOM 2883 C CA . SER A 1 357 ? 5.960 6.142 -33.640 1.00 85.38 357 SER A CA 1
ATOM 2884 C C . SER A 1 357 ? 4.593 6.666 -33.215 1.00 85.38 357 SER A C 1
ATOM 2886 O O . SER A 1 357 ? 3.567 6.029 -33.440 1.00 85.38 357 SER A O 1
ATOM 2888 N N . TRP A 1 358 ? 4.568 7.844 -32.601 1.00 84.38 358 TRP A N 1
ATOM 2889 C CA . TRP A 1 358 ? 3.332 8.474 -32.143 1.00 84.38 358 TRP A CA 1
ATOM 2890 C C . TRP A 1 358 ? 2.407 8.831 -33.321 1.00 84.38 358 TRP A C 1
ATOM 2892 O O . TRP A 1 358 ? 2.847 9.491 -34.266 1.00 84.38 358 TRP A O 1
ATOM 2902 N N . ILE A 1 359 ? 1.126 8.451 -33.258 1.00 79.62 359 ILE A N 1
ATOM 2903 C CA . ILE A 1 359 ? 0.123 8.835 -34.264 1.00 79.62 359 ILE A CA 1
ATOM 2904 C C . ILE A 1 359 ? -0.292 10.287 -34.024 1.00 79.62 359 ILE A C 1
ATOM 2906 O O . ILE A 1 359 ? -0.736 10.662 -32.940 1.00 79.62 359 ILE A O 1
ATOM 2910 N N . VAL A 1 360 ? -0.156 11.119 -35.055 1.00 64.56 360 VAL A N 1
ATOM 2911 C CA . VAL A 1 360 ? -0.591 12.521 -35.035 1.00 64.56 360 VAL A CA 1
ATOM 2912 C C . VAL A 1 360 ? -1.953 12.607 -35.711 1.00 64.56 360 VAL A C 1
ATOM 2914 O O . VAL A 1 360 ? -2.015 12.522 -36.936 1.00 64.56 360 VAL A O 1
ATOM 2917 N N . ASP A 1 361 ? -3.026 12.783 -34.937 1.00 54.03 361 ASP A N 1
ATOM 2918 C CA . ASP A 1 361 ? -4.359 13.073 -35.483 1.00 54.03 361 ASP A CA 1
ATOM 2919 C C . ASP A 1 361 ? -4.814 14.502 -35.136 1.00 54.03 361 ASP A C 1
ATOM 2921 O O . ASP A 1 361 ? -4.545 15.025 -34.051 1.00 54.03 361 ASP A O 1
ATOM 2925 N N . GLY A 1 362 ? -5.456 15.149 -36.109 1.00 49.56 362 GLY A N 1
ATOM 2926 C CA . GLY A 1 362 ? -5.456 16.595 -36.370 1.00 49.56 362 GLY A CA 1
ATOM 2927 C C . GLY A 1 362 ? -6.008 17.542 -35.298 1.00 49.56 362 GLY A C 1
ATOM 2928 O O . GLY A 1 362 ? -5.791 18.746 -35.435 1.00 49.56 362 GLY A O 1
ATOM 2929 N N . ASP A 1 363 ? -6.638 17.047 -34.228 1.00 45.41 363 ASP A N 1
ATOM 2930 C CA . ASP A 1 363 ? -7.254 17.879 -33.177 1.00 45.41 363 ASP A CA 1
ATOM 2931 C C . ASP A 1 363 ? -6.568 17.786 -31.800 1.00 45.41 363 ASP A C 1
ATOM 2933 O O . ASP A 1 363 ? -6.699 18.702 -30.986 1.00 45.41 363 ASP A O 1
ATOM 2937 N N . ILE A 1 364 ? -5.753 16.755 -31.540 1.00 49.38 364 ILE A N 1
ATOM 2938 C CA . ILE A 1 364 ? -4.935 16.646 -30.315 1.00 49.38 364 ILE A CA 1
ATOM 2939 C C . ILE A 1 364 ? -3.475 16.825 -30.715 1.00 49.38 364 ILE A C 1
ATOM 2941 O O . ILE A 1 364 ? -2.626 15.943 -30.605 1.00 49.38 364 ILE A O 1
ATOM 2945 N N . ASN A 1 365 ? -3.184 18.021 -31.219 1.00 45.97 365 ASN A N 1
ATOM 2946 C CA . ASN A 1 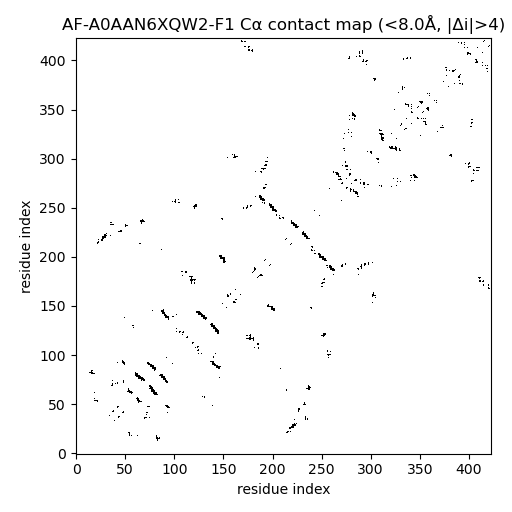365 ? -1.857 18.422 -31.666 1.00 45.97 365 ASN A CA 1
ATOM 2947 C C . ASN A 1 365 ? -0.965 18.805 -30.469 1.00 45.97 365 ASN A C 1
ATOM 2949 O O . ASN A 1 365 ? -0.429 19.907 -30.376 1.00 45.97 365 ASN A O 1
ATOM 2953 N N . ILE A 1 366 ? -0.832 17.882 -29.518 1.00 51.28 366 ILE A N 1
ATOM 2954 C CA . ILE A 1 366 ? 0.273 17.857 -28.565 1.00 51.28 366 ILE A CA 1
ATOM 2955 C C . ILE A 1 366 ? 1.022 16.574 -28.875 1.00 51.28 366 ILE A C 1
ATOM 2957 O O . ILE A 1 366 ? 0.958 15.580 -28.151 1.00 51.28 366 ILE A O 1
ATOM 2961 N N . LEU A 1 367 ? 1.728 16.607 -30.003 1.00 50.62 367 LEU A N 1
ATOM 2962 C CA . LEU A 1 367 ? 2.922 15.798 -30.147 1.00 50.62 367 LEU A CA 1
ATOM 2963 C C . LEU A 1 367 ? 3.723 15.905 -28.835 1.00 50.62 367 LEU A C 1
ATOM 2965 O O . LEU A 1 367 ? 3.803 17.003 -28.268 1.00 50.62 367 LEU A O 1
ATOM 2969 N N . PRO A 1 368 ? 4.442 14.858 -28.411 1.00 51.16 368 PRO A N 1
ATOM 2970 C CA . PRO A 1 368 ? 5.685 15.058 -27.683 1.00 51.16 368 PRO A CA 1
ATOM 2971 C C . PRO A 1 368 ? 6.700 15.743 -28.627 1.00 51.16 368 PRO A C 1
ATOM 2973 O O . PRO A 1 368 ? 7.788 15.249 -28.895 1.00 51.16 368 PRO A O 1
ATOM 2976 N N . GLN A 1 369 ? 6.329 16.882 -29.220 1.00 46.34 369 GLN A N 1
ATOM 2977 C CA . GLN A 1 369 ? 7.213 17.746 -29.969 1.00 46.34 369 GLN A CA 1
ATOM 2978 C C . GLN A 1 369 ? 8.178 18.274 -28.914 1.00 46.34 369 GLN A C 1
ATOM 2980 O O . GLN A 1 369 ? 7.814 19.115 -28.101 1.00 46.34 369 GLN A O 1
ATOM 2985 N N . GLN A 1 370 ? 9.411 17.767 -28.949 1.00 48.25 370 GLN A N 1
ATOM 2986 C CA . GLN A 1 370 ? 10.562 18.304 -28.217 1.00 48.25 370 GLN A CA 1
ATOM 2987 C C . GLN A 1 370 ? 10.697 17.929 -26.732 1.00 48.25 370 GLN A C 1
ATOM 2989 O O . GLN A 1 370 ? 11.338 18.669 -25.987 1.00 48.25 370 GLN A O 1
ATOM 2994 N N . GLN A 1 371 ? 10.221 16.764 -26.283 1.00 54.62 371 GLN A N 1
ATOM 2995 C CA . GLN A 1 371 ? 10.894 16.161 -25.127 1.00 54.62 371 GLN A CA 1
ATOM 2996 C C . GLN A 1 371 ? 12.179 15.524 -25.651 1.00 54.62 371 GLN A C 1
ATOM 2998 O O . GLN A 1 371 ? 12.164 14.448 -26.241 1.00 54.62 371 GLN A O 1
ATOM 3003 N N . GLN A 1 372 ? 13.288 16.258 -25.529 1.00 63.03 372 GLN A N 1
ATOM 3004 C CA . GLN A 1 372 ? 14.621 15.670 -25.600 1.00 63.03 372 GLN A CA 1
ATOM 3005 C C . GLN A 1 372 ? 14.584 14.382 -24.774 1.00 63.03 372 GLN A C 1
ATOM 3007 O O . GLN A 1 372 ? 14.141 14.436 -23.624 1.00 63.03 372 GLN A O 1
ATOM 3012 N N . GLN A 1 373 ? 14.946 13.245 -25.384 1.00 75.00 373 GLN A N 1
ATOM 3013 C CA . GLN A 1 373 ? 14.978 11.973 -24.668 1.00 75.00 373 GLN A CA 1
ATOM 3014 C C . GLN A 1 373 ? 15.788 12.196 -23.397 1.00 75.00 373 GLN A C 1
ATOM 3016 O O . GLN A 1 373 ? 16.932 12.643 -23.471 1.00 75.00 373 GLN A O 1
ATOM 3021 N N . LYS A 1 374 ? 15.152 11.954 -22.256 1.00 84.81 374 LYS A N 1
ATOM 3022 C CA . LYS A 1 374 ? 15.773 12.128 -20.952 1.00 84.81 374 LYS A CA 1
ATOM 3023 C C . LYS A 1 374 ? 16.355 10.796 -20.548 1.00 84.81 374 LYS A C 1
ATOM 3025 O O . LYS A 1 374 ? 15.735 9.757 -20.780 1.00 84.81 374 LYS A O 1
ATOM 3030 N N . THR A 1 375 ? 17.512 10.817 -19.913 1.00 90.56 375 THR A N 1
ATOM 3031 C CA . THR A 1 375 ? 18.053 9.610 -19.291 1.00 90.56 375 THR A CA 1
ATOM 3032 C C . THR A 1 375 ? 17.770 9.603 -17.794 1.00 90.56 375 THR A C 1
ATOM 3034 O O . THR A 1 375 ? 17.541 10.647 -17.180 1.00 90.56 375 THR A O 1
ATOM 3037 N N . LEU A 1 376 ? 17.794 8.416 -17.184 1.00 92.56 376 LEU A N 1
ATOM 3038 C CA . LEU A 1 376 ? 17.734 8.308 -15.727 1.00 92.56 376 LEU A CA 1
ATOM 3039 C C . LEU A 1 376 ? 18.903 9.072 -15.089 1.00 92.56 376 LEU A C 1
ATOM 3041 O O . LEU A 1 376 ? 18.693 9.760 -14.105 1.00 92.56 376 LEU A O 1
ATOM 3045 N N . GLU A 1 377 ? 20.097 9.034 -15.688 1.00 92.88 377 GLU A N 1
ATOM 3046 C CA . GLU A 1 377 ? 21.285 9.765 -15.227 1.00 92.88 377 GLU A CA 1
ATOM 3047 C C . GLU A 1 377 ? 21.114 11.293 -15.238 1.00 92.88 377 GLU A C 1
ATOM 3049 O O . GLU A 1 377 ? 21.730 11.990 -14.436 1.00 92.88 377 GLU A O 1
ATOM 3054 N N . GLU A 1 378 ? 20.325 11.834 -16.169 1.00 89.31 378 GLU A N 1
ATOM 3055 C CA . GLU A 1 378 ? 20.037 13.272 -16.246 1.00 89.31 378 GLU A CA 1
ATOM 3056 C C . GLU A 1 378 ? 18.971 13.710 -15.242 1.00 89.31 378 GLU A C 1
ATOM 3058 O O . GLU A 1 378 ? 19.004 14.844 -14.766 1.00 89.31 378 GLU A O 1
ATOM 3063 N N . LEU A 1 379 ? 18.008 12.829 -14.971 1.00 89.50 379 LEU A N 1
ATOM 3064 C CA . LEU A 1 379 ? 16.896 13.084 -14.061 1.00 89.50 379 LEU A CA 1
ATOM 3065 C C . LEU A 1 379 ? 17.265 12.849 -12.594 1.00 89.50 379 LEU A C 1
ATOM 3067 O O . LEU A 1 379 ? 16.664 13.452 -11.706 1.00 89.50 379 LEU A O 1
ATOM 3071 N N . GLU A 1 380 ? 18.221 11.960 -12.342 1.00 91.19 380 GLU A N 1
ATOM 3072 C CA . GLU A 1 380 ? 18.717 11.634 -11.013 1.00 91.19 380 GLU A CA 1
ATOM 3073 C C . GLU A 1 380 ? 19.481 12.844 -10.457 1.00 91.19 380 GLU A C 1
ATOM 3075 O O . GLU A 1 380 ? 20.433 13.334 -11.065 1.00 91.19 380 GLU A O 1
ATOM 3080 N N . GLY A 1 381 ? 19.026 13.361 -9.315 1.00 88.56 381 GLY A N 1
ATOM 3081 C CA . GLY A 1 381 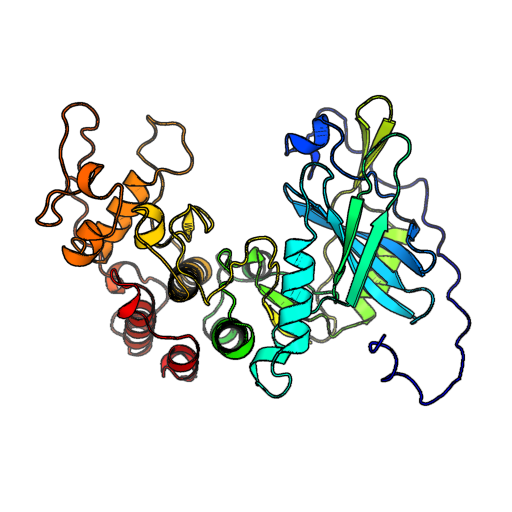? 19.561 14.587 -8.716 1.00 88.56 381 GLY A CA 1
ATOM 3082 C C . GLY A 1 381 ? 20.015 14.438 -7.267 1.00 88.56 381 GLY A C 1
ATOM 3083 O O . GLY A 1 381 ? 20.310 15.443 -6.619 1.00 88.56 381 GLY A O 1
ATOM 3084 N N . ARG A 1 382 ? 20.016 13.218 -6.727 1.00 88.88 382 ARG A N 1
ATOM 3085 C CA . ARG A 1 382 ? 20.329 12.916 -5.329 1.00 88.88 382 ARG A CA 1
ATOM 3086 C C . ARG A 1 382 ? 21.786 12.514 -5.131 1.00 88.88 382 ARG A C 1
ATOM 3088 O O . ARG A 1 382 ? 22.364 12.902 -4.116 1.00 88.88 382 ARG A O 1
ATOM 3095 N N . PHE A 1 383 ? 22.355 11.747 -6.053 1.00 90.44 383 PHE A N 1
ATOM 3096 C CA . PHE A 1 383 ? 23.734 11.274 -5.976 1.00 90.44 383 PHE A CA 1
ATOM 3097 C C . PHE A 1 383 ? 24.698 12.217 -6.705 1.00 90.44 383 PHE A C 1
ATOM 3099 O O . PHE A 1 383 ? 24.311 13.041 -7.534 1.00 90.44 383 PHE A O 1
ATOM 3106 N N . GLU A 1 384 ? 25.990 12.122 -6.379 1.00 92.12 384 GLU A N 1
ATOM 3107 C CA . GLU A 1 384 ? 27.010 12.874 -7.109 1.00 92.12 384 GLU A CA 1
ATOM 3108 C C . GLU A 1 384 ? 27.077 12.379 -8.562 1.00 92.12 384 GLU A C 1
ATOM 3110 O O . GLU A 1 384 ? 27.148 11.175 -8.825 1.00 92.12 384 GLU A O 1
ATOM 3115 N N . LYS A 1 385 ? 27.057 13.313 -9.519 1.00 92.75 385 LYS A N 1
ATOM 3116 C CA . LYS A 1 385 ? 27.015 12.987 -10.947 1.00 92.75 385 LYS A CA 1
ATOM 3117 C C . LYS A 1 385 ? 28.269 12.226 -11.387 1.00 92.75 385 LYS A C 1
ATOM 3119 O O . LYS A 1 385 ? 29.380 12.728 -11.234 1.00 92.75 385 LYS A O 1
ATOM 3124 N N . GLY A 1 386 ? 28.078 11.060 -12.001 1.00 90.94 386 GLY A N 1
ATOM 3125 C CA . GLY A 1 386 ? 29.155 10.159 -12.421 1.00 90.94 386 GLY A CA 1
ATOM 3126 C C . GLY A 1 386 ? 29.798 9.381 -11.270 1.00 90.94 386 GLY A C 1
ATOM 3127 O O . GLY A 1 386 ? 30.863 8.794 -11.450 1.00 90.94 386 GLY A O 1
ATOM 3128 N N . SER A 1 387 ? 29.196 9.400 -10.078 1.00 93.69 387 SER A N 1
ATOM 3129 C CA . SER A 1 387 ? 29.623 8.539 -8.978 1.00 93.69 387 SER A CA 1
ATOM 3130 C C . SER A 1 387 ? 29.190 7.094 -9.212 1.00 93.69 387 SER A C 1
ATOM 3132 O O . SER A 1 387 ? 28.175 6.819 -9.854 1.00 93.69 387 SER A O 1
ATOM 3134 N N . ARG A 1 388 ? 29.929 6.163 -8.602 1.00 93.12 388 ARG A N 1
ATOM 3135 C CA . ARG A 1 388 ? 29.577 4.740 -8.593 1.00 93.12 388 ARG A CA 1
ATOM 3136 C C . ARG A 1 388 ? 28.169 4.496 -8.033 1.00 93.12 388 ARG A C 1
ATOM 3138 O O . ARG A 1 388 ? 27.438 3.681 -8.580 1.00 93.12 388 ARG A O 1
ATOM 3145 N N . GLU A 1 389 ? 27.779 5.226 -6.986 1.00 91.62 389 GLU A N 1
ATOM 3146 C CA . GLU A 1 389 ? 26.456 5.080 -6.368 1.00 91.62 389 GLU A CA 1
ATOM 3147 C C . GLU A 1 389 ? 25.329 5.496 -7.326 1.00 91.62 389 GLU A C 1
ATOM 3149 O O . GLU A 1 389 ? 24.314 4.803 -7.415 1.00 91.62 389 GLU A O 1
ATOM 3154 N N . GLN A 1 390 ? 25.524 6.578 -8.093 1.00 93.94 390 GLN A N 1
ATOM 3155 C CA . GLN A 1 390 ? 24.587 6.974 -9.145 1.00 93.94 390 GLN A CA 1
ATOM 3156 C C . GLN A 1 390 ? 24.472 5.887 -10.222 1.00 93.94 390 GLN A C 1
ATOM 3158 O O . GLN A 1 390 ? 23.363 5.510 -10.597 1.00 93.94 390 GLN A O 1
ATOM 3163 N N . GLU A 1 391 ? 25.602 5.379 -10.719 1.00 94.62 391 GLU A N 1
ATOM 3164 C CA . GLU A 1 391 ? 25.628 4.347 -11.764 1.00 94.62 391 GLU A CA 1
ATOM 3165 C C . GLU A 1 391 ? 24.910 3.065 -11.314 1.00 94.62 391 GLU A C 1
ATOM 3167 O O . GLU A 1 391 ? 24.074 2.527 -12.045 1.00 94.62 391 GLU A O 1
ATOM 3172 N N . GLU A 1 392 ? 25.176 2.606 -10.089 1.00 95.19 392 GLU A N 1
ATOM 3173 C CA . GLU A 1 392 ? 24.543 1.423 -9.500 1.00 95.19 392 GLU A CA 1
ATOM 3174 C C . GLU A 1 392 ? 23.046 1.628 -9.246 1.00 95.19 392 GLU A C 1
ATOM 3176 O O . GLU A 1 392 ? 22.255 0.722 -9.524 1.00 95.19 392 GLU A O 1
ATOM 3181 N N . PHE A 1 393 ? 22.637 2.812 -8.775 1.00 95.94 393 PHE A N 1
ATOM 3182 C CA . PHE A 1 393 ? 21.224 3.154 -8.611 1.00 95.94 393 PHE A CA 1
ATOM 3183 C C . PHE A 1 393 ? 20.495 3.151 -9.953 1.00 95.94 393 PHE A C 1
ATOM 3185 O O . PHE A 1 393 ? 19.436 2.544 -10.093 1.00 95.94 393 PHE A O 1
ATOM 3192 N N . VAL A 1 394 ? 21.059 3.801 -10.968 1.00 96.50 394 VAL A N 1
ATOM 3193 C CA . VAL A 1 394 ? 20.433 3.865 -12.288 1.00 96.50 394 VAL A CA 1
ATOM 3194 C C . VAL A 1 394 ? 20.347 2.472 -12.919 1.00 96.50 394 VAL A C 1
ATOM 3196 O O . VAL A 1 394 ? 19.317 2.130 -13.506 1.00 96.50 394 VAL A O 1
ATOM 3199 N N . GLN A 1 395 ? 21.378 1.637 -12.766 1.00 96.75 395 GLN A N 1
ATOM 3200 C CA . GLN A 1 395 ? 21.334 0.247 -13.218 1.00 96.75 395 GLN A CA 1
ATOM 3201 C C . GLN A 1 395 ? 20.240 -0.550 -12.496 1.00 96.75 395 GLN A C 1
ATOM 3203 O O . GLN A 1 395 ? 19.487 -1.275 -13.144 1.00 96.75 395 GLN A O 1
ATOM 3208 N N . PHE A 1 396 ? 20.100 -0.357 -11.185 1.00 98.00 396 PHE A N 1
ATOM 3209 C CA . PHE A 1 396 ? 19.034 -0.962 -10.396 1.00 98.00 396 PHE A CA 1
ATOM 3210 C C . PHE A 1 396 ? 17.639 -0.538 -10.884 1.00 98.00 396 PHE A C 1
ATOM 3212 O O . PHE A 1 396 ? 16.765 -1.380 -11.082 1.00 98.00 396 PHE A O 1
ATOM 3219 N N . MET A 1 397 ? 17.436 0.752 -11.169 1.00 98.25 397 MET A N 1
ATOM 3220 C CA . MET A 1 397 ? 16.176 1.266 -11.720 1.00 98.25 397 MET A CA 1
ATOM 3221 C C . MET A 1 397 ? 15.839 0.650 -13.084 1.00 98.25 397 MET A C 1
ATOM 3223 O O . MET A 1 397 ? 14.679 0.321 -13.347 1.00 98.25 397 MET A O 1
ATOM 3227 N N . ARG A 1 398 ? 16.845 0.423 -13.940 1.00 97.94 398 ARG A N 1
ATOM 3228 C CA . ARG A 1 398 ? 16.667 -0.247 -15.240 1.00 97.94 398 ARG A CA 1
ATOM 3229 C C . ARG A 1 398 ? 16.199 -1.693 -15.105 1.00 97.94 398 ARG A C 1
ATOM 3231 O O . ARG A 1 398 ? 15.500 -2.158 -15.995 1.00 97.94 398 ARG A O 1
ATOM 3238 N N . CYS A 1 399 ? 16.505 -2.397 -14.019 1.00 98.44 399 CYS A N 1
ATOM 3239 C CA . CYS A 1 399 ? 15.985 -3.751 -13.800 1.00 98.44 399 CYS A CA 1
ATOM 3240 C C . CYS A 1 399 ? 14.453 -3.785 -13.625 1.00 98.44 399 CYS A C 1
ATOM 3242 O O . CYS A 1 399 ? 13.838 -4.822 -13.856 1.00 98.44 399 CYS A O 1
ATOM 3244 N N . MET A 1 400 ? 13.830 -2.666 -13.237 1.00 98.62 400 MET A N 1
ATOM 3245 C CA . MET A 1 400 ? 12.385 -2.568 -12.983 1.00 98.62 400 MET A CA 1
ATOM 3246 C C . MET A 1 400 ? 11.634 -1.824 -14.096 1.00 98.62 400 MET A C 1
ATOM 3248 O O . MET A 1 400 ? 10.504 -2.170 -14.433 1.00 98.62 400 MET A O 1
ATOM 3252 N N . LEU A 1 401 ? 12.252 -0.793 -14.677 1.00 98.25 401 LEU A N 1
ATOM 3253 C CA . LEU A 1 401 ? 11.618 0.116 -15.633 1.00 98.25 401 LEU A CA 1
ATOM 3254 C C . LEU A 1 401 ? 11.893 -0.314 -17.080 1.00 98.25 401 LEU A C 1
ATOM 3256 O O . LEU A 1 401 ? 12.678 0.309 -17.792 1.00 98.25 401 LEU A O 1
ATOM 3260 N N . GLN A 1 402 ? 11.235 -1.393 -17.504 1.00 98.25 402 GLN A N 1
ATOM 3261 C CA . GLN A 1 402 ? 11.305 -1.920 -18.872 1.00 98.25 402 GLN A CA 1
ATOM 3262 C C . GLN A 1 402 ? 9.940 -1.889 -19.560 1.00 98.25 402 GLN A C 1
ATOM 3264 O O . GLN A 1 402 ? 8.905 -2.105 -18.919 1.00 98.25 402 GLN A O 1
ATOM 3269 N N . TRP A 1 403 ? 9.952 -1.667 -20.880 1.00 97.50 403 TRP A N 1
ATOM 3270 C CA . TRP A 1 403 ? 8.751 -1.742 -21.716 1.00 97.50 403 TRP A CA 1
ATOM 3271 C C . TRP A 1 403 ? 8.109 -3.124 -21.652 1.00 97.50 403 TRP A C 1
ATOM 3273 O O . TRP A 1 403 ? 6.916 -3.231 -21.387 1.00 97.50 403 TRP A O 1
ATOM 3283 N N . ARG A 1 404 ? 8.898 -4.175 -21.900 1.00 97.81 404 ARG A N 1
ATOM 3284 C CA . ARG A 1 404 ? 8.402 -5.547 -21.850 1.00 97.81 404 ARG A CA 1
ATOM 3285 C C . ARG A 1 404 ? 8.312 -6.012 -20.397 1.00 97.81 404 ARG A C 1
ATOM 3287 O O . ARG A 1 404 ? 9.324 -5.942 -19.696 1.00 97.81 404 ARG A O 1
ATOM 3294 N N . PRO A 1 405 ? 7.152 -6.517 -19.950 1.00 98.00 405 PRO A N 1
ATOM 3295 C CA . PRO A 1 405 ? 7.011 -7.101 -18.618 1.00 98.00 405 PRO A CA 1
ATOM 3296 C C . PRO A 1 405 ? 8.035 -8.214 -18.357 1.00 98.00 405 PRO A C 1
ATOM 3298 O O . PRO A 1 405 ? 8.601 -8.284 -17.272 1.00 98.00 405 PRO A O 1
ATOM 3301 N N . GLU A 1 406 ? 8.306 -9.043 -19.368 1.00 97.56 406 GLU A N 1
ATOM 3302 C CA . GLU A 1 406 ? 9.250 -10.165 -19.320 1.00 97.56 406 GLU A CA 1
ATOM 3303 C C . GLU A 1 406 ? 10.734 -9.770 -19.199 1.00 97.56 406 GLU A C 1
ATOM 3305 O O . GLU A 1 406 ? 11.543 -10.607 -18.808 1.00 97.56 406 GLU A O 1
ATOM 3310 N N . ASP A 1 407 ? 11.088 -8.515 -19.493 1.00 98.38 407 ASP A N 1
ATOM 3311 C CA . ASP A 1 407 ? 12.461 -8.007 -19.347 1.00 98.38 407 ASP A CA 1
ATOM 3312 C C . ASP A 1 407 ? 12.720 -7.449 -17.928 1.00 98.38 407 ASP A C 1
ATOM 3314 O O . ASP A 1 407 ? 13.854 -7.095 -17.592 1.00 98.38 407 ASP A O 1
ATOM 3318 N N . ARG A 1 408 ? 11.682 -7.342 -17.083 1.00 98.62 408 ARG A N 1
ATOM 3319 C CA . ARG A 1 408 ? 11.808 -6.869 -15.697 1.00 98.62 408 ARG A CA 1
ATOM 3320 C C . ARG A 1 408 ? 12.284 -7.991 -14.789 1.00 98.62 408 ARG A C 1
ATOM 3322 O O . ARG A 1 408 ? 11.819 -9.124 -14.881 1.00 98.62 408 ARG A O 1
ATOM 3329 N N . TRP A 1 409 ? 13.166 -7.642 -13.862 1.00 98.69 409 TRP A N 1
ATOM 3330 C CA . TRP A 1 409 ? 13.628 -8.566 -12.835 1.00 98.69 409 TRP A CA 1
ATOM 3331 C C . TRP A 1 409 ? 12.507 -8.918 -11.860 1.00 98.69 409 TRP A C 1
ATOM 3333 O O . TRP A 1 409 ? 11.626 -8.114 -11.556 1.00 98.69 409 TRP A O 1
ATOM 3343 N N . THR A 1 410 ? 12.572 -10.128 -11.332 1.00 98.69 410 THR A N 1
ATOM 3344 C CA . THR A 1 410 ? 11.715 -10.597 -10.246 1.00 98.69 410 THR A CA 1
ATOM 3345 C C . THR A 1 410 ? 12.097 -9.954 -8.910 1.00 98.69 410 THR A C 1
ATOM 3347 O O . THR A 1 410 ? 13.179 -9.385 -8.742 1.00 98.69 410 THR A O 1
ATOM 3350 N N . ALA A 1 411 ? 11.210 -10.063 -7.918 1.00 98.38 411 ALA A N 1
ATOM 3351 C CA . ALA A 1 411 ? 11.489 -9.569 -6.572 1.00 98.38 411 ALA A CA 1
ATOM 3352 C C . ALA A 1 411 ? 12.695 -10.281 -5.922 1.00 98.38 411 ALA A C 1
ATOM 3354 O O . ALA A 1 411 ? 13.487 -9.628 -5.245 1.00 98.38 411 ALA A O 1
ATOM 3355 N N . GLU A 1 412 ? 12.873 -11.585 -6.167 1.00 97.88 412 GLU A N 1
ATOM 3356 C CA . GLU A 1 412 ? 14.040 -12.350 -5.703 1.00 97.88 412 GLU A CA 1
ATOM 3357 C C . GLU A 1 412 ? 15.350 -11.779 -6.274 1.00 97.88 412 GLU A C 1
ATOM 3359 O O . GLU A 1 412 ? 16.277 -11.475 -5.519 1.00 97.88 412 GLU A O 1
ATOM 3364 N N . GLU A 1 413 ? 15.409 -11.557 -7.591 1.00 98.25 413 GLU A N 1
ATOM 3365 C CA . GLU A 1 413 ? 16.591 -11.009 -8.273 1.00 98.25 413 GLU A CA 1
ATOM 3366 C C . GLU A 1 413 ? 16.918 -9.582 -7.804 1.00 98.25 413 GLU A C 1
ATOM 3368 O O . GLU A 1 413 ? 18.079 -9.253 -7.550 1.00 98.25 413 GLU A O 1
ATOM 3373 N N . LEU A 1 414 ? 15.901 -8.729 -7.629 1.00 98.19 414 LEU A N 1
ATOM 3374 C CA . LEU A 1 414 ? 16.081 -7.366 -7.111 1.00 98.19 414 LEU A CA 1
ATOM 3375 C C . LEU A 1 414 ? 16.562 -7.360 -5.657 1.00 98.19 414 LEU A C 1
ATOM 3377 O O . LEU A 1 414 ? 17.369 -6.510 -5.278 1.00 98.19 414 LEU A O 1
ATOM 3381 N N . GLY A 1 415 ? 16.116 -8.328 -4.851 1.00 95.81 415 GLY A N 1
ATOM 3382 C CA . GLY A 1 415 ? 16.507 -8.476 -3.451 1.00 95.81 415 GLY A CA 1
ATOM 3383 C C . GLY A 1 415 ? 18.001 -8.739 -3.239 1.00 95.81 415 GLY A C 1
ATOM 3384 O O . GLY A 1 415 ? 18.507 -8.491 -2.143 1.00 95.81 415 GLY A O 1
ATOM 3385 N N . VAL A 1 416 ? 18.721 -9.197 -4.268 1.00 95.50 416 VAL A N 1
ATOM 3386 C CA . VAL A 1 416 ? 20.171 -9.467 -4.232 1.00 95.50 416 VAL A CA 1
ATOM 3387 C C . VAL A 1 416 ? 20.996 -8.505 -5.094 1.00 95.50 416 VAL A C 1
ATOM 3389 O O . VAL A 1 416 ? 22.206 -8.687 -5.227 1.00 95.50 416 VAL A O 1
ATOM 3392 N N . HIS A 1 417 ? 20.377 -7.470 -5.670 1.00 96.25 417 HIS A N 1
ATOM 3393 C CA . HIS A 1 417 ? 21.088 -6.491 -6.491 1.00 96.25 417 HIS A CA 1
ATOM 3394 C C . HIS A 1 417 ? 22.142 -5.719 -5.660 1.00 96.25 417 HIS A C 1
ATOM 3396 O O . HIS A 1 417 ? 21.821 -5.292 -4.548 1.00 96.25 417 HIS A O 1
ATOM 3402 N N . PRO A 1 418 ? 23.367 -5.464 -6.176 1.00 93.38 418 PRO A N 1
ATOM 3403 C CA . PRO A 1 418 ? 24.452 -4.826 -5.415 1.00 93.38 418 PRO A CA 1
ATOM 3404 C C . PRO A 1 418 ? 24.064 -3.514 -4.727 1.00 93.38 418 PRO A C 1
ATOM 3406 O O . PRO A 1 418 ? 24.254 -3.382 -3.523 1.00 93.38 418 PRO A O 1
ATOM 3409 N N . TRP A 1 419 ? 23.374 -2.616 -5.442 1.00 94.38 419 TRP A N 1
ATOM 3410 C CA . TRP A 1 419 ? 22.939 -1.325 -4.892 1.00 94.38 419 TRP A CA 1
ATOM 3411 C C . TRP A 1 419 ? 22.141 -1.435 -3.578 1.00 94.38 419 TRP A C 1
ATOM 3413 O O . TRP A 1 419 ? 22.218 -0.543 -2.736 1.00 94.38 419 TRP A O 1
ATOM 3423 N N . ILE A 1 420 ? 21.390 -2.525 -3.378 1.00 93.00 420 ILE A N 1
ATOM 3424 C CA . ILE A 1 420 ? 20.598 -2.774 -2.164 1.00 93.00 420 ILE A CA 1
ATOM 3425 C C . ILE A 1 420 ? 21.475 -3.146 -0.956 1.00 93.00 420 ILE A C 1
ATOM 3427 O O . ILE A 1 420 ? 21.047 -2.965 0.186 1.00 93.00 420 ILE A O 1
ATOM 3431 N N . TRP A 1 421 ? 22.679 -3.665 -1.192 1.00 87.12 421 TRP A N 1
ATOM 3432 C CA . TRP A 1 421 ? 23.598 -4.176 -0.170 1.00 87.12 421 TRP A CA 1
ATOM 3433 C C . TRP A 1 421 ? 24.873 -3.345 -0.005 1.00 87.12 421 TRP A C 1
ATOM 3435 O O . TRP A 1 421 ? 25.570 -3.535 0.989 1.00 87.12 421 TRP A O 1
ATOM 3445 N N . ASP A 1 422 ? 25.168 -2.434 -0.933 1.00 77.88 422 ASP A N 1
ATOM 3446 C CA . ASP A 1 422 ? 26.276 -1.488 -0.800 1.00 77.88 422 ASP A CA 1
ATOM 3447 C C . ASP A 1 422 ? 25.988 -0.465 0.321 1.00 77.88 422 ASP A C 1
ATOM 3449 O O . ASP A 1 422 ? 24.909 0.147 0.353 1.00 77.88 422 ASP A O 1
ATOM 3453 N N . GLU A 1 423 ? 26.945 -0.323 1.248 1.00 57.72 423 GLU A N 1
ATOM 3454 C CA . GLU A 1 423 ? 26.886 0.565 2.428 1.00 57.72 423 GLU A CA 1
ATOM 3455 C C . GLU A 1 423 ? 27.022 2.052 2.092 1.00 57.72 423 GLU A C 1
ATOM 3457 O O . GLU A 1 423 ? 27.935 2.409 1.309 1.00 57.72 423 GLU A O 1
#

Organism: NCBI:txid2587418

InterPro domains:
  IPR000719 Protein kinase domain [PF00069] (62-201)
  IPR000719 Protein kinase domain [PF00069] (253-420)
  IPR000719 Protein kinase domain [PS50011] (62-420)
  IPR000719 Protein kinase domain [SM00220] (62-420)
  IPR008271 Serine/threonine-protein kinase, active site [PS00108] (188-200)
  IPR011009 Protein kinase-like domain superfamily [SSF56112] (50-422)

Secondary structure (DSSP, 8-state):
-----S--S----PPPPPPPPPPSSSSPBPPTTS--GGGGSHHHHTT-S----TT-EETTTEEEEEEEEEETTEEEEEEEETTT--EEEEEEE-TTS--HHHHHHHHHHHHS-TTSGGGGGBPPEEEEEEE--TTSPPEEEEEE--EEEEHHHHHTTSGGG---HHHHHHHHHHHHHHHHIIIIIS-EE-S--SGGGEEEE---THHHHHHHHHHHHSPPPEEEEEETTEEEEEEPPPPPPPPTT-----EEE---TT-EETTS-B-S--S-GGG--HHHHTT--B-THHHHHHHHHHHHHHHSSS-SS-----TTS--S--HHHHHHHHHHHH-SPPHHHHHH-TTHHHHB-TTSPBP--TT-----TT--PPPHHHH--SSPTT-HHHHHHHHHHHHH--SSGGGSPPHHHHHT-HHHH--

Solvent-accessible surface area (backbone atoms only — not comparable to full-atom values): 24185 Å² total; per-residue (Å²): 144,88,90,83,86,91,84,87,82,79,92,72,80,65,76,62,55,77,83,67,87,58,68,94,67,83,49,54,74,50,62,86,91,58,81,57,74,60,61,75,31,74,52,38,75,71,53,32,55,73,74,70,56,73,44,45,67,46,93,88,33,36,30,33,54,40,44,56,43,67,51,90,57,33,39,29,28,38,26,34,32,28,65,81,71,43,71,33,24,38,40,38,30,29,55,90,60,85,63,66,62,36,52,53,50,44,52,43,60,77,62,43,56,81,84,44,84,14,49,81,17,46,61,48,68,76,50,76,51,70,46,84,45,94,96,59,74,53,25,50,33,43,29,28,63,53,58,55,60,24,46,53,70,51,17,70,79,34,75,96,50,21,51,55,68,87,66,44,32,66,46,47,43,38,48,21,34,23,47,32,35,34,46,74,56,46,37,35,27,53,45,56,59,43,46,74,32,35,24,27,35,58,68,57,63,65,51,58,54,53,50,43,49,41,38,58,77,55,34,63,41,30,30,80,47,74,39,88,93,35,84,31,58,51,67,52,57,51,78,77,77,80,57,94,75,79,57,73,42,57,48,21,48,46,77,55,79,67,42,41,66,44,89,50,83,44,57,68,87,64,43,52,82,93,39,47,36,68,41,48,74,26,36,11,71,46,54,61,51,50,44,39,25,9,47,37,51,40,55,42,46,41,52,36,98,58,68,86,62,52,33,49,62,71,86,87,69,87,51,88,64,37,70,66,34,32,52,50,35,48,34,30,54,73,43,67,58,57,54,73,58,44,73,50,15,77,50,25,75,78,48,27,45,88,82,30,45,77,57,87,52,96,85,67,80,70,64,82,76,80,63,69,74,43,48,66,79,75,69,55,77,78,55,62,88,92,33,69,68,38,54,40,47,50,52,55,43,52,37,26,66,47,82,52,57,86,70,32,53,52,39,64,60,56,52,66,36,64,63,58,71,62,129

Sequence (423 aa):
MAFLRQWARSLSTRTPLKPLTFPTTGFDLIPNDYTVEEEEFSPFSHGLFYPVRIGDVYNSQYQILGKLGYGTTSTIWLARNLLSHQHVTLKIYTRDRDHSDEFNLYSQINKANPSHPGSKFMRTAIDLFTIPQPGGKEHQCLVLKPAWRNWNQLTAFFPDNRFAPYLLKPGLQQLFQALDYLHTECKLIHTDIKPDNILLDLVDTSLFNTFTQSELTSPAPRKITTVNDTETTVYLSRTFSLPSNNQYGNNLLSDFGHAARGDVEHDYSCQPDYYRSPEVILEAPWSYPIDIWNIGVMIWDILQPTPLFSTQDPPRLQEDYTPRAHLASIVSLLGPPPADLLARGKHSHLVFDPTGSWIVDGDINILPQQQQQKTLEELEGRFEKGSREQEEFVQFMRCMLQWRPEDRWTAEELGVHPWIWDE

Radius of gyration: 23.61 Å; Cα contacts (8 Å, |Δi|>4): 737; chains: 1; bounding box: 62×54×70 Å

Mean predicted aligned error: 6.69 Å

pLDDT: mean 89.35, std 13.17, range [32.28, 98.81]

Foldseek 3Di:
DPDDDDPPDDPPQDQFADQDDADPDQAAADDPPDQDAQSVEPLVLQVQADQDDQRDDPPNFWHFLFWAHDDRFWTKTWTAGRRVRDIWIKTKTGDPDDQVVVVVLLVLLVPWDPPQPLSVQAWHWDDKDWADDPPDDTIIITITQDFAAFQQVVLVVDPLSADDLVVVLQQLLNVLSNLCCCVPTSQKAQLEDARRQWTWHDPQPVQVVVSSVCCRPHNFYWYFDARPNDTGIGGDHDHTDQRPPNDIHHIHGGDSSPMDRQVDKDQAATYDQLQAAPLNLLSFIDHRLSVLSSVLQNNCVRHASDRQFDADDPPPPPDPGDSQRRVLSLCLEANFADLVSLVRGPCSVVAADSVSDGDDDDPPPPDVVDSNRDYQLNRHDRDDRPDPLSVQVSVLSVLNSDNDSVSHDHSVVSSPRVNSVPD

Nearest PDB structures (foldseek):
  5myv-assembly3_C  TM=8.725E-01  e=9.304E-30  Homo sapiens
  1wbp-assembly1_A  TM=8.546E-01  e=7.006E-30  Homo sapiens
  5myv-assembly2_B  TM=8.529E-01  e=1.945E-29  Homo sapiens
  2x7g-assembly1_A  TM=8.683E-01  e=1.156E-27  Homo sapiens
  7zkx-assembly1_A  TM=8.634E-01  e=4.027E-27  Homo sapiens